Protein AF-M5CDC4-F1 (afdb_monomer_lite)

Radius of gyration: 30.05 Å; chains: 1; bounding box: 111×74×78 Å

Sequence (485 aa):
MKIFSNNPSVSSTGMALITNLAAKVREEVQTFMATPLSPVLALDRQIAMRTLDNSLEVMTLQINACSMATCIQSVEDAAPVFRRACPEPLGQPINLANILLDPSVNLRHFVSLDIMGSVASGRLTHFRYEVTYSAELCDRMFQLQENYGLQWLHGLPDQFIMIFAWINSLYETQGAGVNIELINRIETEVDRVKIVTSSSGDPSLKIARTAVHECWRMAVLIYLYMVLCGADASDCRVVSTMKRFMRLVKGTKPGRIPDTYMANPMIVAGVAACKDRDRDIIRQRILSVPECATPGTAGHDAVLQLQDVWARANGEGRAAVAMPSLTNASPTVGIESPDSMPPTPMPLPANAPPLHQVQPASATPELPAGLVGARVKASDQLVEHLGELERLSSKLDMNVPLDVFRDIDQNKNPNNITKNLIDDTAAENQWINGRLHAIETYRDMLGEALREHFPALQPHLPPPPGANGKLDAVVEEEEGMIVDS

InterPro domains:
  IPR019145 Mediator complex, subunit Med10 [PF09748] (380-459)
  IPR021858 Fungal transcription factor [PF11951] (105-314)

Foldseek 3Di:
DPPCPPDVAQDPVSLVVLVVLLVVLLVVLVVLVVDDQDPPLVVQLVSLLVSLVSLLVSLLVQQLHFFLVVSVVSLVSSVVSLVSNAPDDPPDAGALLCQLLDQRQRNPSSLLSQLLNCLLQVAAGPGQHDQPDDPVSLVSQVVCCVPRNCCVSQVERVLLSSLSSVLRNLCVVPNLNDDPVVLVVSLVSLVVRDQDQDPDDDPLLSLLSVLLHLLSSLLSQLCSCQGNNVDFLPPPSLVVSLVVNLVSLVVRDQDLGPLVNCLSSLLSNLLSDQDPVSLVSSLVSLCRNVSCVDPRRHSVVSNVVSVVQNVVCVVVVHTRGRDCNSVPPDDDDDDDDDDDDDDDDDDDDDDDDDPDDDDDDDDDDDDDPVVVVVVVVVVVVVVVVVVVVVVVVVVDPDDDDPVLVVCVVVVHDSCVVVVVVVVVVVVVVVVVVVVVVVVVVVLLVVLVVCCVPPVVCVVVGDDHPPPDPDPPPPPPDPPDDDDDD

Structure (mmCIF, N/CA/C/O backbone):
data_AF-M5CDC4-F1
#
_entry.id   AF-M5CDC4-F1
#
loop_
_atom_site.group_PDB
_atom_site.id
_atom_site.type_symbol
_atom_site.label_atom_id
_atom_site.label_alt_id
_atom_site.label_comp_id
_atom_site.label_asym_id
_atom_site.label_entity_id
_atom_site.label_seq_id
_atom_site.pdbx_PDB_ins_code
_atom_site.Cartn_x
_atom_site.Cartn_y
_atom_site.Cartn_z
_atom_site.occupancy
_atom_site.B_iso_or_equiv
_atom_site.auth_seq_id
_atom_site.auth_comp_id
_atom_site.auth_asym_id
_atom_site.auth_atom_id
_atom_site.pdbx_PDB_model_num
ATOM 1 N N . MET A 1 1 ? -15.248 -19.935 -16.896 1.00 31.05 1 MET A N 1
ATOM 2 C CA . MET A 1 1 ? -14.590 -19.020 -15.929 1.00 31.05 1 MET A CA 1
ATOM 3 C C . MET A 1 1 ? -14.911 -19.339 -14.448 1.00 31.05 1 MET A C 1
ATOM 5 O O . MET A 1 1 ? -14.830 -18.449 -13.617 1.00 31.05 1 MET A O 1
ATOM 9 N N . LYS A 1 2 ? -15.232 -20.597 -14.080 1.00 24.52 2 LYS A N 1
ATOM 10 C CA . LYS A 1 2 ? -15.557 -21.027 -12.694 1.00 24.52 2 LYS A CA 1
ATOM 11 C C . LYS A 1 2 ? -14.406 -21.748 -11.957 1.00 24.52 2 LYS A C 1
ATOM 13 O O . LYS A 1 2 ? -14.584 -22.192 -10.833 1.00 24.52 2 LYS A O 1
ATOM 18 N N . ILE A 1 3 ? -13.236 -21.900 -12.584 1.00 25.59 3 ILE A N 1
ATOM 19 C CA . ILE A 1 3 ? -12.181 -22.807 -12.088 1.00 25.59 3 ILE A CA 1
ATOM 20 C C . ILE A 1 3 ? -11.218 -22.112 -11.104 1.00 25.59 3 ILE A C 1
ATOM 22 O O . ILE A 1 3 ? -10.727 -22.754 -10.184 1.00 25.59 3 ILE A O 1
ATOM 26 N N . PHE A 1 4 ? -11.021 -20.792 -11.201 1.00 31.16 4 PHE A N 1
ATOM 27 C CA . PHE A 1 4 ? -10.114 -20.053 -10.303 1.00 31.16 4 PHE A CA 1
ATOM 28 C C . PHE A 1 4 ? -10.779 -19.485 -9.036 1.00 31.16 4 PHE A C 1
ATOM 30 O O . PHE A 1 4 ? -10.096 -18.926 -8.183 1.00 31.16 4 PHE A O 1
ATOM 37 N N . SER A 1 5 ? -12.101 -19.621 -8.877 1.00 34.78 5 SER A N 1
ATOM 38 C CA . SER A 1 5 ? -12.822 -19.080 -7.715 1.00 34.78 5 SER A CA 1
ATOM 39 C C . SER A 1 5 ? -12.860 -20.018 -6.506 1.00 34.78 5 SER A C 1
ATOM 41 O O . SER A 1 5 ? -13.137 -19.551 -5.405 1.00 34.78 5 SER A O 1
ATOM 43 N N . ASN A 1 6 ? -12.590 -21.317 -6.688 1.00 32.81 6 ASN A N 1
ATOM 44 C CA . ASN A 1 6 ? -12.981 -22.327 -5.696 1.00 32.81 6 ASN A CA 1
ATOM 45 C C . ASN A 1 6 ? -11.825 -22.924 -4.876 1.00 32.81 6 ASN A C 1
ATOM 47 O O . ASN A 1 6 ? -12.099 -23.605 -3.896 1.00 32.81 6 ASN A O 1
ATOM 51 N N . ASN A 1 7 ? -10.556 -22.655 -5.212 1.00 41.53 7 ASN A N 1
ATOM 52 C CA . ASN A 1 7 ? -9.414 -23.034 -4.368 1.00 41.53 7 ASN A CA 1
ATOM 53 C C . ASN A 1 7 ? -8.266 -22.012 -4.489 1.00 41.53 7 ASN A C 1
ATOM 55 O O . ASN A 1 7 ? -7.445 -22.111 -5.398 1.00 41.53 7 ASN A O 1
ATOM 59 N N . PRO A 1 8 ? -8.218 -21.000 -3.607 1.00 51.12 8 PRO A N 1
ATOM 60 C CA . PRO A 1 8 ? -7.229 -19.920 -3.656 1.00 51.12 8 PRO A CA 1
ATOM 61 C C . PRO A 1 8 ? -5.864 -20.284 -3.044 1.00 51.12 8 PRO A C 1
ATOM 63 O O . PRO A 1 8 ? -4.942 -19.478 -3.112 1.00 51.12 8 PRO A O 1
ATOM 66 N N . SER A 1 9 ? -5.710 -21.468 -2.438 1.00 55.44 9 SER A N 1
ATOM 67 C CA . SER A 1 9 ? -4.412 -21.920 -1.933 1.00 55.44 9 SER A CA 1
ATOM 68 C C . SER A 1 9 ? -3.510 -22.317 -3.099 1.00 55.44 9 SER A C 1
ATOM 70 O O . SER A 1 9 ? -3.847 -23.227 -3.863 1.00 55.44 9 SER A O 1
ATOM 72 N N . VAL A 1 10 ? -2.354 -21.667 -3.223 1.00 64.12 10 VAL A N 1
ATOM 73 C CA . VAL A 1 10 ? -1.347 -22.040 -4.219 1.00 64.12 10 VAL A CA 1
ATOM 74 C C . VAL A 1 10 ? -0.913 -23.485 -3.954 1.00 64.12 10 VAL A C 1
ATOM 76 O O . VAL A 1 10 ? -0.466 -23.818 -2.857 1.00 64.12 10 VAL A O 1
ATOM 79 N N . SER A 1 11 ? -1.078 -24.366 -4.944 1.00 73.88 11 SER A N 1
ATOM 80 C CA . SER A 1 11 ? -0.662 -25.767 -4.824 1.00 73.88 11 SER A CA 1
ATOM 81 C C . SER A 1 11 ? 0.854 -25.871 -4.630 1.00 73.88 11 SER A C 1
ATOM 83 O O . SER A 1 11 ? 1.598 -24.952 -4.975 1.00 73.88 11 SER A O 1
ATOM 85 N N . SER A 1 12 ? 1.349 -27.009 -4.139 1.00 76.56 12 SER A N 1
ATOM 86 C CA . SER A 1 12 ? 2.798 -27.260 -4.045 1.00 76.56 12 SER A CA 1
ATOM 87 C C . SER A 1 12 ? 3.509 -27.064 -5.392 1.00 76.56 12 SER A C 1
ATOM 89 O O . SER A 1 12 ? 4.594 -26.488 -5.447 1.00 76.56 12 SER A O 1
ATOM 91 N N . THR A 1 13 ? 2.862 -27.461 -6.491 1.00 73.50 13 THR A N 1
ATOM 92 C CA . THR A 1 13 ? 3.326 -27.202 -7.860 1.00 73.50 13 THR A CA 1
ATOM 93 C C . THR A 1 13 ? 3.347 -25.709 -8.187 1.00 73.50 13 THR A C 1
ATOM 95 O O . THR A 1 13 ? 4.339 -25.221 -8.721 1.00 73.50 13 THR A O 1
ATOM 98 N N . GLY A 1 14 ? 2.293 -24.964 -7.838 1.00 75.88 14 GLY A N 1
ATOM 99 C CA . GLY A 1 14 ? 2.246 -23.512 -8.024 1.00 75.88 14 GLY A CA 1
ATOM 100 C C . GLY A 1 14 ? 3.351 -22.788 -7.248 1.00 75.88 14 GLY A C 1
ATOM 101 O O . GLY A 1 14 ? 4.025 -21.923 -7.799 1.00 75.88 14 GLY A O 1
ATOM 102 N N . MET A 1 15 ? 3.614 -23.204 -6.008 1.00 79.81 15 MET A N 1
ATOM 103 C CA . MET A 1 15 ? 4.692 -22.650 -5.181 1.00 79.81 15 MET A CA 1
ATOM 104 C C . MET A 1 15 ? 6.079 -22.931 -5.766 1.00 79.81 15 MET A C 1
ATOM 106 O O . MET A 1 15 ? 6.944 -22.051 -5.763 1.00 79.81 15 MET A O 1
ATOM 110 N N . ALA A 1 16 ? 6.292 -24.135 -6.306 1.00 74.62 16 ALA A N 1
ATOM 111 C CA . ALA A 1 16 ? 7.529 -24.484 -6.998 1.00 74.62 16 ALA A CA 1
ATOM 112 C C . ALA A 1 16 ? 7.746 -23.618 -8.252 1.00 74.62 16 ALA A C 1
ATOM 114 O O . ALA A 1 16 ? 8.862 -23.151 -8.481 1.00 74.62 16 ALA A O 1
ATOM 115 N N . LEU A 1 17 ? 6.685 -23.341 -9.021 1.00 77.31 17 LEU A N 1
ATOM 116 C CA . LEU A 1 17 ? 6.743 -22.442 -10.179 1.00 77.31 17 LEU A CA 1
ATOM 117 C C . LEU A 1 17 ? 7.080 -21.004 -9.771 1.00 77.31 17 LEU A C 1
ATOM 119 O O . LEU A 1 17 ? 7.985 -20.417 -10.356 1.00 77.31 17 LEU A O 1
ATOM 123 N N . ILE A 1 18 ? 6.423 -20.458 -8.741 1.00 81.44 18 ILE A N 1
ATOM 124 C CA . ILE A 1 18 ? 6.716 -19.103 -8.234 1.00 81.44 18 ILE A CA 1
ATOM 125 C C . ILE A 1 18 ? 8.175 -19.004 -7.779 1.00 81.44 18 ILE A C 1
ATOM 127 O O . ILE A 1 18 ? 8.859 -18.035 -8.094 1.00 81.44 18 ILE A O 1
ATOM 131 N N . THR A 1 19 ? 8.677 -20.028 -7.086 1.00 83.88 19 THR A N 1
ATOM 132 C CA . THR A 1 19 ? 10.067 -20.060 -6.613 1.00 83.88 19 THR A CA 1
ATOM 133 C C . THR A 1 19 ? 11.056 -20.123 -7.778 1.00 83.88 19 THR A C 1
ATOM 135 O O . THR A 1 19 ? 12.073 -19.434 -7.755 1.00 83.88 19 THR A O 1
ATOM 138 N N . ASN A 1 20 ? 10.757 -20.908 -8.817 1.00 83.00 20 ASN A N 1
ATOM 139 C CA . ASN A 1 20 ? 11.591 -20.984 -10.016 1.00 83.00 20 ASN A CA 1
ATOM 140 C C . ASN A 1 20 ? 11.613 -19.652 -10.785 1.00 83.00 20 ASN A C 1
ATOM 142 O O . ASN A 1 20 ? 12.689 -19.173 -11.139 1.00 83.00 20 ASN A O 1
ATOM 146 N N . LEU A 1 21 ? 10.447 -19.024 -10.973 1.00 83.44 21 LEU A N 1
ATOM 147 C CA . LEU A 1 21 ? 10.333 -17.708 -11.604 1.00 83.44 21 LEU A CA 1
ATOM 148 C C . LEU A 1 21 ? 11.116 -16.648 -10.821 1.00 83.44 21 LEU A C 1
ATOM 150 O O . LEU A 1 21 ? 11.904 -15.916 -11.411 1.00 83.44 21 LEU A O 1
ATOM 154 N N . ALA A 1 22 ? 10.973 -16.616 -9.495 1.00 85.94 22 ALA A N 1
ATOM 155 C CA . ALA A 1 22 ? 11.708 -15.689 -8.639 1.00 85.94 22 ALA A CA 1
ATOM 156 C C . ALA A 1 22 ? 13.229 -15.891 -8.723 1.00 85.94 22 ALA A C 1
ATOM 158 O O . ALA A 1 22 ? 13.976 -14.916 -8.780 1.00 85.94 22 ALA A O 1
ATOM 159 N N . ALA A 1 23 ? 13.698 -17.142 -8.774 1.00 88.31 23 ALA A N 1
ATOM 160 C CA . ALA A 1 23 ? 15.118 -17.441 -8.947 1.00 88.31 23 ALA A CA 1
ATOM 161 C C . ALA A 1 23 ? 15.644 -16.954 -10.306 1.00 88.31 23 ALA A C 1
ATOM 163 O O . ALA A 1 23 ? 16.696 -16.320 -10.358 1.00 88.31 23 ALA A O 1
ATOM 164 N N . LYS A 1 24 ? 14.888 -17.191 -11.386 1.00 86.94 24 LYS A N 1
ATOM 165 C CA . LYS A 1 24 ? 15.251 -16.746 -12.736 1.00 86.94 24 LYS A CA 1
ATOM 166 C C . LYS A 1 24 ? 15.305 -15.224 -12.844 1.00 86.94 24 LYS A C 1
ATOM 168 O O . LYS A 1 24 ? 16.238 -14.685 -13.431 1.00 86.94 24 LYS A O 1
ATOM 173 N N . VAL A 1 25 ? 14.340 -14.524 -12.250 1.00 88.06 25 VAL A N 1
ATOM 174 C CA . VAL A 1 25 ? 14.360 -13.059 -12.242 1.00 88.06 25 VAL A CA 1
ATOM 175 C C . VAL A 1 25 ? 15.522 -12.526 -11.405 1.00 88.06 25 VAL A C 1
ATOM 177 O O . VAL A 1 25 ? 16.197 -11.593 -11.828 1.00 88.06 25 VAL A O 1
ATOM 180 N N . ARG A 1 26 ? 15.840 -13.149 -10.264 1.00 90.06 26 ARG A N 1
ATOM 181 C CA . ARG A 1 26 ? 17.023 -12.765 -9.481 1.00 90.06 26 ARG A CA 1
ATOM 182 C C . ARG A 1 26 ? 18.318 -12.922 -10.285 1.00 90.06 26 ARG A C 1
ATOM 184 O O . ARG A 1 26 ? 19.178 -12.049 -10.216 1.00 90.06 26 ARG A O 1
ATOM 191 N N . GLU A 1 27 ? 18.457 -13.997 -11.057 1.00 91.12 27 GLU A N 1
ATOM 192 C CA . GLU A 1 27 ? 19.602 -14.203 -11.955 1.00 91.12 27 GLU A CA 1
ATOM 193 C C . GLU A 1 27 ? 19.672 -13.124 -13.050 1.00 91.12 27 GLU A C 1
ATOM 195 O O . GLU A 1 27 ? 20.746 -12.579 -13.320 1.00 91.12 27 GLU A O 1
ATOM 200 N N . GLU A 1 28 ? 18.530 -12.759 -13.640 1.00 90.31 28 GLU A N 1
ATOM 201 C CA . GLU A 1 28 ? 18.441 -11.680 -14.631 1.00 90.31 28 GLU A CA 1
ATOM 202 C C . GLU A 1 28 ? 18.866 -10.331 -14.031 1.00 90.31 28 GLU A C 1
ATOM 204 O O . GLU A 1 28 ? 19.702 -9.631 -14.605 1.00 90.31 28 GLU A O 1
ATOM 209 N N . VAL A 1 29 ? 18.351 -9.998 -12.844 1.00 91.19 29 VAL A N 1
ATOM 210 C CA . VAL A 1 29 ? 18.712 -8.793 -12.088 1.00 91.19 29 VAL A CA 1
ATOM 211 C C . VAL A 1 29 ? 20.212 -8.759 -11.801 1.00 91.19 29 VAL A C 1
ATOM 213 O O . VAL A 1 29 ? 20.864 -7.748 -12.063 1.00 91.19 29 VAL A O 1
ATOM 216 N N . GLN A 1 30 ? 20.790 -9.859 -11.312 1.00 92.19 30 GLN A N 1
ATOM 217 C CA . GLN A 1 30 ? 22.227 -9.949 -11.033 1.00 92.19 30 GLN A CA 1
ATOM 218 C C . GLN A 1 30 ? 23.066 -9.758 -12.300 1.00 92.19 30 GLN A C 1
ATOM 220 O O . GLN A 1 30 ? 24.030 -8.991 -12.293 1.00 92.19 30 GLN A O 1
ATOM 225 N N . THR A 1 31 ? 22.671 -10.401 -13.398 1.00 92.00 31 THR A N 1
ATOM 226 C CA . THR A 1 31 ? 23.340 -10.289 -14.701 1.00 92.00 31 THR A CA 1
ATOM 227 C C . THR A 1 31 ? 23.297 -8.854 -15.228 1.00 92.00 31 THR A C 1
ATOM 229 O O . THR A 1 31 ? 24.317 -8.298 -15.648 1.00 92.00 31 THR A O 1
ATOM 232 N N . PHE A 1 32 ? 22.130 -8.214 -15.156 1.00 91.00 32 PHE A N 1
ATOM 233 C CA . PHE A 1 32 ? 21.960 -6.821 -15.552 1.00 91.00 32 PHE A CA 1
ATOM 234 C C . PHE A 1 32 ? 22.804 -5.874 -14.688 1.00 91.00 32 PHE A C 1
ATOM 236 O O . PHE A 1 32 ? 23.486 -4.991 -15.213 1.00 91.00 32 PHE A O 1
ATOM 243 N N . MET A 1 33 ? 22.812 -6.073 -13.368 1.00 91.06 33 MET A N 1
ATOM 244 C CA . MET A 1 33 ? 23.580 -5.243 -12.438 1.00 91.06 33 MET A CA 1
ATOM 245 C C . MET A 1 33 ? 25.095 -5.447 -12.544 1.00 91.06 33 MET A C 1
ATOM 247 O O . MET A 1 33 ? 25.843 -4.509 -12.277 1.00 91.06 33 MET A O 1
ATOM 251 N N . ALA A 1 34 ? 25.556 -6.620 -12.986 1.00 91.31 34 ALA A N 1
ATOM 252 C CA . ALA A 1 34 ? 26.962 -6.863 -13.312 1.00 91.31 34 ALA A CA 1
ATOM 253 C C . ALA A 1 34 ? 27.405 -6.169 -14.616 1.00 91.31 34 ALA A C 1
ATOM 255 O O . ALA A 1 34 ? 28.602 -5.981 -14.842 1.00 91.31 34 ALA A O 1
ATOM 256 N N . THR A 1 35 ? 26.458 -5.774 -15.473 1.00 88.19 35 THR A N 1
ATOM 257 C CA . THR A 1 35 ? 26.751 -5.076 -16.727 1.00 88.19 35 THR A CA 1
ATOM 258 C C . THR A 1 35 ? 27.009 -3.587 -16.455 1.00 88.19 35 THR A C 1
ATOM 260 O O . THR A 1 35 ? 26.145 -2.927 -15.867 1.00 88.19 35 THR A O 1
ATOM 263 N N . PRO A 1 36 ? 28.153 -3.021 -16.895 1.00 83.88 36 PRO A N 1
ATOM 264 C CA . PRO A 1 36 ? 28.439 -1.596 -16.742 1.00 83.88 36 PRO A CA 1
ATOM 265 C C . PRO A 1 36 ? 27.350 -0.709 -17.355 1.00 83.88 36 PRO A C 1
ATOM 267 O O . PRO A 1 36 ? 26.705 -1.092 -18.331 1.00 83.88 36 PRO A O 1
ATOM 270 N N . LEU A 1 37 ? 27.189 0.499 -16.808 1.00 81.50 37 LEU A N 1
ATOM 271 C CA . LEU A 1 37 ? 26.280 1.511 -17.352 1.00 81.50 37 LEU A CA 1
ATOM 272 C C . LEU A 1 37 ? 26.564 1.741 -18.839 1.00 81.50 37 LEU A C 1
ATOM 274 O O . LEU A 1 37 ? 27.697 2.044 -19.226 1.00 81.50 37 LEU A O 1
ATOM 278 N N . SER A 1 38 ? 25.525 1.630 -19.664 1.00 78.44 38 SER A N 1
ATOM 279 C CA . SER A 1 38 ? 25.636 1.967 -21.078 1.00 78.44 38 SER A CA 1
ATOM 280 C C . SER A 1 38 ? 26.001 3.449 -21.234 1.00 78.44 38 SER A C 1
ATOM 282 O O . SER A 1 38 ? 25.409 4.302 -20.565 1.00 78.44 38 SER A O 1
ATOM 284 N N . PRO A 1 39 ? 26.915 3.804 -22.159 1.00 75.56 39 PRO A N 1
ATOM 285 C CA . PRO A 1 39 ? 27.195 5.204 -22.478 1.00 75.56 39 PRO A CA 1
ATOM 286 C C . PRO A 1 39 ? 25.960 5.924 -23.051 1.00 75.56 39 PRO A C 1
ATOM 288 O O . PRO A 1 39 ? 25.888 7.151 -23.024 1.00 75.56 39 PRO A O 1
ATOM 291 N N . VAL A 1 40 ? 24.966 5.170 -23.539 1.00 84.50 40 VAL A N 1
ATOM 292 C CA . VAL A 1 40 ? 23.658 5.685 -23.949 1.00 84.50 40 VAL A CA 1
ATOM 293 C C . VAL A 1 40 ? 22.667 5.482 -22.802 1.00 84.50 40 VAL A C 1
ATOM 295 O O . VAL A 1 40 ? 22.001 4.452 -22.714 1.00 84.50 40 VAL A O 1
ATOM 298 N N . LEU A 1 41 ? 22.542 6.491 -21.937 1.00 79.69 41 LEU A N 1
ATOM 299 C CA . LEU A 1 41 ? 21.693 6.446 -20.736 1.00 79.69 41 LEU A CA 1
ATOM 300 C C . LEU A 1 41 ? 20.229 6.075 -21.026 1.00 79.69 41 LEU A C 1
ATOM 302 O O . LEU A 1 41 ? 19.598 5.389 -20.230 1.00 79.69 41 LEU A O 1
ATOM 306 N N . ALA A 1 42 ? 19.683 6.499 -22.170 1.00 83.12 42 ALA A N 1
ATOM 307 C CA . ALA A 1 42 ? 18.315 6.156 -22.563 1.00 83.12 42 ALA A CA 1
ATOM 308 C C . ALA A 1 42 ? 18.135 4.648 -22.814 1.00 83.12 42 ALA A C 1
ATOM 310 O O . ALA A 1 42 ? 17.116 4.078 -22.434 1.00 83.12 42 ALA A O 1
ATOM 311 N N . LEU A 1 43 ? 19.142 4.000 -23.409 1.00 85.19 43 LEU A N 1
ATOM 312 C CA . LEU A 1 43 ? 19.130 2.558 -23.636 1.00 85.19 43 LEU A CA 1
ATOM 313 C C . LEU A 1 43 ? 19.281 1.800 -22.314 1.00 85.19 43 LEU A C 1
ATOM 315 O O . LEU A 1 43 ? 18.578 0.819 -22.096 1.00 85.19 43 LEU A O 1
ATOM 319 N N . ASP A 1 44 ? 20.149 2.284 -21.419 1.00 85.50 44 ASP A N 1
ATOM 320 C CA . ASP A 1 44 ? 20.315 1.709 -20.079 1.00 85.50 44 ASP A CA 1
ATOM 321 C C . ASP A 1 44 ? 18.994 1.697 -19.304 1.00 85.50 44 ASP A C 1
ATOM 323 O O . ASP A 1 44 ? 18.578 0.660 -18.792 1.00 85.50 44 ASP A O 1
ATOM 327 N N . ARG A 1 45 ? 18.291 2.838 -19.312 1.00 87.38 45 ARG A N 1
ATOM 328 C CA . ARG A 1 45 ? 16.971 2.994 -18.691 1.00 87.38 45 ARG A CA 1
ATOM 329 C C . ARG A 1 45 ? 15.950 2.035 -19.277 1.00 87.38 45 ARG A C 1
ATOM 331 O O . ARG A 1 45 ? 15.223 1.400 -18.526 1.00 87.38 45 ARG A O 1
ATOM 338 N N . GLN A 1 46 ? 15.905 1.896 -20.600 1.00 87.56 46 GLN A N 1
ATOM 339 C CA . GLN A 1 46 ? 14.956 0.997 -21.253 1.00 87.56 46 GLN A CA 1
ATOM 340 C C . GLN A 1 46 ? 15.200 -0.473 -20.879 1.00 87.56 46 GLN A C 1
ATOM 342 O O . GLN A 1 46 ? 14.244 -1.217 -20.658 1.00 87.56 46 GLN A O 1
ATOM 347 N N . ILE A 1 47 ? 16.464 -0.897 -20.787 1.00 87.50 47 ILE A N 1
ATOM 348 C CA . ILE A 1 47 ? 16.811 -2.256 -20.349 1.00 87.50 47 ILE A CA 1
ATOM 349 C C . ILE A 1 47 ? 16.446 -2.433 -18.870 1.00 87.50 47 ILE A C 1
ATOM 351 O O . ILE A 1 47 ? 15.792 -3.414 -18.529 1.00 87.50 47 ILE A O 1
ATOM 355 N N . ALA A 1 48 ? 16.775 -1.454 -18.020 1.00 90.88 48 ALA A N 1
ATOM 356 C CA . ALA A 1 48 ? 16.409 -1.463 -16.606 1.00 90.88 48 ALA A CA 1
ATOM 357 C C . ALA A 1 48 ? 14.889 -1.583 -16.404 1.00 90.88 48 ALA A C 1
ATOM 359 O O . ALA A 1 48 ? 14.440 -2.383 -15.591 1.00 90.88 48 ALA A O 1
ATOM 360 N N . MET A 1 49 ? 14.092 -0.837 -17.175 1.00 89.50 49 MET A N 1
ATOM 361 C CA . MET A 1 49 ? 12.628 -0.907 -17.144 1.00 89.50 49 MET A CA 1
ATOM 362 C C . MET A 1 49 ? 12.109 -2.305 -17.498 1.00 89.50 49 MET A C 1
ATOM 364 O O . MET A 1 49 ? 11.237 -2.813 -16.801 1.00 89.50 49 MET A O 1
ATOM 368 N N . ARG A 1 50 ? 12.676 -2.958 -18.521 1.00 87.31 50 ARG A N 1
ATOM 369 C CA . ARG A 1 50 ? 12.282 -4.324 -18.905 1.00 87.31 50 ARG A CA 1
ATOM 370 C C . ARG A 1 50 ? 12.639 -5.353 -17.830 1.00 87.31 50 ARG A C 1
ATOM 372 O O . ARG A 1 50 ? 11.818 -6.200 -17.499 1.00 87.31 50 ARG A O 1
ATOM 379 N N . THR A 1 51 ? 13.843 -5.279 -17.265 1.00 89.38 51 THR A N 1
ATOM 380 C CA . THR A 1 51 ? 14.246 -6.170 -16.163 1.00 89.38 51 THR A CA 1
ATOM 381 C C . THR A 1 51 ? 13.382 -5.931 -14.917 1.00 89.38 51 THR A C 1
ATOM 383 O O . THR A 1 51 ? 13.047 -6.867 -14.185 1.00 89.38 51 THR A O 1
ATOM 386 N N . LEU A 1 52 ? 12.961 -4.684 -14.691 1.00 91.50 52 LEU A N 1
ATOM 387 C CA . LEU A 1 52 ? 12.036 -4.332 -13.622 1.00 91.50 52 LEU A CA 1
ATOM 388 C C . LEU A 1 52 ? 10.618 -4.880 -13.867 1.00 91.50 52 LEU A C 1
ATOM 390 O O . LEU A 1 52 ? 10.014 -5.361 -12.913 1.00 91.50 52 LEU A O 1
ATOM 394 N N . ASP A 1 53 ? 10.106 -4.870 -15.105 1.00 87.12 53 ASP A N 1
ATOM 395 C CA . ASP A 1 53 ? 8.798 -5.460 -15.453 1.00 87.12 53 ASP A CA 1
ATOM 396 C C . ASP A 1 53 ? 8.726 -6.932 -15.018 1.00 87.12 53 ASP A C 1
ATOM 398 O O . ASP A 1 53 ? 7.854 -7.300 -14.229 1.00 87.12 53 ASP A O 1
ATOM 402 N N . ASN A 1 54 ? 9.708 -7.744 -15.430 1.00 84.00 54 ASN A N 1
ATOM 403 C CA . ASN A 1 54 ? 9.785 -9.166 -15.069 1.00 84.00 54 ASN A CA 1
ATOM 404 C C . ASN A 1 54 ? 9.804 -9.371 -13.543 1.00 84.00 54 ASN A C 1
ATOM 406 O O . ASN A 1 54 ? 9.169 -10.283 -13.011 1.00 84.00 54 ASN A O 1
ATOM 410 N N . SER A 1 55 ? 10.523 -8.501 -12.829 1.00 89.25 55 SER A N 1
ATOM 411 C CA . SER A 1 55 ? 10.614 -8.528 -11.364 1.00 89.25 55 SER A CA 1
ATOM 412 C C . SER A 1 55 ? 9.270 -8.245 -10.712 1.00 89.25 55 SER A C 1
ATOM 414 O O . SER A 1 55 ? 8.843 -8.978 -9.821 1.00 89.25 55 SER A O 1
ATOM 416 N N . LEU A 1 56 ? 8.574 -7.214 -11.178 1.00 86.94 56 LEU A N 1
ATOM 417 C CA . LEU A 1 56 ? 7.317 -6.777 -10.589 1.00 86.94 56 LEU A CA 1
ATOM 418 C C . LEU A 1 56 ? 6.162 -7.745 -10.866 1.00 86.94 56 LEU A C 1
ATOM 420 O O . LEU A 1 56 ? 5.323 -7.933 -9.985 1.00 86.94 56 LEU A O 1
ATOM 424 N N . GLU A 1 57 ? 6.135 -8.398 -12.031 1.00 84.00 57 GLU A N 1
ATOM 425 C CA . GLU A 1 57 ? 5.147 -9.442 -12.335 1.00 84.00 57 GLU A CA 1
ATOM 426 C C . GLU A 1 57 ? 5.251 -10.623 -11.362 1.00 84.00 57 GLU A C 1
ATOM 428 O O . GLU A 1 57 ? 4.245 -11.080 -10.809 1.00 84.00 57 GLU A O 1
ATOM 433 N N . VAL A 1 58 ? 6.474 -11.088 -11.088 1.00 84.00 58 VAL A N 1
ATOM 434 C CA . VAL A 1 58 ? 6.703 -12.170 -10.121 1.00 84.00 58 VAL A CA 1
ATOM 435 C C . VAL A 1 58 ? 6.383 -11.712 -8.697 1.00 84.00 58 VAL A C 1
ATOM 437 O O . VAL A 1 58 ? 5.756 -12.463 -7.944 1.00 84.00 58 VAL A O 1
ATOM 440 N N . MET A 1 59 ? 6.719 -10.471 -8.331 1.00 86.69 59 MET A N 1
ATOM 441 C CA . MET A 1 59 ? 6.400 -9.927 -7.006 1.00 86.69 59 MET A CA 1
ATOM 442 C C . MET A 1 59 ? 4.896 -9.875 -6.723 1.00 86.69 59 MET A C 1
ATOM 444 O O . MET A 1 59 ? 4.484 -10.169 -5.599 1.00 86.69 59 MET A O 1
ATOM 448 N N . THR A 1 60 ? 4.051 -9.574 -7.718 1.00 82.56 60 THR A N 1
ATOM 449 C CA . THR A 1 60 ? 2.585 -9.618 -7.549 1.00 82.56 60 THR A CA 1
ATOM 450 C C . THR A 1 60 ? 2.083 -11.014 -7.168 1.00 82.56 60 THR A C 1
ATOM 452 O O . THR A 1 60 ? 1.109 -11.142 -6.423 1.00 82.56 60 THR A O 1
ATOM 455 N N . LEU A 1 61 ? 2.746 -12.074 -7.633 1.00 82.56 61 LEU A N 1
ATOM 456 C CA . LEU A 1 61 ? 2.432 -13.443 -7.218 1.00 82.56 61 LEU A CA 1
ATOM 457 C C . LEU A 1 61 ? 2.974 -13.729 -5.814 1.00 82.56 61 LEU A C 1
ATOM 459 O O . LEU A 1 61 ? 2.258 -14.273 -4.973 1.00 82.56 61 LEU A O 1
ATOM 463 N N . GLN A 1 62 ? 4.216 -13.324 -5.541 1.00 85.19 62 GLN A N 1
ATOM 464 C CA . GLN A 1 62 ? 4.872 -13.557 -4.254 1.00 85.19 62 GLN A CA 1
ATOM 465 C C . GLN A 1 62 ? 4.141 -12.882 -3.089 1.00 85.19 62 GLN A C 1
ATOM 467 O O . GLN A 1 62 ? 4.022 -13.501 -2.037 1.00 85.19 62 GLN A O 1
ATOM 472 N N . ILE A 1 63 ? 3.580 -11.679 -3.264 1.00 82.44 63 ILE A N 1
ATOM 473 C CA . ILE A 1 63 ? 2.901 -10.954 -2.171 1.00 82.44 63 ILE A CA 1
ATOM 474 C C . ILE A 1 63 ? 1.708 -11.725 -1.581 1.00 82.44 63 ILE A C 1
ATOM 476 O O . ILE A 1 63 ? 1.370 -11.555 -0.412 1.00 82.44 63 ILE A O 1
ATOM 480 N N . ASN A 1 64 ? 1.099 -12.607 -2.378 1.00 82.31 64 ASN A N 1
ATOM 481 C CA . ASN A 1 64 ? -0.060 -13.412 -1.994 1.00 82.31 64 ASN A CA 1
ATOM 482 C C . ASN A 1 64 ? 0.299 -14.856 -1.605 1.00 82.31 64 ASN A C 1
ATOM 484 O O . ASN A 1 64 ? -0.564 -15.594 -1.133 1.00 82.31 64 ASN A O 1
ATOM 488 N N . ALA A 1 65 ? 1.546 -15.278 -1.832 1.00 83.81 65 ALA A N 1
ATOM 489 C CA . ALA A 1 65 ? 1.952 -16.683 -1.765 1.00 83.81 65 ALA A CA 1
ATOM 490 C C . ALA A 1 65 ? 3.198 -16.935 -0.902 1.00 83.81 65 ALA A C 1
ATOM 492 O O . ALA A 1 65 ? 3.424 -18.054 -0.450 1.00 83.81 65 ALA A O 1
ATOM 493 N N . CYS A 1 66 ? 4.021 -15.916 -0.678 1.00 89.44 66 CYS A N 1
ATOM 494 C CA . CYS A 1 66 ? 5.303 -16.010 0.008 1.00 89.44 66 CYS A CA 1
ATOM 495 C C . CYS A 1 66 ? 5.318 -15.157 1.275 1.00 89.44 66 CYS A C 1
ATOM 497 O O . CYS A 1 66 ? 4.484 -14.271 1.455 1.00 89.44 66 CYS A O 1
ATOM 499 N N . SER A 1 67 ? 6.299 -15.418 2.140 1.00 92.12 67 SER A N 1
ATOM 500 C CA . SER A 1 67 ? 6.464 -14.703 3.407 1.00 92.12 67 SER A CA 1
ATOM 501 C C . SER A 1 67 ? 6.732 -13.217 3.200 1.00 92.12 67 SER A C 1
ATOM 503 O O . SER A 1 67 ? 7.259 -12.802 2.160 1.00 92.12 67 SER A O 1
ATOM 505 N N . MET A 1 68 ? 6.449 -12.415 4.226 1.00 90.75 68 MET A N 1
ATOM 506 C CA . MET A 1 68 ? 6.767 -10.986 4.222 1.00 90.75 68 MET A CA 1
ATOM 507 C C . MET A 1 68 ? 8.268 -10.763 3.984 1.00 90.75 68 MET A C 1
ATOM 509 O O . MET A 1 68 ? 8.649 -9.906 3.194 1.00 90.75 68 MET A O 1
ATOM 513 N N . ALA A 1 69 ? 9.128 -11.577 4.606 1.00 91.56 69 ALA A N 1
ATOM 514 C CA . ALA A 1 69 ? 10.578 -11.482 4.443 1.00 91.56 69 ALA A CA 1
ATOM 515 C C . ALA A 1 69 ? 11.023 -11.729 2.992 1.00 91.56 69 ALA A C 1
ATOM 517 O O . ALA A 1 69 ? 11.849 -10.987 2.466 1.00 91.56 69 ALA A O 1
ATOM 518 N N . THR A 1 70 ? 10.444 -12.729 2.319 1.00 91.94 70 THR A N 1
ATOM 519 C CA . THR A 1 70 ? 10.719 -13.005 0.899 1.00 91.94 70 THR A CA 1
ATOM 520 C C . THR A 1 70 ? 10.274 -11.854 -0.000 1.00 91.94 70 THR A C 1
ATOM 522 O O . THR A 1 70 ? 10.983 -11.505 -0.945 1.00 91.94 70 THR A O 1
ATOM 525 N N . CYS A 1 71 ? 9.117 -11.256 0.289 1.00 91.62 71 CYS A N 1
ATOM 526 C CA . CYS A 1 71 ? 8.610 -10.119 -0.474 1.00 91.62 71 CYS A CA 1
ATOM 527 C C . CYS A 1 71 ? 9.527 -8.904 -0.317 1.00 91.62 71 CYS A C 1
ATOM 529 O O . CYS A 1 71 ? 9.901 -8.296 -1.315 1.00 91.62 71 CYS A O 1
ATOM 531 N N . ILE A 1 72 ? 9.959 -8.603 0.913 1.00 91.44 72 ILE A N 1
ATOM 532 C CA . ILE A 1 72 ? 10.882 -7.493 1.165 1.00 91.44 72 ILE A CA 1
ATOM 533 C C . ILE A 1 72 ? 12.225 -7.729 0.467 1.00 91.44 72 ILE A C 1
ATOM 535 O O . ILE A 1 72 ? 12.692 -6.837 -0.233 1.00 91.44 72 ILE A O 1
ATOM 539 N N . GLN A 1 73 ? 12.789 -8.938 0.556 1.00 92.69 73 GLN A N 1
ATOM 540 C CA . GLN A 1 73 ? 14.028 -9.267 -0.154 1.00 92.69 73 GLN A CA 1
ATOM 541 C C . GLN A 1 73 ? 13.890 -9.079 -1.670 1.00 92.69 73 GLN A C 1
ATOM 543 O O . GLN A 1 73 ? 14.823 -8.643 -2.330 1.00 92.69 73 GLN A O 1
ATOM 548 N N . SER A 1 74 ? 12.721 -9.387 -2.236 1.00 92.38 74 SER A N 1
ATOM 549 C CA . SER A 1 74 ? 12.493 -9.219 -3.675 1.00 92.38 74 SER A CA 1
ATOM 550 C C . SER A 1 74 ? 12.491 -7.735 -4.069 1.00 92.38 74 SER A C 1
ATOM 552 O O . SER A 1 74 ? 13.071 -7.377 -5.092 1.00 92.38 74 SER A O 1
ATOM 554 N N . VAL A 1 75 ? 11.913 -6.858 -3.237 1.00 93.94 75 VAL A N 1
ATOM 555 C CA . VAL A 1 75 ? 11.982 -5.398 -3.434 1.00 93.94 75 VAL A CA 1
ATOM 556 C C . VAL A 1 75 ? 13.423 -4.891 -3.288 1.00 93.94 75 VAL A C 1
ATOM 558 O O . VAL A 1 75 ? 13.873 -4.118 -4.133 1.00 93.94 75 VAL A O 1
ATOM 561 N N . GLU A 1 76 ? 14.160 -5.368 -2.278 1.00 93.81 76 GLU A N 1
ATOM 562 C CA . GLU A 1 76 ? 15.582 -5.052 -2.064 1.00 93.81 76 GLU A CA 1
ATOM 563 C C . GLU A 1 76 ? 16.438 -5.441 -3.283 1.00 93.81 76 GLU A C 1
ATOM 565 O O . GLU A 1 76 ? 17.232 -4.632 -3.768 1.00 93.81 76 GLU A O 1
ATOM 570 N N . ASP A 1 77 ? 16.232 -6.645 -3.828 1.00 93.56 77 ASP A N 1
ATOM 571 C CA . ASP A 1 77 ? 16.946 -7.155 -5.004 1.00 93.56 77 ASP A CA 1
ATOM 572 C C . ASP A 1 77 ? 16.672 -6.282 -6.251 1.00 93.56 77 ASP A C 1
ATOM 574 O O . ASP A 1 77 ? 17.582 -6.017 -7.041 1.00 93.56 77 ASP A O 1
ATOM 578 N N . ALA A 1 78 ? 15.437 -5.795 -6.430 1.00 95.38 78 ALA A N 1
ATOM 579 C CA . ALA A 1 78 ? 15.044 -4.983 -7.587 1.00 95.38 78 ALA A CA 1
ATOM 580 C C . ALA A 1 78 ? 15.355 -3.481 -7.447 1.00 95.38 78 ALA A C 1
ATOM 582 O O . ALA A 1 78 ? 15.417 -2.772 -8.456 1.00 95.38 78 ALA A O 1
ATOM 583 N N . ALA A 1 79 ? 15.585 -2.981 -6.229 1.00 95.12 79 ALA A N 1
ATOM 584 C CA . ALA A 1 79 ? 15.900 -1.580 -5.955 1.00 95.12 79 ALA A CA 1
ATOM 585 C C . ALA A 1 79 ? 17.017 -0.994 -6.848 1.00 95.12 79 ALA A C 1
ATOM 587 O O . ALA A 1 79 ? 16.801 0.062 -7.454 1.00 95.12 79 ALA A O 1
ATOM 588 N N . PRO A 1 80 ? 18.192 -1.632 -7.017 1.00 93.38 80 PRO A N 1
ATOM 589 C CA . PRO A 1 80 ? 19.240 -1.081 -7.875 1.00 93.38 80 PRO A CA 1
ATOM 590 C C . PRO A 1 80 ? 18.843 -1.014 -9.362 1.00 93.38 80 PRO A C 1
ATOM 592 O O . PRO A 1 80 ? 19.261 -0.089 -10.063 1.00 93.38 80 PRO A O 1
ATOM 595 N N . VAL A 1 81 ? 17.995 -1.935 -9.837 1.00 94.31 81 VAL A N 1
ATOM 596 C CA . VAL A 1 81 ? 17.455 -1.917 -11.209 1.00 94.31 81 VAL A CA 1
ATOM 597 C C . VAL A 1 81 ? 16.492 -0.750 -11.378 1.00 94.31 81 VAL A C 1
ATOM 599 O O . VAL A 1 81 ? 16.646 0.051 -12.300 1.00 94.31 81 VAL A O 1
ATOM 602 N N . PHE A 1 82 ? 15.558 -0.590 -10.437 1.00 94.69 82 PHE A N 1
ATOM 603 C CA . PHE A 1 82 ? 14.665 0.562 -10.395 1.00 94.69 82 PHE A CA 1
ATOM 604 C C . PHE A 1 82 ? 15.448 1.878 -10.397 1.00 94.69 82 PHE A C 1
ATOM 606 O O . PHE A 1 82 ? 15.116 2.801 -11.143 1.00 94.69 82 PHE A O 1
ATOM 613 N N . ARG A 1 83 ? 16.555 1.955 -9.647 1.00 92.75 83 ARG A N 1
ATOM 614 C CA . ARG A 1 83 ? 17.378 3.164 -9.622 1.00 92.75 83 ARG A CA 1
ATOM 615 C C . ARG A 1 83 ? 17.991 3.505 -10.981 1.00 92.75 83 ARG A C 1
ATOM 617 O O . ARG A 1 83 ? 18.060 4.685 -11.316 1.00 92.75 83 ARG A O 1
ATOM 624 N N . ARG A 1 84 ? 18.423 2.508 -11.760 1.00 90.94 84 ARG A N 1
ATOM 625 C CA . ARG A 1 84 ? 18.929 2.709 -13.134 1.00 90.94 84 ARG A CA 1
ATOM 626 C C . ARG A 1 84 ? 17.828 3.110 -14.115 1.00 90.94 84 ARG A C 1
ATOM 628 O O . ARG A 1 84 ? 18.111 3.818 -15.077 1.00 90.94 84 ARG A O 1
ATOM 635 N N . ALA A 1 85 ? 16.587 2.698 -13.860 1.00 91.56 85 ALA A N 1
ATOM 636 C CA . ALA A 1 85 ? 15.431 3.084 -14.662 1.00 91.56 85 ALA A CA 1
ATOM 637 C C . ALA A 1 85 ? 14.986 4.543 -14.418 1.00 91.56 85 ALA A C 1
ATOM 639 O O . ALA A 1 85 ? 14.361 5.147 -15.289 1.00 91.56 85 ALA A O 1
ATOM 640 N N . CYS A 1 86 ? 15.333 5.131 -13.268 1.00 90.94 86 CYS A N 1
ATOM 641 C CA . CYS A 1 86 ? 14.938 6.495 -12.916 1.00 90.94 86 CYS A CA 1
ATOM 642 C C . CYS A 1 86 ? 15.654 7.572 -13.764 1.00 90.94 86 CYS A C 1
ATOM 644 O O . CYS A 1 86 ? 16.832 7.430 -14.124 1.00 90.94 86 CYS A O 1
ATOM 646 N N . PRO A 1 87 ? 14.970 8.689 -14.080 1.00 86.81 87 PRO A N 1
ATOM 647 C CA . PRO A 1 87 ? 15.571 9.790 -14.819 1.00 86.81 87 PRO A CA 1
ATOM 648 C C . PRO A 1 87 ? 16.595 10.601 -14.007 1.00 86.81 87 PRO A C 1
ATOM 650 O O . PRO A 1 87 ? 17.466 11.245 -14.602 1.00 86.81 87 PRO A O 1
ATOM 653 N N . GLU A 1 88 ? 16.519 10.578 -12.679 1.00 89.19 88 GLU A N 1
ATOM 654 C CA . GLU A 1 88 ? 17.378 11.355 -11.789 1.00 89.19 88 GLU A CA 1
ATOM 655 C C . GLU A 1 88 ? 18.798 10.758 -11.647 1.00 89.19 88 GLU A C 1
ATOM 657 O O . GLU A 1 88 ? 18.961 9.537 -11.563 1.00 89.19 88 GLU A O 1
ATOM 662 N N . PRO A 1 89 ? 19.859 11.591 -11.562 1.00 83.44 89 PRO A N 1
ATOM 663 C CA . PRO A 1 89 ? 21.239 11.118 -11.389 1.00 83.44 89 PRO A CA 1
ATOM 664 C C . PRO A 1 89 ? 21.428 10.315 -10.101 1.00 83.44 89 PRO A C 1
ATOM 666 O O . PRO A 1 89 ? 20.827 10.661 -9.091 1.00 83.44 89 PRO A O 1
ATOM 669 N N . LEU A 1 90 ? 22.286 9.288 -10.088 1.00 81.88 90 LEU A N 1
ATOM 670 C CA . LEU A 1 90 ? 22.547 8.449 -8.903 1.00 81.88 90 LEU A CA 1
ATOM 671 C C . LEU A 1 90 ? 22.818 9.275 -7.628 1.00 81.88 90 LEU A C 1
ATOM 673 O O . LEU A 1 90 ? 23.562 10.251 -7.655 1.00 81.88 90 LEU A O 1
ATOM 677 N N . GLY A 1 91 ? 22.199 8.875 -6.513 1.00 80.12 91 GLY A N 1
ATOM 678 C CA . GLY A 1 91 ? 22.319 9.547 -5.211 1.00 80.12 91 GLY A CA 1
ATOM 679 C C . GLY A 1 91 ? 21.372 10.735 -4.996 1.00 80.12 91 GLY A C 1
ATOM 680 O O . GLY A 1 91 ? 21.196 11.158 -3.857 1.00 80.12 91 GLY A O 1
ATOM 681 N N . GLN A 1 92 ? 20.724 11.251 -6.045 1.00 87.75 92 GLN A N 1
ATOM 682 C CA . GLN A 1 92 ? 19.706 12.298 -5.901 1.00 87.75 92 GLN A CA 1
ATOM 683 C C . GLN A 1 92 ? 18.347 11.720 -5.472 1.00 87.75 92 GLN A C 1
ATOM 685 O O . GLN A 1 92 ? 18.028 10.584 -5.851 1.00 87.75 92 GLN A O 1
ATOM 690 N N . PRO A 1 93 ? 17.521 12.484 -4.734 1.00 88.88 93 PRO A N 1
ATOM 691 C CA . PRO A 1 93 ? 16.139 12.108 -4.464 1.00 88.88 93 PRO A CA 1
ATOM 692 C C . PRO A 1 93 ? 15.365 11.819 -5.753 1.00 88.88 93 PRO A C 1
ATOM 694 O O . PRO A 1 93 ? 15.635 12.412 -6.796 1.00 88.88 93 PRO A O 1
ATOM 697 N N . ILE A 1 94 ? 14.417 10.892 -5.675 1.00 92.94 94 ILE A N 1
ATOM 698 C CA . ILE A 1 94 ? 13.570 10.504 -6.806 1.00 92.94 94 ILE A CA 1
ATOM 699 C C . ILE A 1 94 ? 12.320 11.373 -6.795 1.00 92.94 94 ILE A C 1
ATOM 701 O O . ILE A 1 94 ? 11.651 11.453 -5.762 1.00 92.94 94 ILE A O 1
ATOM 705 N N . ASN A 1 95 ? 11.977 12.001 -7.921 1.00 91.81 95 ASN A N 1
ATOM 706 C CA . ASN A 1 95 ? 10.788 12.832 -7.986 1.00 91.81 95 ASN A CA 1
ATOM 707 C C . ASN A 1 95 ? 9.532 11.956 -8.075 1.00 91.81 95 ASN A C 1
ATOM 709 O O . ASN A 1 95 ? 9.203 11.388 -9.120 1.00 91.81 95 ASN A O 1
ATOM 713 N N . LEU A 1 96 ? 8.814 11.853 -6.957 1.00 91.56 96 LEU A N 1
ATOM 714 C CA . LEU A 1 96 ? 7.671 10.954 -6.843 1.00 91.56 96 LEU A CA 1
ATOM 715 C C . LEU A 1 96 ? 6.523 11.352 -7.778 1.00 91.56 96 LEU A C 1
ATOM 717 O O . LEU A 1 96 ? 5.882 10.492 -8.379 1.00 91.56 96 LEU A O 1
ATOM 721 N N . ALA A 1 97 ? 6.279 12.656 -7.922 1.00 88.50 97 ALA A N 1
ATOM 722 C CA . ALA A 1 97 ? 5.210 13.175 -8.767 1.00 88.50 97 ALA A CA 1
ATOM 723 C C . ALA A 1 97 ? 5.424 12.798 -10.239 1.00 88.50 97 ALA A C 1
ATOM 725 O O . ALA A 1 97 ? 4.481 12.373 -10.903 1.00 88.50 97 ALA A O 1
ATOM 726 N N . ASN A 1 98 ? 6.662 12.906 -10.730 1.00 88.50 98 ASN A N 1
ATOM 727 C CA . ASN A 1 98 ? 7.003 12.518 -12.096 1.00 88.50 98 ASN A CA 1
ATOM 728 C C . ASN A 1 98 ? 6.738 11.033 -12.334 1.00 88.50 98 ASN A C 1
ATOM 730 O O . ASN A 1 98 ? 6.127 10.695 -13.340 1.00 88.50 98 ASN A O 1
ATOM 734 N N . ILE A 1 99 ? 7.129 10.166 -11.394 1.00 89.38 99 ILE A N 1
ATOM 735 C CA . ILE A 1 99 ? 6.875 8.727 -11.516 1.00 89.38 99 ILE A CA 1
ATOM 736 C C . ILE A 1 99 ? 5.376 8.434 -11.517 1.00 89.38 99 ILE A C 1
ATOM 738 O O . ILE A 1 99 ? 4.909 7.728 -12.399 1.00 89.38 99 ILE A O 1
ATOM 742 N N . LEU A 1 100 ? 4.603 8.975 -10.570 1.00 84.88 100 LEU A N 1
ATOM 743 C CA . LEU A 1 100 ? 3.169 8.669 -10.459 1.00 84.88 100 LEU A CA 1
ATOM 744 C C . LEU A 1 100 ? 2.338 9.184 -11.645 1.00 84.88 100 LEU A C 1
ATOM 746 O O . LEU A 1 100 ? 1.291 8.609 -11.945 1.00 84.88 100 LEU A O 1
ATOM 750 N N . LEU A 1 101 ? 2.807 10.232 -12.328 1.00 83.19 101 LEU A N 1
ATOM 751 C CA . LEU A 1 101 ? 2.203 10.754 -13.558 1.00 83.19 101 LEU A CA 1
ATOM 752 C C . LEU A 1 101 ? 2.692 10.048 -14.833 1.00 83.19 101 LEU A C 1
ATOM 754 O O . LEU A 1 101 ? 2.087 10.236 -15.889 1.00 83.19 101 LEU A O 1
ATOM 758 N N . ASP A 1 102 ? 3.776 9.276 -14.758 1.00 81.50 102 ASP A N 1
ATOM 759 C CA . ASP A 1 102 ? 4.342 8.576 -15.906 1.00 81.50 102 ASP A CA 1
ATOM 760 C C . ASP A 1 102 ? 3.429 7.410 -16.339 1.00 81.50 102 ASP A C 1
ATOM 762 O O . ASP A 1 102 ? 2.867 6.712 -15.490 1.00 81.50 102 ASP A O 1
ATOM 766 N N . PRO A 1 103 ? 3.244 7.156 -17.648 1.00 74.50 103 PRO A N 1
ATOM 767 C CA . PRO A 1 103 ? 2.422 6.038 -18.108 1.00 74.50 103 PRO A CA 1
ATOM 768 C C . PRO A 1 103 ? 3.017 4.666 -17.751 1.00 74.50 103 PRO A C 1
ATOM 770 O O . PRO A 1 103 ? 2.275 3.680 -17.687 1.00 74.50 103 PRO A O 1
ATOM 773 N N . SER A 1 104 ? 4.326 4.574 -17.499 1.00 75.81 104 SER A N 1
ATOM 774 C CA . SER A 1 104 ? 5.001 3.318 -17.178 1.00 75.81 104 SER A CA 1
ATOM 775 C C . SER A 1 104 ? 4.487 2.726 -15.864 1.00 75.81 104 SER A C 1
ATOM 777 O O . SER A 1 104 ? 4.459 3.352 -14.802 1.00 75.81 104 SER A O 1
ATOM 779 N N . VAL A 1 105 ? 3.986 1.494 -15.941 1.00 81.00 105 VAL A N 1
ATOM 780 C CA . VAL A 1 105 ? 3.381 0.808 -14.791 1.00 81.00 105 VAL A CA 1
ATOM 781 C C . VAL A 1 105 ? 4.457 0.331 -13.816 1.00 81.00 105 VAL A C 1
ATOM 783 O O . VAL A 1 105 ? 4.248 0.381 -12.607 1.00 81.00 105 VAL A O 1
ATOM 786 N N . ASN A 1 106 ? 5.625 -0.072 -14.316 1.00 84.56 106 ASN A N 1
ATOM 787 C CA . ASN A 1 106 ? 6.722 -0.595 -13.505 1.00 84.56 106 ASN A CA 1
ATOM 788 C C . ASN A 1 106 ? 7.283 0.388 -12.487 1.00 84.56 106 ASN A C 1
ATOM 790 O O . ASN A 1 106 ? 7.368 0.050 -11.308 1.00 84.56 106 ASN A O 1
ATOM 794 N N . LEU A 1 107 ? 7.638 1.607 -12.899 1.00 89.44 107 LEU A N 1
ATOM 795 C CA . LEU A 1 107 ? 8.201 2.589 -11.971 1.00 89.44 107 LEU A CA 1
ATOM 796 C C . LEU A 1 107 ? 7.212 2.900 -10.844 1.00 89.44 107 LEU A C 1
ATOM 798 O O . LEU A 1 107 ? 7.578 2.931 -9.670 1.00 89.44 107 LEU A O 1
ATOM 802 N N . ARG A 1 108 ? 5.934 3.053 -11.194 1.00 87.62 108 ARG A N 1
ATOM 803 C CA . ARG A 1 108 ? 4.860 3.331 -10.235 1.00 87.62 108 ARG A CA 1
ATOM 804 C C . ARG A 1 108 ? 4.600 2.166 -9.300 1.00 87.62 108 ARG A C 1
ATOM 806 O O . ARG A 1 108 ? 4.378 2.379 -8.109 1.00 87.62 108 ARG A O 1
ATOM 813 N N . HIS A 1 109 ? 4.645 0.946 -9.820 1.00 87.38 109 HIS A N 1
ATOM 814 C CA . HIS A 1 109 ? 4.410 -0.249 -9.027 1.00 87.38 109 HIS A CA 1
ATOM 815 C C . HIS A 1 109 ? 5.566 -0.501 -8.058 1.00 87.38 109 HIS A C 1
ATOM 817 O O . HIS A 1 109 ? 5.299 -0.725 -6.881 1.00 87.38 109 HIS A O 1
ATOM 823 N N . PHE A 1 110 ? 6.823 -0.323 -8.479 1.00 93.38 110 PHE A N 1
ATOM 824 C CA . PHE A 1 110 ? 7.965 -0.389 -7.563 1.00 93.38 110 PHE A CA 1
ATOM 825 C C . PHE A 1 110 ? 7.839 0.634 -6.427 1.00 93.38 110 PHE A C 1
ATOM 827 O O . PHE A 1 110 ? 7.927 0.277 -5.257 1.00 93.38 110 PHE A O 1
ATOM 834 N N . VAL A 1 111 ? 7.571 1.899 -6.760 1.00 93.19 111 VAL A N 1
ATOM 835 C CA . VAL A 1 111 ? 7.389 2.971 -5.769 1.00 93.19 111 VAL A CA 1
ATOM 836 C C . VAL A 1 111 ? 6.244 2.665 -4.802 1.00 93.19 111 VAL A C 1
ATOM 838 O O . VAL A 1 111 ? 6.366 2.893 -3.600 1.00 93.19 111 VAL A O 1
ATOM 841 N N . SER A 1 112 ? 5.142 2.114 -5.313 1.00 90.44 112 SER A N 1
ATOM 842 C CA . SER A 1 112 ? 4.007 1.704 -4.484 1.00 90.44 112 SER A CA 1
ATOM 843 C C . SER A 1 112 ? 4.401 0.593 -3.514 1.00 90.44 112 SER A C 1
ATOM 845 O O . SER A 1 112 ? 4.048 0.676 -2.342 1.00 90.44 112 SER A O 1
ATOM 847 N N . LEU A 1 113 ? 5.158 -0.412 -3.970 1.00 91.38 113 LEU A N 1
ATOM 848 C CA . LEU A 1 113 ? 5.657 -1.499 -3.125 1.00 91.38 113 LEU A CA 1
ATOM 849 C C . LEU A 1 113 ? 6.659 -1.008 -2.075 1.00 91.38 113 LEU A C 1
ATOM 851 O O . LEU A 1 113 ? 6.565 -1.436 -0.929 1.00 91.38 113 LEU A O 1
ATOM 855 N N . ASP A 1 114 ? 7.571 -0.100 -2.428 1.00 94.31 114 ASP A N 1
ATOM 856 C CA . ASP A 1 114 ? 8.559 0.454 -1.493 1.00 94.31 114 ASP A CA 1
ATOM 857 C C . ASP A 1 114 ? 7.876 1.256 -0.371 1.00 94.31 114 ASP A C 1
ATOM 859 O O . ASP A 1 114 ? 8.041 0.968 0.817 1.00 94.31 114 ASP A O 1
ATOM 863 N N . ILE A 1 115 ? 7.010 2.207 -0.741 1.00 94.00 115 ILE A N 1
ATOM 864 C CA . ILE A 1 115 ? 6.276 3.043 0.220 1.00 94.00 115 ILE A CA 1
ATOM 865 C C . ILE A 1 115 ? 5.320 2.192 1.060 1.00 94.00 115 ILE A C 1
ATOM 867 O O . ILE A 1 115 ? 5.278 2.338 2.282 1.00 94.00 115 ILE A O 1
ATOM 871 N N . MET A 1 116 ? 4.562 1.282 0.444 1.00 90.12 116 MET A N 1
ATOM 872 C CA . MET A 1 116 ? 3.626 0.444 1.194 1.00 90.12 116 MET A CA 1
ATOM 873 C C . MET A 1 116 ? 4.326 -0.583 2.072 1.00 90.12 116 MET A C 1
ATOM 875 O O . MET A 1 116 ? 3.869 -0.829 3.187 1.00 90.12 116 MET A O 1
ATOM 879 N N . GLY A 1 117 ? 5.438 -1.149 1.605 1.00 90.25 117 GLY A N 1
ATOM 880 C CA . GLY A 1 117 ? 6.295 -2.019 2.398 1.00 90.25 117 GLY A CA 1
ATOM 881 C C . GLY A 1 117 ? 6.818 -1.289 3.631 1.00 90.25 117 GLY A C 1
ATOM 882 O O . GLY A 1 117 ? 6.706 -1.814 4.740 1.00 90.25 117 GLY A O 1
ATOM 883 N N . SER A 1 118 ? 7.292 -0.051 3.465 1.00 91.94 118 SER A N 1
ATOM 884 C CA . SER A 1 118 ? 7.691 0.833 4.565 1.00 91.94 118 SER A CA 1
ATOM 885 C C . SER A 1 118 ? 6.551 1.052 5.567 1.00 91.94 118 SER A C 1
ATOM 887 O O . SER A 1 118 ? 6.702 0.739 6.748 1.00 91.94 118 SER A O 1
ATOM 889 N N . VAL A 1 119 ? 5.380 1.489 5.096 1.00 91.75 119 VAL A N 1
ATOM 890 C CA . VAL A 1 119 ? 4.212 1.800 5.938 1.00 91.75 119 VAL A CA 1
ATOM 891 C C . VAL A 1 119 ? 3.682 0.569 6.685 1.00 91.75 119 VAL A C 1
ATOM 893 O O . VAL A 1 119 ? 3.320 0.670 7.857 1.00 91.75 119 VAL A O 1
ATOM 896 N N . ALA A 1 120 ? 3.630 -0.594 6.031 1.00 87.00 120 ALA A N 1
ATOM 897 C CA . ALA A 1 120 ? 3.068 -1.814 6.611 1.00 87.00 120 ALA A CA 1
ATOM 898 C C . ALA A 1 120 ? 4.033 -2.536 7.563 1.00 87.00 120 ALA A C 1
ATOM 900 O O . ALA A 1 120 ? 3.582 -3.154 8.524 1.00 87.00 120 ALA A O 1
ATOM 901 N N . SER A 1 121 ? 5.345 -2.471 7.310 1.00 84.94 121 SER A N 1
ATOM 902 C CA . SER A 1 121 ? 6.362 -3.150 8.131 1.00 84.94 121 SER A CA 1
ATOM 903 C C . SER A 1 121 ? 7.051 -2.238 9.149 1.00 84.94 121 SER A C 1
ATOM 905 O O . SER A 1 121 ? 7.755 -2.722 10.035 1.00 84.94 121 SER A O 1
ATOM 907 N N . GLY A 1 122 ? 6.875 -0.919 9.029 1.00 83.94 122 GLY A N 1
ATOM 908 C CA . GLY A 1 122 ? 7.613 0.068 9.811 1.00 83.94 122 GLY A CA 1
ATOM 909 C C . GLY A 1 122 ? 9.092 0.166 9.433 1.00 83.94 122 GLY A C 1
ATOM 910 O O . GLY A 1 122 ? 9.899 0.529 10.281 1.00 83.94 122 GLY A O 1
ATOM 911 N N . ARG A 1 123 ? 9.479 -0.206 8.208 1.00 85.75 123 ARG A N 1
ATOM 912 C CA . ARG A 1 123 ? 10.840 -0.008 7.675 1.00 85.75 123 ARG A CA 1
ATOM 913 C C . ARG A 1 123 ? 10.945 1.342 6.965 1.00 85.75 123 ARG A C 1
ATOM 915 O O . ARG A 1 123 ? 9.930 1.916 6.584 1.00 85.75 123 ARG A O 1
ATOM 922 N N . LEU A 1 124 ? 12.161 1.842 6.767 1.00 88.00 124 LEU A N 1
ATOM 923 C CA . LEU A 1 124 ? 12.400 2.979 5.870 1.00 88.00 124 LEU A CA 1
ATOM 924 C C . LEU A 1 124 ? 12.213 2.551 4.408 1.00 88.00 124 LEU A C 1
ATOM 926 O O . LEU A 1 124 ? 12.349 1.368 4.089 1.00 88.00 124 LEU A O 1
ATOM 930 N N . THR A 1 125 ? 11.903 3.506 3.534 1.00 91.88 125 THR A N 1
ATOM 931 C CA . THR A 1 125 ? 11.904 3.271 2.085 1.00 91.88 125 THR A CA 1
ATOM 932 C C . THR A 1 125 ? 13.331 3.065 1.578 1.00 91.88 125 THR A C 1
ATOM 934 O O . THR A 1 125 ? 14.294 3.571 2.159 1.00 91.88 125 THR A O 1
ATOM 937 N N . HIS A 1 126 ? 13.490 2.343 0.471 1.00 91.56 126 HIS A N 1
ATOM 938 C CA . HIS A 1 126 ? 14.800 2.109 -0.147 1.00 91.56 126 HIS A CA 1
ATOM 939 C C . HIS A 1 126 ? 15.396 3.391 -0.724 1.00 91.56 126 HIS A C 1
ATOM 941 O O . HIS A 1 126 ? 16.618 3.547 -0.794 1.00 91.56 126 HIS A O 1
ATOM 9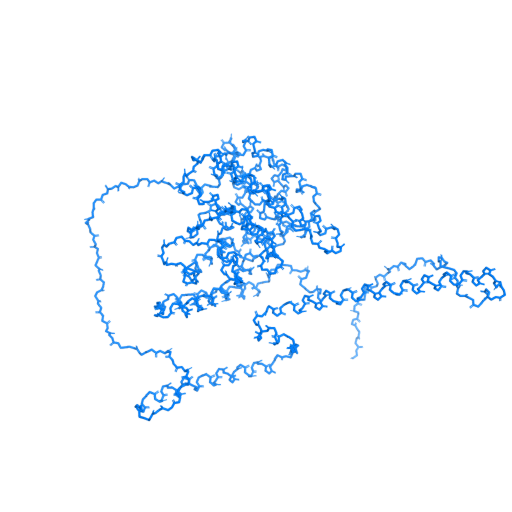47 N N . PHE A 1 127 ? 14.532 4.312 -1.153 1.00 92.12 127 PHE A N 1
ATOM 948 C CA . PHE A 1 127 ? 14.938 5.581 -1.733 1.00 92.12 127 PHE A CA 1
ATOM 949 C C . PHE A 1 127 ? 14.337 6.765 -0.995 1.00 92.12 127 PHE A C 1
ATOM 951 O O . PHE A 1 127 ? 13.226 6.716 -0.467 1.00 92.12 127 PHE A O 1
ATOM 958 N N . ARG A 1 128 ? 15.072 7.877 -1.039 1.00 90.25 128 ARG A N 1
ATOM 959 C CA . ARG A 1 128 ? 14.547 9.179 -0.653 1.00 90.25 128 ARG A CA 1
ATOM 960 C C . ARG A 1 128 ? 13.697 9.733 -1.789 1.00 90.25 128 ARG A C 1
ATOM 962 O O . ARG A 1 128 ? 14.209 10.000 -2.880 1.00 90.25 128 ARG A O 1
ATOM 969 N N . TYR A 1 129 ? 12.422 9.950 -1.507 1.00 91.88 129 TYR A N 1
ATOM 970 C CA . TYR A 1 129 ? 11.485 10.559 -2.441 1.00 91.88 129 TYR A CA 1
ATOM 971 C C . TYR A 1 129 ? 11.403 12.069 -2.221 1.00 91.88 129 TYR A C 1
ATOM 973 O O . TYR A 1 129 ? 11.218 12.542 -1.100 1.00 91.88 129 TYR A O 1
ATOM 981 N N . GLU A 1 130 ? 11.531 12.837 -3.299 1.00 90.06 130 GLU A N 1
ATOM 982 C CA . GLU A 1 130 ? 11.142 14.242 -3.312 1.00 90.06 130 GLU A CA 1
ATOM 983 C C . GLU A 1 130 ? 9.635 14.328 -3.565 1.00 90.06 130 GLU A C 1
ATOM 985 O O . GLU A 1 130 ? 9.135 13.866 -4.596 1.00 90.06 130 GLU A O 1
ATOM 990 N N . VAL A 1 131 ? 8.911 14.926 -2.616 1.00 86.12 131 VAL A N 1
ATOM 991 C CA . VAL A 1 131 ? 7.453 15.047 -2.677 1.00 86.12 131 VAL A CA 1
ATOM 992 C C . VAL A 1 131 ? 7.049 16.516 -2.776 1.00 86.12 131 VAL A C 1
ATOM 994 O O . VAL A 1 131 ? 7.008 17.244 -1.785 1.00 86.12 131 VAL A O 1
ATOM 997 N N . THR A 1 132 ? 6.715 16.957 -3.987 1.00 79.00 132 THR A N 1
ATOM 998 C CA . THR A 1 132 ? 6.178 18.296 -4.268 1.00 79.00 132 THR A CA 1
ATOM 999 C C . THR A 1 132 ? 4.650 18.275 -4.236 1.00 79.00 132 THR A C 1
ATOM 1001 O O . THR A 1 132 ? 3.971 18.362 -5.256 1.00 79.00 132 THR A O 1
ATOM 1004 N N . TYR A 1 133 ? 4.081 18.127 -3.039 1.00 76.44 133 TYR A N 1
ATOM 1005 C CA . TYR A 1 133 ? 2.632 18.001 -2.889 1.00 76.44 133 TYR A CA 1
ATOM 1006 C C . TYR A 1 133 ? 1.895 19.318 -3.217 1.00 76.44 133 TYR A C 1
ATOM 1008 O O . TYR A 1 133 ? 2.108 20.338 -2.548 1.00 76.44 133 TYR A O 1
ATOM 1016 N N . SER A 1 134 ? 0.983 19.288 -4.198 1.00 79.81 134 SER A N 1
ATOM 1017 C CA . SER A 1 134 ? 0.088 20.403 -4.549 1.00 79.81 134 SER A CA 1
ATOM 1018 C C . SER A 1 134 ? -1.331 19.925 -4.880 1.00 79.81 134 SER A C 1
ATOM 1020 O O . SER A 1 134 ? -1.541 18.775 -5.279 1.00 79.81 134 SER A O 1
ATOM 1022 N N . ALA A 1 135 ? -2.312 20.820 -4.734 1.00 76.19 135 ALA A N 1
ATOM 1023 C CA . ALA A 1 135 ? -3.701 20.528 -5.080 1.00 76.19 135 ALA A CA 1
ATOM 1024 C C . ALA A 1 135 ? -3.867 20.269 -6.590 1.00 76.19 135 ALA A C 1
ATOM 1026 O O . ALA A 1 135 ? -4.570 19.334 -6.974 1.00 76.19 135 ALA A O 1
ATOM 1027 N N . GLU A 1 136 ? -3.164 21.021 -7.451 1.00 81.88 136 GLU A N 1
ATOM 1028 C CA . GLU A 1 136 ? -3.217 20.799 -8.903 1.00 81.88 136 GLU A CA 1
ATOM 1029 C C . GLU A 1 136 ? -2.649 19.429 -9.291 1.00 81.88 136 GLU A C 1
ATOM 1031 O O . GLU A 1 136 ? -3.172 18.762 -10.185 1.00 81.88 136 GLU A O 1
ATOM 1036 N N . LEU A 1 137 ? -1.583 18.984 -8.619 1.00 82.12 137 LEU A N 1
ATOM 1037 C CA . LEU A 1 137 ? -1.021 17.653 -8.830 1.00 82.12 137 LEU A CA 1
ATOM 1038 C C . LEU A 1 137 ? -2.037 16.561 -8.473 1.00 82.12 137 LEU A C 1
ATOM 1040 O O . LEU A 1 137 ? -2.223 15.629 -9.255 1.00 82.12 137 LEU A O 1
ATOM 1044 N N . CYS A 1 138 ? -2.737 16.707 -7.348 1.00 79.81 138 CYS A N 1
ATOM 1045 C CA . CYS A 1 138 ? -3.763 15.758 -6.916 1.00 79.81 138 CYS A CA 1
ATOM 1046 C C . CYS A 1 138 ? -4.933 15.667 -7.899 1.00 79.81 138 CYS A C 1
ATOM 1048 O O . CYS A 1 138 ? -5.406 14.564 -8.179 1.00 79.81 138 CYS A O 1
ATOM 1050 N N . ASP A 1 139 ? -5.371 16.804 -8.447 1.00 80.81 139 ASP A N 1
ATOM 1051 C CA . ASP A 1 139 ? -6.423 16.849 -9.464 1.00 80.81 139 ASP A CA 1
ATOM 1052 C C . ASP A 1 139 ? -5.983 16.183 -10.773 1.00 80.81 139 ASP A C 1
ATOM 1054 O O . ASP A 1 139 ? -6.750 15.412 -11.352 1.00 80.81 139 ASP A O 1
ATOM 1058 N N . ARG A 1 140 ? -4.737 16.404 -11.217 1.00 81.62 140 ARG A N 1
ATOM 1059 C CA . ARG A 1 140 ? -4.185 15.708 -12.393 1.00 81.62 140 ARG A CA 1
ATOM 1060 C C . ARG A 1 140 ? -4.109 14.200 -12.177 1.00 81.62 140 ARG A C 1
ATOM 1062 O O . ARG A 1 140 ? -4.528 13.441 -13.045 1.00 81.62 140 ARG A O 1
ATOM 1069 N N . MET A 1 141 ? -3.623 13.760 -11.019 1.00 77.94 141 MET A N 1
ATOM 1070 C CA . MET A 1 141 ? -3.570 12.335 -10.684 1.00 77.94 141 MET A CA 1
ATOM 1071 C C . MET A 1 141 ? -4.965 11.718 -10.630 1.00 77.94 141 MET A C 1
ATOM 1073 O O . MET A 1 141 ? -5.174 10.639 -11.172 1.00 77.94 141 MET A O 1
ATOM 1077 N N . PHE A 1 142 ? -5.940 12.424 -10.052 1.00 76.12 142 PHE A N 1
ATOM 1078 C CA . PHE A 1 142 ? -7.331 11.975 -10.027 1.00 76.12 142 PHE A CA 1
ATOM 1079 C C . PHE A 1 142 ? -7.910 11.785 -11.437 1.00 76.12 142 PHE A C 1
ATOM 1081 O O . PHE A 1 142 ? -8.596 10.802 -11.690 1.00 76.12 142 PHE A O 1
ATOM 1088 N N . GLN A 1 143 ? -7.599 12.682 -12.377 1.00 76.19 143 GLN A N 1
ATOM 1089 C CA . GLN A 1 143 ? -8.030 12.549 -13.775 1.00 76.19 143 GLN A CA 1
ATOM 1090 C C . GLN A 1 143 ? -7.354 11.375 -14.500 1.00 76.19 143 GLN A C 1
ATOM 1092 O O . GLN A 1 143 ? -7.962 10.746 -15.362 1.00 76.19 143 GLN A O 1
ATOM 1097 N N . LEU A 1 144 ? -6.100 11.066 -14.161 1.00 69.94 144 LEU A N 1
ATOM 1098 C CA . LEU A 1 144 ? -5.340 9.975 -14.779 1.00 69.94 144 LEU A CA 1
ATOM 1099 C C . LEU A 1 144 ? -5.636 8.600 -14.161 1.00 69.94 144 LEU A C 1
ATOM 1101 O O . LEU A 1 144 ? -5.349 7.581 -14.793 1.00 69.94 144 LEU A O 1
ATOM 1105 N N . GLN A 1 145 ? -6.228 8.550 -12.964 1.00 63.81 145 GLN A N 1
ATOM 1106 C CA . GLN A 1 145 ? -6.481 7.314 -12.219 1.00 63.81 145 GLN A CA 1
ATOM 1107 C C . GLN A 1 145 ? -7.329 6.288 -12.978 1.00 63.81 145 GLN A C 1
ATOM 1109 O O . GLN A 1 145 ? -7.063 5.096 -12.842 1.00 63.81 145 GLN A O 1
ATOM 1114 N N . GLU A 1 146 ? -8.288 6.714 -13.806 1.00 59.31 146 GLU A N 1
ATOM 1115 C CA . GLU A 1 146 ? -9.115 5.786 -14.596 1.00 59.31 146 GLU A CA 1
ATOM 1116 C C . GLU A 1 146 ? -8.321 5.027 -15.670 1.00 59.31 146 GLU A C 1
ATOM 1118 O O . GLU A 1 146 ? -8.690 3.910 -16.024 1.00 59.31 146 GLU A O 1
ATOM 1123 N N . ASN A 1 147 ? -7.213 5.601 -16.149 1.00 54.81 147 ASN A N 1
ATOM 1124 C CA . ASN A 1 147 ? -6.428 5.047 -17.254 1.00 54.81 147 ASN A CA 1
ATOM 1125 C C . ASN A 1 147 ? -5.088 4.456 -16.803 1.00 54.81 147 ASN A C 1
ATOM 1127 O O . ASN A 1 147 ? -4.564 3.562 -17.463 1.00 54.81 147 ASN A O 1
ATOM 1131 N N . TYR A 1 148 ? -4.529 4.953 -15.696 1.00 56.59 148 TYR A N 1
ATOM 1132 C CA . TYR A 1 148 ? -3.150 4.657 -15.330 1.00 56.59 148 TYR A CA 1
ATOM 1133 C C . TYR A 1 148 ? -2.954 4.264 -13.856 1.00 56.59 148 TYR A C 1
ATOM 1135 O O . TYR A 1 148 ? -1.911 3.697 -13.562 1.00 56.59 148 TYR A O 1
ATOM 1143 N N . GLY A 1 149 ? -3.876 4.521 -12.922 1.00 63.03 149 GLY A N 1
ATOM 1144 C CA . GLY A 1 149 ? -3.616 4.321 -11.480 1.00 63.03 149 GLY A CA 1
ATOM 1145 C C . GLY A 1 149 ? -3.432 2.855 -11.047 1.00 63.03 149 GLY A C 1
ATOM 1146 O O . GLY A 1 149 ? -3.926 1.941 -11.705 1.00 63.03 149 GLY A O 1
ATOM 1147 N N . LEU A 1 150 ? -2.780 2.615 -9.899 1.00 67.25 150 LEU A N 1
ATOM 1148 C CA . LEU A 1 150 ? -2.606 1.268 -9.304 1.00 67.25 150 LEU A CA 1
ATOM 1149 C C . LEU A 1 150 ? -3.682 0.908 -8.267 1.00 67.25 150 LEU A C 1
ATOM 1151 O O . LEU A 1 150 ? -3.618 -0.125 -7.594 1.00 67.25 150 LEU A O 1
ATOM 1155 N N . GLN A 1 151 ? -4.725 1.730 -8.175 1.00 71.88 151 GLN A N 1
ATOM 1156 C CA . GLN A 1 151 ? -5.866 1.508 -7.292 1.00 71.88 151 GLN A CA 1
ATOM 1157 C C . GLN A 1 151 ? -6.558 0.158 -7.550 1.00 71.88 151 GLN A C 1
ATOM 1159 O O . GLN A 1 151 ? -7.059 -0.458 -6.613 1.00 71.88 151 GLN A O 1
ATOM 1164 N N . TRP A 1 152 ? -6.586 -0.333 -8.793 1.00 69.06 152 TRP A N 1
ATOM 1165 C CA . TRP A 1 152 ? -7.168 -1.644 -9.111 1.00 69.06 152 TRP A CA 1
ATOM 1166 C C . TRP A 1 152 ? -6.397 -2.804 -8.461 1.00 69.06 152 TRP A C 1
ATOM 1168 O O . TRP A 1 152 ? -7.004 -3.826 -8.135 1.00 69.06 152 TRP A O 1
ATOM 1178 N N . LEU A 1 153 ? -5.089 -2.627 -8.250 1.00 69.19 153 LEU A N 1
ATOM 1179 C CA . LEU A 1 153 ? -4.201 -3.634 -7.680 1.00 69.19 153 LEU A CA 1
ATOM 1180 C C . LEU A 1 153 ? -4.225 -3.593 -6.150 1.00 69.19 153 LEU A C 1
ATOM 1182 O O . LEU A 1 153 ? -4.435 -4.618 -5.508 1.00 69.19 153 LEU A O 1
ATOM 1186 N N . HIS A 1 154 ? -4.057 -2.408 -5.557 1.00 70.69 154 HIS A N 1
ATOM 1187 C CA . HIS A 1 154 ? -3.883 -2.269 -4.103 1.00 70.69 154 HIS A CA 1
ATOM 1188 C C . HIS A 1 154 ? -5.113 -1.719 -3.363 1.00 70.69 154 HIS A C 1
ATOM 1190 O O . HIS A 1 154 ? -5.130 -1.677 -2.134 1.00 70.69 154 HIS A O 1
ATOM 1196 N N . GLY A 1 155 ? -6.139 -1.246 -4.077 1.00 74.75 155 GLY A N 1
ATOM 1197 C CA . GLY A 1 155 ? -7.281 -0.531 -3.488 1.00 74.75 155 GLY A CA 1
ATOM 1198 C C . GLY A 1 155 ? -6.932 0.853 -2.926 1.00 74.75 155 GLY A C 1
ATOM 1199 O O . GLY A 1 155 ? -7.783 1.488 -2.304 1.00 74.75 155 GLY A O 1
ATOM 1200 N N . LEU A 1 156 ? -5.691 1.307 -3.124 1.00 83.12 156 LEU A N 1
ATOM 1201 C CA . LEU A 1 156 ? -5.121 2.543 -2.599 1.00 83.12 156 LEU A CA 1
ATOM 1202 C C . LEU A 1 156 ? -5.044 3.604 -3.708 1.00 83.12 156 LEU A C 1
ATOM 1204 O O . LEU A 1 156 ? -4.360 3.380 -4.705 1.00 83.12 156 LEU A O 1
ATOM 1208 N N . PRO A 1 157 ? -5.718 4.753 -3.553 1.00 83.44 157 PRO A N 1
ATOM 1209 C CA . PRO A 1 157 ? -5.500 5.912 -4.411 1.00 83.44 157 PRO A CA 1
ATOM 1210 C C . PRO A 1 157 ? -4.057 6.439 -4.355 1.00 83.44 157 PRO A C 1
ATOM 1212 O O . PRO A 1 157 ? -3.521 6.676 -3.272 1.00 83.44 157 PRO A O 1
ATOM 1215 N N . ASP A 1 158 ? -3.464 6.712 -5.518 1.00 84.06 158 ASP A N 1
ATOM 1216 C CA . ASP A 1 158 ? -2.103 7.252 -5.662 1.00 84.06 158 ASP A CA 1
ATOM 1217 C C . ASP A 1 158 ? -1.849 8.542 -4.846 1.00 84.06 158 ASP A C 1
ATOM 1219 O O . ASP A 1 158 ? -0.726 8.794 -4.410 1.00 84.06 158 ASP A O 1
ATOM 1223 N N . GLN A 1 159 ? -2.878 9.357 -4.570 1.00 87.94 159 GLN A N 1
ATOM 1224 C CA . GLN A 1 159 ? -2.738 10.544 -3.713 1.00 87.94 159 GLN A CA 1
ATOM 1225 C C . GLN A 1 159 ? -2.339 10.168 -2.280 1.00 87.94 159 GLN A C 1
ATOM 1227 O O . GLN A 1 159 ? -1.524 10.854 -1.666 1.00 87.94 159 GLN A O 1
ATOM 1232 N N . PHE A 1 160 ? -2.864 9.062 -1.746 1.00 90.44 160 PHE A N 1
ATOM 1233 C CA . PHE A 1 160 ? -2.463 8.581 -0.425 1.00 90.44 160 PHE A CA 1
ATOM 1234 C C . PHE A 1 160 ? -1.040 8.011 -0.433 1.00 90.44 160 PHE A C 1
ATOM 1236 O O . PHE A 1 160 ? -0.340 8.183 0.559 1.00 90.44 160 PHE A O 1
ATOM 1243 N N . ILE A 1 161 ? -0.572 7.427 -1.545 1.00 90.56 161 ILE A N 1
ATOM 1244 C CA . ILE A 1 161 ? 0.839 7.021 -1.705 1.00 90.56 161 ILE A CA 1
ATOM 1245 C C . ILE A 1 161 ? 1.756 8.243 -1.575 1.00 90.56 161 ILE A C 1
ATOM 1247 O O . ILE A 1 161 ? 2.730 8.204 -0.824 1.00 90.56 161 ILE A O 1
ATOM 1251 N N . MET A 1 162 ? 1.411 9.359 -2.231 1.00 91.00 162 MET A N 1
ATOM 1252 C CA . MET A 1 162 ? 2.158 10.611 -2.065 1.00 91.00 162 MET A CA 1
ATOM 1253 C C . MET A 1 162 ? 2.131 11.128 -0.632 1.00 91.00 162 MET A C 1
ATOM 1255 O O . MET A 1 162 ? 3.159 11.582 -0.140 1.00 91.00 162 MET A O 1
ATOM 1259 N N . ILE A 1 163 ? 0.979 11.074 0.042 1.00 93.38 163 ILE A N 1
ATOM 1260 C CA . ILE A 1 163 ? 0.873 11.537 1.430 1.00 93.38 163 ILE A CA 1
ATOM 1261 C C . ILE A 1 163 ? 1.724 10.661 2.358 1.00 93.38 163 ILE A C 1
ATOM 1263 O O . ILE A 1 163 ? 2.434 11.203 3.201 1.00 93.38 163 ILE A O 1
ATOM 1267 N N . PHE A 1 164 ? 1.730 9.335 2.183 1.00 94.38 164 PHE A N 1
ATOM 1268 C CA . PHE A 1 164 ? 2.610 8.443 2.945 1.00 94.38 164 PHE A CA 1
ATOM 1269 C C . PHE A 1 164 ? 4.089 8.758 2.712 1.00 94.38 164 PHE A C 1
ATOM 1271 O O . PHE A 1 164 ? 4.836 8.918 3.675 1.00 94.38 164 PHE A O 1
ATOM 1278 N N . ALA A 1 165 ? 4.505 8.924 1.455 1.00 93.06 165 ALA A N 1
ATOM 1279 C CA . ALA A 1 165 ? 5.874 9.322 1.139 1.00 93.06 165 ALA A CA 1
ATOM 1280 C C . ALA A 1 165 ? 6.233 10.691 1.730 1.00 93.06 165 ALA A C 1
ATOM 1282 O O . ALA A 1 165 ? 7.350 10.889 2.202 1.00 93.06 165 ALA A O 1
ATOM 1283 N N . TRP A 1 166 ? 5.286 11.634 1.737 1.00 92.25 166 TRP A N 1
ATOM 1284 C CA . TRP A 1 166 ? 5.486 12.948 2.334 1.00 92.25 166 TRP A CA 1
ATOM 1285 C C . TRP A 1 166 ? 5.694 12.845 3.844 1.00 92.25 166 TRP A C 1
ATOM 1287 O O . TRP A 1 166 ? 6.642 13.425 4.368 1.00 92.25 166 TRP A O 1
ATOM 1297 N N . ILE A 1 167 ? 4.859 12.060 4.530 1.00 92.50 167 ILE A N 1
ATOM 1298 C CA . ILE A 1 167 ? 4.995 11.780 5.962 1.00 92.50 167 ILE A CA 1
ATOM 1299 C C . ILE A 1 167 ? 6.362 11.150 6.257 1.00 92.50 167 ILE A C 1
ATOM 1301 O O . ILE A 1 167 ? 7.074 11.646 7.128 1.00 92.50 167 ILE A O 1
ATOM 1305 N N . ASN A 1 168 ? 6.762 10.119 5.505 1.00 91.12 168 ASN A N 1
ATOM 1306 C CA . ASN A 1 168 ? 8.057 9.455 5.678 1.00 91.12 168 ASN A CA 1
ATOM 1307 C C . ASN A 1 168 ? 9.227 10.425 5.460 1.00 91.12 168 ASN A C 1
ATOM 1309 O O . ASN A 1 168 ? 10.119 10.515 6.299 1.00 91.12 168 ASN A O 1
ATOM 1313 N N . SER A 1 169 ? 9.191 11.226 4.391 1.00 88.81 169 SER A N 1
ATOM 1314 C CA . SER A 1 169 ? 10.239 12.211 4.105 1.00 88.81 169 SER A CA 1
ATOM 1315 C C . SER A 1 169 ? 10.361 13.278 5.201 1.00 88.81 169 SER A C 1
ATOM 1317 O O . SER A 1 169 ? 11.471 13.697 5.545 1.00 88.81 169 SER A O 1
ATOM 1319 N N . LEU A 1 170 ? 9.242 13.726 5.773 1.00 88.38 170 LEU A N 1
ATOM 1320 C CA . LEU A 1 170 ? 9.255 14.672 6.888 1.00 88.38 170 LEU A CA 1
ATOM 1321 C C . LEU A 1 170 ? 9.807 14.032 8.161 1.00 88.38 170 LEU A C 1
ATOM 1323 O O . LEU A 1 170 ? 10.617 14.656 8.843 1.00 88.38 170 LEU A O 1
ATOM 1327 N N . TYR A 1 171 ? 9.432 12.784 8.439 1.00 86.88 171 TYR A N 1
ATOM 1328 C CA . TYR A 1 171 ? 9.960 12.037 9.574 1.00 86.88 171 TYR A CA 1
ATOM 1329 C C . TYR A 1 171 ? 11.479 11.847 9.471 1.00 86.88 171 TYR A C 1
ATOM 1331 O O . TYR A 1 171 ? 12.201 12.122 10.423 1.00 86.88 171 TYR A O 1
ATOM 1339 N N . GLU A 1 172 ? 11.993 11.474 8.299 1.00 83.75 172 GLU A N 1
ATOM 1340 C CA . GLU A 1 172 ? 13.436 11.313 8.071 1.00 83.75 172 GLU A CA 1
ATOM 1341 C C . GLU A 1 172 ? 14.222 12.625 8.204 1.00 83.75 172 GLU A C 1
ATOM 1343 O O . GLU A 1 172 ? 15.372 12.624 8.639 1.00 83.75 172 GLU A O 1
ATOM 1348 N N . THR A 1 173 ? 13.627 13.755 7.812 1.00 82.31 173 THR A N 1
ATOM 1349 C CA . THR A 1 173 ? 14.324 15.052 7.804 1.00 82.31 173 THR A CA 1
ATOM 1350 C C . THR A 1 173 ? 14.213 15.825 9.115 1.00 82.31 173 THR A C 1
ATOM 1352 O O . THR A 1 173 ? 15.123 16.589 9.434 1.00 82.31 173 THR A O 1
ATOM 1355 N N . GLN A 1 174 ? 13.116 15.666 9.859 1.00 80.56 174 GLN A N 1
ATOM 1356 C CA . GLN A 1 174 ? 12.791 16.481 11.040 1.00 80.56 174 GLN A CA 1
ATOM 1357 C C . GLN A 1 174 ? 12.480 15.649 12.296 1.00 80.56 174 GLN A C 1
ATOM 1359 O O . GLN A 1 174 ? 12.327 16.213 13.382 1.00 80.56 174 GLN A O 1
ATOM 1364 N N . GLY A 1 175 ? 12.378 14.322 12.183 1.00 75.25 175 GLY A N 1
ATOM 1365 C CA . GLY A 1 175 ? 11.917 13.453 13.265 1.00 75.25 175 GLY A CA 1
ATOM 1366 C C . GLY A 1 175 ? 10.490 13.790 13.709 1.00 75.25 175 GLY A C 1
ATOM 1367 O O . GLY A 1 175 ? 9.659 14.228 12.916 1.00 75.25 175 GLY A O 1
ATOM 1368 N N . ALA A 1 176 ? 10.217 13.636 15.008 1.00 67.69 176 ALA A N 1
ATOM 1369 C CA . ALA A 1 176 ? 8.921 13.960 15.616 1.00 67.69 176 ALA A CA 1
ATOM 1370 C C . ALA A 1 176 ? 8.702 15.473 15.883 1.00 67.69 176 ALA A C 1
ATOM 1372 O O . ALA A 1 176 ? 7.734 15.858 16.536 1.00 67.69 176 ALA A O 1
ATOM 1373 N N . GLY A 1 177 ? 9.608 16.344 15.417 1.00 64.56 177 GLY A N 1
ATOM 1374 C CA . GLY A 1 177 ? 9.624 17.788 15.698 1.00 64.56 177 GLY A CA 1
ATOM 1375 C C . GLY A 1 177 ? 8.927 18.668 14.655 1.00 64.56 177 GLY A C 1
ATOM 1376 O O . GLY A 1 177 ? 9.288 19.834 14.505 1.00 64.56 177 GLY A O 1
ATOM 1377 N N . VAL A 1 178 ? 7.976 18.121 13.894 1.00 77.06 178 VAL A N 1
ATOM 1378 C CA . VAL A 1 178 ? 7.341 18.816 12.763 1.00 77.06 178 VAL A CA 1
ATOM 1379 C C . VAL A 1 178 ? 6.357 19.900 13.227 1.00 77.06 178 VAL A C 1
ATOM 1381 O O . VAL A 1 178 ? 5.562 19.695 14.142 1.00 77.06 178 VAL A O 1
ATOM 1384 N N . ASN A 1 179 ? 6.379 21.060 12.558 1.00 84.06 179 ASN A N 1
ATOM 1385 C CA . ASN A 1 179 ? 5.485 22.190 12.838 1.00 84.06 179 ASN A CA 1
ATOM 1386 C C . ASN A 1 179 ? 3.996 21.806 12.669 1.00 84.06 179 ASN A C 1
ATOM 1388 O O . ASN A 1 179 ? 3.604 21.198 11.670 1.00 84.06 179 ASN A O 1
ATOM 1392 N N . ILE A 1 180 ? 3.156 22.240 13.616 1.00 87.38 180 ILE A N 1
ATOM 1393 C CA . ILE A 1 180 ? 1.698 22.061 13.611 1.00 87.38 180 ILE A CA 1
ATOM 1394 C C . ILE A 1 180 ? 1.021 22.557 12.326 1.00 87.38 180 ILE A C 1
ATOM 1396 O O . ILE A 1 180 ? 0.065 21.942 11.865 1.00 87.38 180 ILE A O 1
ATOM 1400 N N . GLU A 1 181 ? 1.531 23.617 11.697 1.00 89.44 181 GLU A N 1
ATOM 1401 C CA . GLU A 1 181 ? 1.001 24.121 10.423 1.00 89.44 181 GLU A CA 1
ATOM 1402 C C . GLU A 1 181 ? 1.133 23.087 9.299 1.00 89.44 181 GLU A C 1
ATOM 1404 O O . GLU A 1 181 ? 0.235 22.946 8.467 1.00 89.44 181 GLU A O 1
ATOM 1409 N N . LEU A 1 182 ? 2.233 22.330 9.293 1.00 89.00 182 LEU A N 1
ATOM 1410 C CA . LEU A 1 182 ? 2.465 21.281 8.310 1.00 89.00 182 LEU A CA 1
ATOM 1411 C C . LEU A 1 182 ? 1.578 20.064 8.581 1.00 89.00 182 LEU A C 1
ATOM 1413 O O . LEU A 1 182 ? 1.036 19.493 7.639 1.00 89.00 182 LEU A O 1
ATOM 1417 N N . ILE A 1 183 ? 1.369 19.720 9.855 1.00 91.75 183 ILE A N 1
ATOM 1418 C CA . ILE A 1 183 ? 0.431 18.665 10.264 1.00 91.75 183 ILE A CA 1
ATOM 1419 C C . ILE A 1 183 ? -0.988 19.019 9.799 1.00 91.75 183 ILE A C 1
ATOM 1421 O O . ILE A 1 183 ? -1.600 18.234 9.077 1.00 91.75 183 ILE A O 1
ATOM 1425 N N . ASN A 1 184 ? -1.467 20.230 10.103 1.00 93.00 184 ASN A N 1
ATOM 1426 C CA . ASN A 1 184 ? -2.786 20.715 9.677 1.00 93.00 184 ASN A CA 1
ATOM 1427 C C . ASN A 1 184 ? -2.926 20.736 8.146 1.00 93.00 184 ASN A C 1
ATOM 1429 O O . ASN A 1 184 ? -4.001 20.469 7.599 1.00 93.00 184 ASN A O 1
ATOM 1433 N N . ARG A 1 185 ? -1.836 21.051 7.431 1.00 92.00 185 ARG A N 1
ATOM 1434 C CA . ARG A 1 185 ? -1.803 20.987 5.967 1.00 92.00 185 ARG A CA 1
ATOM 1435 C C . ARG A 1 185 ? -1.983 19.551 5.480 1.00 92.00 185 ARG A C 1
ATOM 1437 O O . ARG A 1 185 ? -2.805 19.338 4.598 1.00 92.00 185 ARG A O 1
ATOM 1444 N N . ILE A 1 186 ? -1.269 18.578 6.048 1.00 92.75 186 ILE A N 1
ATOM 1445 C CA . ILE A 1 186 ? -1.425 17.167 5.667 1.00 92.75 186 ILE A CA 1
ATOM 1446 C C . ILE A 1 186 ? -2.854 16.691 5.955 1.00 92.75 186 ILE A C 1
ATOM 1448 O O . ILE A 1 186 ? -3.470 16.100 5.076 1.00 92.75 186 ILE A O 1
ATOM 1452 N N . GLU A 1 187 ? -3.417 17.000 7.127 1.00 95.31 187 GLU A N 1
ATOM 1453 C CA . GLU A 1 187 ? -4.810 16.660 7.467 1.00 95.31 187 GLU A CA 1
ATOM 1454 C C . GLU A 1 187 ? -5.805 17.218 6.440 1.00 95.31 187 GLU A C 1
ATOM 1456 O O . GLU A 1 187 ? -6.662 16.494 5.933 1.00 95.31 187 GLU A O 1
ATOM 1461 N N . THR A 1 188 ? -5.643 18.493 6.073 1.00 92.94 188 THR A N 1
ATOM 1462 C CA . THR A 1 188 ? -6.484 19.155 5.067 1.00 92.94 188 THR A CA 1
ATOM 1463 C C . THR A 1 188 ? -6.396 18.453 3.714 1.00 92.94 188 THR A C 1
ATOM 1465 O O . THR A 1 188 ? -7.408 18.258 3.041 1.00 92.94 188 THR A O 1
ATOM 1468 N N . GLU A 1 189 ? -5.193 18.066 3.299 1.00 90.94 189 GLU A N 1
ATOM 1469 C CA . GLU A 1 189 ? -4.986 17.394 2.020 1.00 90.94 189 GLU A CA 1
ATOM 1470 C C . GLU A 1 189 ? -5.528 15.958 2.019 1.00 90.94 189 GLU A C 1
ATOM 1472 O O . GLU A 1 189 ? -6.134 15.538 1.035 1.00 90.94 189 GLU A O 1
ATOM 1477 N N . VAL A 1 190 ? -5.426 15.241 3.141 1.00 92.88 190 VAL A N 1
ATOM 1478 C CA . VAL A 1 190 ? -6.047 13.922 3.344 1.00 92.88 190 VAL A CA 1
ATOM 1479 C C . VAL A 1 190 ? -7.575 13.992 3.209 1.00 92.88 190 VAL A C 1
ATOM 1481 O O . VAL A 1 190 ? -8.188 13.137 2.557 1.00 92.88 190 VAL A O 1
ATOM 1484 N N . ASP A 1 191 ? -8.205 15.022 3.772 1.00 90.38 191 ASP A N 1
ATOM 1485 C CA . ASP A 1 191 ? -9.651 15.237 3.654 1.00 90.38 191 ASP A CA 1
ATOM 1486 C C . ASP A 1 191 ? -10.074 15.596 2.219 1.00 90.38 191 ASP A C 1
ATOM 1488 O O . ASP A 1 191 ? -11.138 15.173 1.763 1.00 90.38 191 ASP A O 1
ATOM 1492 N N . ARG A 1 192 ? -9.225 16.309 1.469 1.00 87.94 192 ARG A N 1
ATOM 1493 C CA . ARG A 1 192 ? -9.492 16.730 0.081 1.00 87.94 192 ARG A CA 1
ATOM 1494 C C . ARG A 1 192 ? -9.377 15.622 -0.962 1.00 87.94 192 ARG A C 1
ATOM 1496 O O . ARG A 1 192 ? -9.883 15.809 -2.070 1.00 87.94 192 ARG A O 1
ATOM 1503 N N . VAL A 1 193 ? -8.737 14.491 -0.650 1.00 85.81 193 VAL A N 1
ATOM 1504 C CA . VAL A 1 193 ? -8.582 13.385 -1.612 1.00 85.81 193 VAL A CA 1
ATOM 1505 C C . VAL A 1 193 ? -9.951 12.937 -2.136 1.00 85.81 193 VAL A C 1
ATOM 1507 O O . VAL A 1 193 ? -10.823 12.498 -1.387 1.00 85.81 193 VAL A O 1
ATOM 1510 N N . LYS A 1 194 ? -10.154 13.032 -3.450 1.00 80.50 194 LYS A N 1
ATOM 1511 C CA . LYS A 1 194 ? -11.415 12.645 -4.092 1.00 80.50 194 LYS A CA 1
ATOM 1512 C C . LYS A 1 194 ? -11.511 11.122 -4.193 1.00 80.50 194 LYS A C 1
ATOM 1514 O O . LYS A 1 194 ? -10.565 10.451 -4.592 1.00 80.50 194 LYS A O 1
ATOM 1519 N N . ILE A 1 195 ? -12.674 10.571 -3.853 1.00 71.62 195 ILE A N 1
ATOM 1520 C CA . ILE A 1 195 ? -12.966 9.138 -3.973 1.00 71.62 195 ILE A CA 1
ATOM 1521 C C . ILE A 1 195 ? -13.791 8.917 -5.239 1.00 71.62 195 ILE A C 1
ATOM 1523 O O . ILE A 1 195 ? -14.904 9.428 -5.345 1.00 71.62 195 ILE A O 1
ATOM 1527 N N . VAL A 1 196 ? -13.255 8.142 -6.186 1.00 66.06 196 VAL A N 1
ATOM 1528 C CA . VAL A 1 196 ? -13.976 7.765 -7.410 1.00 66.06 196 VAL A CA 1
ATOM 1529 C C . VAL A 1 196 ? -15.158 6.859 -7.056 1.00 66.06 196 VAL A C 1
ATOM 1531 O O . VAL A 1 196 ? -14.984 5.716 -6.621 1.00 66.06 196 VAL A O 1
ATOM 1534 N N . THR A 1 197 ? -16.375 7.341 -7.293 1.00 59.06 197 THR A N 1
ATOM 1535 C CA . THR A 1 197 ? -17.577 6.510 -7.361 1.00 59.06 197 THR A CA 1
ATOM 1536 C C . THR A 1 197 ? -17.750 6.069 -8.813 1.00 59.06 197 THR A C 1
ATOM 1538 O O . THR A 1 197 ? -18.108 6.865 -9.673 1.00 59.06 197 THR A O 1
ATOM 1541 N N . SER A 1 198 ? -17.453 4.804 -9.131 1.00 55.25 198 SER A N 1
ATOM 1542 C CA . SER A 1 198 ? -17.626 4.324 -10.510 1.00 55.25 198 SER A CA 1
ATOM 1543 C C . SER A 1 198 ? -19.073 4.474 -10.973 1.00 55.25 198 SER A C 1
ATOM 1545 O O . SER A 1 198 ? -20.022 4.310 -10.198 1.00 55.25 198 SER A O 1
ATOM 1547 N N . SER A 1 199 ? -19.247 4.681 -12.276 1.00 55.06 199 SER A N 1
ATOM 1548 C CA . SER A 1 199 ? -20.541 4.588 -12.957 1.00 55.06 199 SER A CA 1
ATOM 1549 C C . SER A 1 199 ? -21.133 3.167 -12.945 1.00 55.06 199 SER A C 1
ATOM 1551 O O . SER A 1 199 ? -22.307 3.015 -13.263 1.00 55.06 199 SER A O 1
ATOM 1553 N N . SER A 1 200 ? -20.370 2.145 -12.514 1.00 51.91 200 SER A N 1
ATOM 1554 C CA . SER A 1 200 ? -20.774 0.725 -12.472 1.00 51.91 200 SER A CA 1
ATOM 1555 C C . SER A 1 200 ? -22.157 0.501 -11.847 1.00 51.91 200 SER A C 1
ATOM 1557 O O . SER A 1 200 ? -22.502 1.141 -10.862 1.00 51.91 200 SER A O 1
ATOM 1559 N N . GLY A 1 201 ? -22.944 -0.436 -12.370 1.00 54.59 201 GLY A N 1
ATOM 1560 C CA . GLY A 1 201 ? -24.340 -0.632 -11.956 1.00 54.59 201 GLY A CA 1
ATOM 1561 C C . GLY A 1 201 ? -24.564 -1.184 -10.541 1.00 54.59 201 GLY A C 1
ATOM 1562 O O . GLY A 1 201 ? -25.637 -0.956 -9.998 1.00 54.59 201 GLY A O 1
ATOM 1563 N N . ASP A 1 202 ? -23.590 -1.869 -9.922 1.00 70.56 202 ASP A N 1
ATOM 1564 C CA . ASP A 1 202 ? -23.790 -2.536 -8.621 1.00 70.56 202 ASP A CA 1
ATOM 1565 C C . ASP A 1 202 ? -23.600 -1.575 -7.423 1.00 70.56 202 ASP A C 1
ATOM 1567 O O . ASP A 1 202 ? -22.470 -1.146 -7.146 1.00 70.56 202 ASP A O 1
ATOM 1571 N N . PRO A 1 203 ? -24.668 -1.247 -6.667 1.00 75.62 203 PRO A N 1
ATOM 1572 C CA . PRO A 1 203 ? -24.578 -0.380 -5.494 1.00 75.62 203 PRO A CA 1
ATOM 1573 C C . PRO A 1 203 ? -23.703 -0.966 -4.378 1.00 75.62 203 PRO A C 1
ATOM 1575 O O . PRO A 1 203 ? -23.068 -0.213 -3.638 1.00 75.62 203 PRO A O 1
ATOM 1578 N N . SER A 1 204 ? -23.636 -2.294 -4.256 1.00 75.44 204 SER A N 1
ATOM 1579 C CA . SER A 1 204 ? -22.878 -2.967 -3.200 1.00 75.44 204 SER A CA 1
ATOM 1580 C C . SER A 1 204 ? -21.368 -2.808 -3.392 1.00 75.44 204 SER A C 1
ATOM 1582 O O . SER A 1 204 ? -20.662 -2.470 -2.440 1.00 75.44 204 SER A O 1
ATOM 1584 N N . LEU A 1 205 ? -20.878 -2.925 -4.632 1.00 74.44 205 LEU A N 1
ATOM 1585 C CA . LEU A 1 205 ? -19.473 -2.687 -4.970 1.00 74.44 205 LEU A CA 1
ATOM 1586 C C . LEU A 1 205 ? -19.083 -1.212 -4.821 1.00 74.44 205 LEU A C 1
ATOM 1588 O O . LEU A 1 205 ? -17.959 -0.923 -4.407 1.00 74.44 205 LEU A O 1
ATOM 1592 N N . LYS A 1 206 ? -20.002 -0.271 -5.088 1.00 78.88 206 LYS A N 1
ATOM 1593 C CA . LYS A 1 206 ? -19.759 1.156 -4.807 1.00 78.88 206 LYS A CA 1
ATOM 1594 C C . LYS A 1 206 ? -19.549 1.397 -3.320 1.00 78.88 206 LYS A C 1
ATOM 1596 O O . LYS A 1 206 ? -18.550 2.000 -2.945 1.00 78.88 206 LYS A O 1
ATOM 1601 N N . ILE A 1 207 ? -20.453 0.886 -2.483 1.00 81.69 207 ILE A N 1
ATOM 1602 C CA . ILE A 1 207 ? -20.354 1.013 -1.024 1.00 81.69 207 ILE A CA 1
ATOM 1603 C C . ILE A 1 207 ? -19.058 0.367 -0.519 1.00 81.69 207 ILE A C 1
ATOM 1605 O O . ILE A 1 207 ? -18.342 0.973 0.276 1.00 81.69 207 ILE A O 1
ATOM 1609 N N . ALA A 1 208 ? -18.725 -0.828 -1.017 1.00 81.81 208 ALA A N 1
ATOM 1610 C CA . ALA A 1 208 ? -17.491 -1.531 -0.684 1.00 81.81 208 ALA A CA 1
ATOM 1611 C C . ALA A 1 208 ? -16.245 -0.699 -1.030 1.00 81.81 208 ALA A C 1
ATOM 1613 O O . ALA A 1 208 ? -15.382 -0.508 -0.174 1.00 81.81 208 ALA A O 1
ATOM 1614 N N . ARG A 1 209 ? -16.168 -0.140 -2.246 1.00 81.12 209 ARG A N 1
ATOM 1615 C CA . ARG A 1 209 ? -15.039 0.701 -2.670 1.00 81.12 209 ARG A CA 1
ATOM 1616 C C . ARG A 1 209 ? -14.934 1.984 -1.851 1.00 81.12 209 ARG A C 1
ATOM 1618 O O . ARG A 1 209 ? -13.843 2.329 -1.405 1.00 81.12 209 ARG A O 1
ATOM 1625 N N . THR A 1 210 ? -16.050 2.672 -1.614 1.00 85.44 210 THR A N 1
ATOM 1626 C CA . THR A 1 210 ? -16.061 3.868 -0.763 1.00 85.44 210 THR A CA 1
ATOM 1627 C C . THR A 1 210 ? -15.561 3.536 0.641 1.00 85.44 210 THR A C 1
ATOM 1629 O O . THR A 1 210 ? -14.729 4.264 1.175 1.00 85.44 210 THR A O 1
ATOM 1632 N N . ALA A 1 211 ? -15.986 2.410 1.218 1.00 89.38 211 ALA A N 1
ATOM 1633 C CA . ALA A 1 211 ? -15.513 1.984 2.528 1.00 89.38 211 ALA A CA 1
ATOM 1634 C C . ALA A 1 211 ? -14.005 1.681 2.550 1.00 89.38 211 ALA A C 1
ATOM 1636 O O . ALA A 1 211 ? -13.330 2.106 3.483 1.00 89.38 211 ALA A O 1
ATOM 1637 N N . VAL A 1 212 ? -13.465 1.012 1.522 1.00 89.31 212 VAL A N 1
ATOM 1638 C CA . VAL A 1 212 ? -12.014 0.773 1.374 1.00 89.31 212 VAL A CA 1
ATOM 1639 C C . VAL A 1 212 ? -11.245 2.094 1.381 1.00 89.31 212 VAL A C 1
ATOM 1641 O O . VAL A 1 212 ? -10.285 2.248 2.132 1.00 89.31 212 VAL A O 1
ATOM 1644 N N . HIS A 1 213 ? -11.684 3.069 0.586 1.00 88.31 213 HIS A N 1
ATOM 1645 C CA . HIS A 1 213 ? -10.997 4.354 0.468 1.00 88.31 213 HIS A CA 1
ATOM 1646 C C . HIS A 1 213 ? -11.068 5.178 1.756 1.00 88.31 213 HIS A C 1
ATOM 1648 O O . HIS A 1 213 ? -10.080 5.787 2.159 1.00 88.31 213 HIS A O 1
ATOM 1654 N N . GLU A 1 214 ? -12.217 5.188 2.429 1.00 92.38 214 GLU A N 1
ATOM 1655 C CA . GLU A 1 214 ? -12.350 5.856 3.724 1.00 92.38 214 GLU A CA 1
ATOM 1656 C C . GLU A 1 214 ? -11.518 5.161 4.814 1.00 92.38 214 GLU A C 1
ATOM 1658 O O . GLU A 1 214 ? -10.949 5.822 5.684 1.00 92.38 214 GLU A O 1
ATOM 1663 N N . CYS A 1 215 ? -11.384 3.833 4.760 1.00 94.62 215 CYS A N 1
ATOM 1664 C CA . CYS A 1 215 ? -10.454 3.101 5.616 1.00 94.62 215 CYS A CA 1
ATOM 1665 C C . CYS A 1 215 ? -8.999 3.503 5.349 1.00 94.62 215 CYS A C 1
ATOM 1667 O O . CYS A 1 215 ? -8.266 3.716 6.313 1.00 94.62 215 CYS A O 1
ATOM 1669 N N . TRP A 1 216 ? -8.599 3.692 4.088 1.00 94.31 216 TRP A N 1
ATOM 1670 C CA . TRP A 1 216 ? -7.287 4.254 3.753 1.00 94.31 216 TRP A CA 1
ATOM 1671 C C . TRP A 1 216 ? -7.096 5.666 4.297 1.00 94.31 216 TRP A C 1
ATOM 1673 O O . TRP A 1 216 ? -6.077 5.924 4.931 1.00 94.31 216 TRP A O 1
ATOM 1683 N N . ARG A 1 217 ? -8.088 6.554 4.146 1.00 95.12 217 ARG A N 1
ATOM 1684 C CA . ARG A 1 217 ? -8.036 7.910 4.716 1.00 95.12 217 ARG A CA 1
ATOM 1685 C C . ARG A 1 217 ? -7.731 7.874 6.214 1.00 95.12 217 ARG A C 1
ATOM 1687 O O . ARG A 1 217 ? -6.863 8.590 6.704 1.00 95.12 217 ARG A O 1
ATOM 1694 N N . MET A 1 218 ? -8.433 7.016 6.946 1.00 97.00 218 MET A N 1
ATOM 1695 C CA . MET A 1 218 ? -8.240 6.873 8.387 1.00 97.00 218 MET A CA 1
ATOM 1696 C C . MET A 1 218 ? -6.913 6.202 8.749 1.00 97.00 218 MET A C 1
ATOM 1698 O O . MET A 1 218 ? -6.300 6.598 9.737 1.00 97.00 218 MET A O 1
ATOM 1702 N N . ALA A 1 219 ? -6.439 5.244 7.950 1.00 96.94 219 ALA A N 1
ATOM 1703 C CA . ALA A 1 219 ? -5.115 4.652 8.121 1.00 96.94 219 ALA A CA 1
ATOM 1704 C C . ALA A 1 219 ? -3.999 5.694 7.930 1.00 96.94 219 ALA A C 1
ATOM 1706 O O . ALA A 1 219 ? -3.076 5.735 8.738 1.00 96.94 219 ALA A O 1
ATOM 1707 N N . VAL A 1 220 ? -4.119 6.584 6.938 1.00 97.06 220 VAL A N 1
ATOM 1708 C CA . VAL A 1 220 ? -3.177 7.696 6.715 1.00 97.06 220 VAL A CA 1
ATOM 1709 C C . VAL A 1 220 ? -3.147 8.647 7.912 1.00 97.06 220 VAL A C 1
ATOM 1711 O O . VAL A 1 220 ? -2.068 9.005 8.367 1.00 97.06 220 VAL A O 1
ATOM 1714 N N . LEU A 1 221 ? -4.306 9.026 8.462 1.00 97.50 221 LEU A N 1
ATOM 1715 C CA . LEU A 1 221 ? -4.369 9.890 9.650 1.00 97.50 221 LEU A CA 1
ATOM 1716 C C . LEU A 1 221 ? -3.752 9.222 10.887 1.00 97.50 221 LEU A C 1
ATOM 1718 O O . LEU A 1 221 ? -2.984 9.852 11.608 1.00 97.50 221 LEU A O 1
ATOM 1722 N N . ILE A 1 222 ? -4.044 7.939 11.128 1.00 97.06 222 ILE A N 1
ATOM 1723 C CA . ILE A 1 222 ? -3.422 7.186 12.230 1.00 97.06 222 ILE A CA 1
ATOM 1724 C C . ILE A 1 222 ? -1.901 7.138 12.049 1.00 97.06 222 ILE A C 1
ATOM 1726 O O . ILE A 1 222 ? -1.169 7.410 12.999 1.00 97.06 222 ILE A O 1
ATOM 1730 N N . TYR A 1 223 ? -1.432 6.855 10.832 1.00 95.88 223 TYR A N 1
ATOM 1731 C CA . TYR A 1 223 ? -0.010 6.826 10.505 1.00 95.88 223 TYR A CA 1
ATOM 1732 C C . TYR A 1 223 ? 0.652 8.196 10.709 1.00 95.88 223 TYR A C 1
ATOM 1734 O O . TYR A 1 223 ? 1.682 8.279 11.371 1.00 95.88 223 TYR A O 1
ATOM 1742 N N . LEU A 1 224 ? 0.026 9.282 10.238 1.00 95.50 224 LEU A N 1
ATOM 1743 C CA . LEU A 1 224 ? 0.468 10.660 10.467 1.00 95.50 224 LEU A CA 1
ATOM 1744 C C . LEU A 1 224 ? 0.680 10.935 11.961 1.00 95.50 224 LEU A C 1
ATOM 1746 O O . LEU A 1 224 ? 1.746 11.400 12.356 1.00 95.50 224 LEU A O 1
ATOM 1750 N N . TYR A 1 225 ? -0.312 10.635 12.799 1.00 95.00 225 TYR A N 1
ATOM 1751 C CA . TYR A 1 225 ? -0.217 10.929 14.227 1.00 95.00 225 TYR A CA 1
ATOM 1752 C C . TYR A 1 225 ? 0.818 10.058 14.933 1.00 95.00 225 TYR A C 1
ATOM 1754 O O . TYR A 1 225 ? 1.626 10.573 15.704 1.00 95.00 225 TYR A O 1
ATOM 1762 N N . MET A 1 226 ? 0.817 8.751 14.678 1.00 93.12 226 MET A N 1
ATOM 1763 C CA . MET A 1 226 ? 1.689 7.838 15.414 1.00 93.12 226 MET A CA 1
ATOM 1764 C C . MET A 1 226 ? 3.147 7.910 14.956 1.00 93.12 226 MET A C 1
ATOM 1766 O O . MET A 1 226 ? 4.046 7.786 15.783 1.00 93.12 226 MET A O 1
ATOM 1770 N N . VAL A 1 227 ? 3.394 8.126 13.662 1.00 91.06 227 VAL A N 1
ATOM 1771 C CA . VAL A 1 227 ? 4.751 8.185 13.100 1.00 91.06 227 VAL A CA 1
ATOM 1772 C C . VAL A 1 227 ? 5.290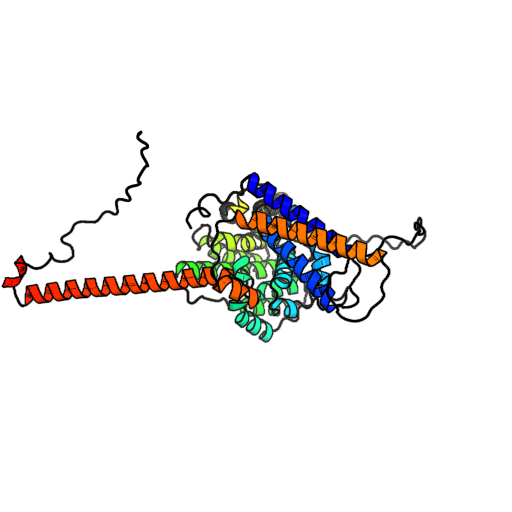 9.608 13.132 1.00 91.06 227 VAL A C 1
ATOM 1774 O O . VAL A 1 227 ? 6.308 9.859 13.771 1.00 91.06 227 VAL A O 1
ATOM 1777 N N . LEU A 1 228 ? 4.602 10.562 12.497 1.00 90.50 228 LEU A N 1
ATOM 1778 C CA . LEU A 1 228 ? 5.133 11.920 12.357 1.00 90.50 228 LEU A CA 1
ATOM 1779 C C . LEU A 1 228 ? 5.017 12.735 13.641 1.00 90.50 228 LEU A C 1
ATOM 1781 O O . LEU A 1 228 ? 5.946 13.454 13.992 1.00 90.50 228 LEU A O 1
ATOM 1785 N N . CYS A 1 229 ? 3.882 12.647 14.340 1.00 91.50 229 CYS A N 1
ATOM 1786 C CA . CYS A 1 229 ? 3.699 13.376 15.597 1.00 91.50 229 CYS A CA 1
ATOM 1787 C C . CYS A 1 229 ? 4.262 12.628 16.815 1.00 91.50 229 CYS A C 1
ATOM 1789 O O . CYS A 1 229 ? 4.216 13.172 17.916 1.00 91.50 229 CYS A O 1
ATOM 1791 N N . GLY A 1 230 ? 4.735 11.387 16.647 1.00 89.19 230 GLY A N 1
ATOM 1792 C CA . GLY A 1 230 ? 5.215 10.545 17.746 1.00 89.19 230 GLY A CA 1
ATOM 1793 C C . GLY A 1 230 ? 4.143 10.200 18.787 1.00 89.19 230 GLY A C 1
ATOM 1794 O O . GLY A 1 230 ? 4.478 9.927 19.939 1.00 89.19 230 GLY A O 1
ATOM 1795 N N . ALA A 1 231 ? 2.860 10.256 18.417 1.00 92.38 231 ALA A N 1
ATOM 1796 C CA . ALA A 1 231 ? 1.758 9.937 19.314 1.00 92.38 231 ALA A CA 1
ATOM 1797 C C . ALA A 1 231 ? 1.649 8.423 19.568 1.00 92.38 231 ALA A C 1
ATOM 1799 O O . ALA A 1 231 ? 2.018 7.597 18.732 1.00 92.38 231 ALA A O 1
ATOM 1800 N N . ASP A 1 232 ? 1.075 8.047 20.707 1.00 93.31 232 ASP A N 1
ATOM 1801 C CA . ASP A 1 232 ? 0.709 6.660 20.988 1.00 93.31 232 ASP A CA 1
ATOM 1802 C C . ASP A 1 232 ? -0.779 6.394 20.691 1.00 93.31 232 ASP A C 1
ATOM 1804 O O . ASP A 1 232 ? -1.559 7.292 20.358 1.00 93.31 232 ASP A O 1
ATOM 1808 N N . ALA A 1 233 ? -1.194 5.135 20.822 1.00 94.75 233 ALA A N 1
ATOM 1809 C CA . ALA A 1 233 ? -2.569 4.706 20.574 1.00 94.75 233 ALA A CA 1
ATOM 1810 C C . ALA A 1 233 ? -3.616 5.289 21.554 1.00 94.75 233 ALA A C 1
ATOM 1812 O O . ALA A 1 233 ? -4.816 5.064 21.370 1.00 94.75 233 ALA A O 1
ATOM 1813 N N . SER A 1 234 ? -3.194 6.012 22.598 1.00 94.94 234 SER A N 1
ATOM 1814 C CA . SER A 1 234 ? -4.069 6.700 23.555 1.00 94.94 234 SER A CA 1
ATOM 1815 C C . SER A 1 234 ? -4.301 8.181 23.231 1.00 94.94 234 SER A C 1
ATOM 1817 O O . SER A 1 234 ? -5.231 8.771 23.789 1.00 94.94 234 SER A O 1
ATOM 1819 N N . ASP A 1 235 ? -3.537 8.768 22.299 1.00 96.06 235 ASP A N 1
ATOM 1820 C CA . ASP A 1 235 ? -3.757 10.136 21.813 1.00 96.06 235 ASP A CA 1
ATOM 1821 C C . ASP A 1 235 ? -5.203 10.304 21.317 1.00 96.06 235 ASP A C 1
ATOM 1823 O O . ASP A 1 235 ? -5.761 9.456 20.610 1.00 96.06 235 ASP A O 1
ATOM 1827 N N . CYS A 1 236 ? -5.842 11.414 21.694 1.00 96.69 236 CYS A N 1
ATOM 1828 C CA . CYS A 1 236 ? -7.258 11.644 21.423 1.00 96.69 236 CYS A CA 1
ATOM 1829 C C . CYS A 1 236 ? -7.592 11.644 19.920 1.00 96.69 236 CYS A C 1
ATOM 1831 O O . CYS A 1 236 ? -8.677 11.190 19.536 1.00 96.69 236 CYS A O 1
ATOM 1833 N N . ARG A 1 237 ? -6.663 12.088 19.064 1.00 96.38 237 ARG A N 1
ATOM 1834 C CA . ARG A 1 237 ? -6.799 12.082 17.602 1.00 96.38 237 ARG A CA 1
ATOM 1835 C C . ARG A 1 237 ? -6.730 10.661 17.060 1.00 96.38 237 ARG A C 1
ATOM 1837 O O . ARG A 1 237 ? -7.569 10.283 16.237 1.00 96.38 237 ARG A O 1
ATOM 1844 N N . VAL A 1 238 ? -5.809 9.848 17.581 1.00 97.25 238 VAL A N 1
ATOM 1845 C CA . VAL A 1 238 ? -5.670 8.428 17.222 1.00 97.25 238 VAL A CA 1
ATOM 1846 C C . VAL A 1 238 ? -6.910 7.648 17.657 1.00 97.25 238 VAL A C 1
ATOM 1848 O O . VAL A 1 238 ? -7.535 6.981 16.834 1.00 97.25 238 VAL A O 1
ATOM 1851 N N . VAL A 1 239 ? -7.357 7.810 18.905 1.00 97.44 239 VAL A N 1
ATOM 1852 C CA . VAL A 1 239 ? -8.559 7.146 19.440 1.00 97.44 239 VAL A CA 1
ATOM 1853 C C . VAL A 1 239 ? -9.815 7.529 18.651 1.00 97.44 239 VAL A C 1
ATOM 1855 O O . VAL A 1 239 ? -10.632 6.664 18.314 1.00 97.44 239 VAL A O 1
ATOM 1858 N N . SER A 1 240 ? -9.987 8.817 18.339 1.00 97.56 240 SER A N 1
ATOM 1859 C CA . SER A 1 240 ? -11.123 9.307 17.550 1.00 97.56 240 SER A CA 1
ATOM 1860 C C . SER A 1 240 ? -11.127 8.711 16.139 1.00 97.56 240 SER A C 1
ATOM 1862 O O . SER A 1 240 ? -12.149 8.183 15.682 1.00 97.56 240 SER A O 1
ATOM 1864 N N . THR A 1 241 ? -9.969 8.720 15.477 1.00 97.94 241 THR A N 1
ATOM 1865 C CA . THR A 1 241 ? -9.801 8.181 14.123 1.00 97.94 241 THR A CA 1
ATOM 1866 C C . THR A 1 241 ? -10.009 6.669 14.100 1.00 97.94 241 THR A C 1
ATOM 1868 O O . THR A 1 241 ? -10.788 6.170 13.289 1.00 97.94 241 THR A O 1
ATOM 1871 N N . MET A 1 242 ? -9.443 5.938 15.061 1.00 97.75 242 MET A N 1
ATOM 1872 C CA . MET A 1 242 ? -9.612 4.490 15.180 1.00 97.75 242 MET A CA 1
ATOM 1873 C C . MET A 1 242 ? -11.071 4.094 15.446 1.00 97.75 242 MET A C 1
ATOM 1875 O O . MET A 1 242 ? -11.584 3.122 14.889 1.00 97.75 242 MET A O 1
ATOM 1879 N N . LYS A 1 243 ? -11.812 4.889 16.231 1.00 97.38 243 LYS A N 1
ATOM 1880 C CA . LYS A 1 243 ? -13.254 4.679 16.439 1.00 97.38 243 LYS A CA 1
ATOM 1881 C C . LYS A 1 243 ? -14.052 4.835 15.142 1.00 97.38 243 LYS A C 1
ATOM 1883 O O . LYS A 1 243 ? -14.997 4.072 14.922 1.00 97.38 243 LYS A O 1
ATOM 1888 N N . ARG A 1 244 ? -13.705 5.811 14.294 1.00 97.62 244 ARG A N 1
ATOM 1889 C CA . ARG A 1 244 ? -14.312 5.979 12.962 1.00 97.62 244 ARG A CA 1
ATOM 1890 C C . ARG A 1 244 ? -13.938 4.809 12.046 1.00 97.62 244 ARG A C 1
ATOM 1892 O O . ARG A 1 244 ? -14.833 4.253 11.412 1.00 97.62 244 ARG A O 1
ATOM 1899 N N . PHE A 1 245 ? -12.675 4.380 12.065 1.00 97.88 245 PHE A N 1
ATOM 1900 C CA . PHE A 1 245 ? -12.172 3.264 11.260 1.00 97.88 245 PHE A CA 1
ATOM 1901 C C . PHE A 1 245 ? -12.936 1.981 11.581 1.00 97.88 245 PHE A C 1
ATOM 1903 O O . PHE A 1 245 ? -13.558 1.378 10.707 1.00 97.88 245 PHE A O 1
ATOM 1910 N N . MET A 1 246 ? -13.022 1.632 12.866 1.00 98.00 246 MET A N 1
ATOM 1911 C CA . MET A 1 246 ? -13.749 0.444 13.306 1.00 98.00 246 MET A CA 1
ATOM 1912 C C . MET A 1 246 ? -15.254 0.526 13.049 1.00 98.00 246 MET A C 1
ATOM 1914 O O . MET A 1 246 ? -15.892 -0.515 12.905 1.00 98.00 246 MET A O 1
ATOM 1918 N N . ARG A 1 247 ? -15.849 1.724 12.968 1.00 96.44 247 ARG A N 1
ATOM 1919 C CA . ARG A 1 247 ? -17.256 1.869 12.565 1.00 96.44 247 ARG A CA 1
ATOM 1920 C C . ARG A 1 247 ? -17.459 1.436 11.112 1.00 96.44 247 ARG A C 1
ATOM 1922 O O . ARG A 1 247 ? -18.436 0.744 10.848 1.00 96.44 247 ARG A O 1
ATOM 1929 N N . LEU A 1 248 ? -16.548 1.791 10.203 1.00 94.69 248 LEU A N 1
ATOM 1930 C CA . LEU A 1 248 ? -16.616 1.331 8.812 1.00 94.69 248 LEU A CA 1
ATOM 1931 C C . LEU A 1 248 ? -16.335 -0.162 8.694 1.00 94.69 248 LEU A C 1
ATOM 1933 O O . LEU A 1 248 ? -17.122 -0.871 8.076 1.00 94.69 248 LEU A O 1
ATOM 1937 N N . VAL A 1 249 ? -15.287 -0.659 9.355 1.00 94.81 249 VAL A N 1
ATOM 1938 C CA . VAL A 1 249 ? -14.962 -2.094 9.359 1.00 94.81 249 VAL A CA 1
ATOM 1939 C C . VAL A 1 249 ? -16.119 -2.931 9.913 1.00 94.81 249 VAL A C 1
ATOM 1941 O O . VAL A 1 249 ? -16.390 -4.010 9.407 1.00 94.81 249 VAL A O 1
ATOM 1944 N N . LYS A 1 250 ? -16.837 -2.463 10.937 1.00 94.31 250 LYS A N 1
ATOM 1945 C CA . LYS A 1 250 ? -18.013 -3.179 11.470 1.00 94.31 250 LYS A CA 1
ATOM 1946 C C . LYS A 1 250 ? -19.272 -2.983 10.624 1.00 94.31 250 LYS A C 1
ATOM 1948 O O . LYS A 1 250 ? -20.181 -3.800 10.705 1.00 94.31 250 LYS A O 1
ATOM 1953 N N . GLY A 1 251 ? -19.347 -1.883 9.876 1.00 89.31 251 GLY A N 1
ATOM 1954 C CA . GLY A 1 251 ? -20.488 -1.534 9.033 1.00 89.31 251 GLY A CA 1
ATOM 1955 C C . GLY A 1 251 ? -20.472 -2.204 7.659 1.00 89.31 251 GLY A C 1
ATOM 1956 O O . GLY A 1 251 ? -21.512 -2.253 7.008 1.00 89.31 251 GLY A O 1
ATOM 1957 N N . THR A 1 252 ? -19.328 -2.728 7.212 1.00 90.31 252 THR A N 1
ATOM 1958 C CA . THR A 1 252 ? -19.225 -3.474 5.953 1.00 90.31 252 THR A CA 1
ATOM 1959 C C . THR A 1 252 ? -19.378 -4.974 6.171 1.00 90.31 252 THR A C 1
ATOM 1961 O O . THR A 1 252 ? -18.868 -5.537 7.139 1.00 90.31 252 THR A O 1
ATOM 1964 N N . LYS A 1 253 ? -20.079 -5.636 5.242 1.00 87.44 253 LYS A N 1
ATOM 1965 C CA . LYS A 1 253 ? -20.255 -7.091 5.258 1.00 87.44 253 LYS A CA 1
ATOM 1966 C C . LYS A 1 253 ? -18.888 -7.781 5.075 1.00 87.44 253 LYS A C 1
ATOM 1968 O O . LYS A 1 253 ? -18.211 -7.460 4.098 1.00 87.44 253 LYS A O 1
ATOM 1973 N N . PRO A 1 254 ? -18.494 -8.714 5.963 1.00 89.50 254 PRO A N 1
ATOM 1974 C CA . PRO A 1 254 ? -17.304 -9.541 5.775 1.00 89.50 254 PRO A CA 1
ATOM 1975 C C . PRO A 1 254 ? -17.376 -10.387 4.505 1.00 89.50 254 PRO A C 1
ATOM 1977 O O . PRO A 1 254 ? -18.446 -10.883 4.144 1.00 89.50 254 PRO A O 1
ATOM 1980 N N . GLY A 1 255 ? -16.234 -10.569 3.849 1.00 82.88 255 GLY A N 1
ATOM 1981 C CA . GLY A 1 255 ? -16.119 -11.361 2.628 1.00 82.88 255 GLY A CA 1
ATOM 1982 C C . GLY A 1 255 ? -14.959 -10.897 1.757 1.00 82.88 255 GLY A C 1
ATOM 1983 O O . GLY A 1 255 ? -14.413 -9.817 1.971 1.00 82.88 255 GLY A O 1
ATOM 1984 N N . ARG A 1 256 ? -14.607 -11.698 0.741 1.00 81.94 256 ARG A N 1
ATOM 1985 C CA . ARG A 1 256 ? -13.436 -11.444 -0.120 1.00 81.94 256 ARG A CA 1
ATOM 1986 C C . ARG A 1 256 ? -13.388 -10.008 -0.646 1.00 81.94 256 ARG A C 1
ATOM 1988 O O . ARG A 1 256 ? -12.361 -9.352 -0.552 1.00 81.94 256 ARG A O 1
ATOM 1995 N N . ILE A 1 257 ? -14.522 -9.485 -1.107 1.00 82.81 257 ILE A N 1
ATOM 1996 C CA . ILE A 1 257 ? -14.706 -8.048 -1.325 1.00 82.81 257 ILE A CA 1
ATOM 1997 C C . ILE A 1 257 ? -15.634 -7.543 -0.209 1.00 82.81 257 ILE A C 1
ATOM 1999 O O . ILE A 1 257 ? -16.737 -8.077 -0.080 1.00 82.81 257 ILE A O 1
ATOM 2003 N N . PRO A 1 258 ? -15.234 -6.538 0.593 1.00 86.12 258 PRO A N 1
ATOM 2004 C CA . PRO A 1 258 ? -14.075 -5.656 0.411 1.00 86.12 258 PRO A CA 1
ATOM 2005 C C . PRO A 1 258 ? -12.761 -6.115 1.070 1.00 86.12 258 PRO A C 1
ATOM 2007 O O . PRO A 1 258 ? -11.768 -5.401 0.932 1.00 86.12 258 PRO A O 1
ATOM 2010 N N . ASP A 1 259 ? -12.723 -7.239 1.797 1.00 90.62 259 ASP A N 1
ATOM 2011 C CA . ASP A 1 259 ? -11.616 -7.523 2.727 1.00 90.62 259 ASP A CA 1
ATOM 2012 C C . ASP A 1 259 ? -10.240 -7.653 2.079 1.00 90.62 259 ASP A C 1
ATOM 2014 O O . ASP A 1 259 ? -9.273 -7.161 2.658 1.00 90.62 259 ASP A O 1
ATOM 2018 N N . THR A 1 260 ? -10.142 -8.182 0.856 1.00 86.38 260 THR A N 1
ATOM 2019 C CA . THR A 1 260 ? -8.880 -8.213 0.098 1.00 86.38 260 THR A CA 1
ATOM 2020 C C . THR A 1 260 ? -8.251 -6.819 -0.025 1.00 86.38 260 THR A C 1
ATOM 2022 O O . THR A 1 260 ? -7.036 -6.684 0.070 1.00 86.38 260 THR A O 1
ATOM 2025 N N . TYR A 1 261 ? -9.061 -5.764 -0.158 1.00 87.50 261 TYR A N 1
ATOM 2026 C CA . TYR A 1 261 ? -8.583 -4.380 -0.264 1.00 87.50 261 TYR A CA 1
ATOM 2027 C C . TYR A 1 261 ? -8.550 -3.636 1.079 1.00 87.50 261 TYR A C 1
ATOM 2029 O O . TYR A 1 261 ? -7.901 -2.597 1.195 1.00 87.50 261 TYR A O 1
ATOM 2037 N N . MET A 1 262 ? -9.245 -4.141 2.104 1.00 92.00 262 MET A N 1
ATOM 2038 C CA . MET A 1 262 ? -9.227 -3.568 3.455 1.00 92.00 262 MET A CA 1
ATOM 2039 C C . MET A 1 262 ? -8.123 -4.152 4.345 1.00 92.00 262 MET A C 1
ATOM 2041 O O . MET A 1 262 ? -7.816 -3.543 5.369 1.00 92.00 262 MET A O 1
ATOM 2045 N N . ALA A 1 263 ? -7.503 -5.274 3.963 1.00 92.06 263 ALA A N 1
ATOM 2046 C CA . ALA A 1 263 ? -6.456 -5.928 4.745 1.00 92.06 263 ALA A CA 1
ATOM 2047 C C . ALA A 1 263 ? -5.284 -4.984 5.067 1.00 92.06 263 ALA A C 1
ATOM 2049 O O . ALA A 1 263 ? -4.949 -4.814 6.236 1.00 92.06 263 ALA A O 1
ATOM 2050 N N . ASN A 1 264 ? -4.727 -4.285 4.074 1.00 91.31 264 ASN A N 1
ATOM 2051 C CA . ASN A 1 264 ? -3.624 -3.341 4.296 1.00 91.31 264 ASN A CA 1
ATOM 2052 C C . ASN A 1 264 ? -4.008 -2.145 5.196 1.00 91.31 264 ASN A C 1
ATOM 2054 O O . ASN A 1 264 ? -3.291 -1.893 6.165 1.00 91.31 264 ASN A O 1
ATOM 2058 N N . PRO A 1 265 ? -5.146 -1.446 4.991 1.00 95.00 265 PRO A N 1
ATOM 2059 C CA . PRO A 1 265 ? -5.629 -0.456 5.954 1.00 95.00 265 PRO A CA 1
ATOM 2060 C C . PRO A 1 265 ? -5.793 -1.013 7.370 1.00 95.00 265 PRO A C 1
ATOM 2062 O O . PRO A 1 265 ? -5.488 -0.319 8.336 1.00 95.00 265 PRO A O 1
ATOM 2065 N N . MET A 1 266 ? -6.283 -2.252 7.509 1.00 96.62 266 MET A N 1
ATOM 2066 C CA . MET A 1 266 ? -6.429 -2.911 8.809 1.00 96.62 266 MET A CA 1
ATOM 2067 C C . MET A 1 266 ? -5.078 -3.240 9.450 1.00 96.62 266 MET A C 1
ATOM 2069 O O . MET A 1 266 ? -4.969 -3.129 10.667 1.00 96.62 266 MET A O 1
ATOM 2073 N N . ILE A 1 267 ? -4.060 -3.595 8.661 1.00 94.31 267 ILE A N 1
ATOM 2074 C CA . ILE A 1 267 ? -2.684 -3.790 9.136 1.00 94.31 267 ILE A CA 1
ATOM 2075 C C . ILE A 1 267 ? -2.132 -2.471 9.690 1.00 94.31 267 ILE A C 1
ATOM 2077 O O . ILE A 1 267 ? -1.691 -2.421 10.833 1.00 94.31 267 ILE A O 1
ATOM 2081 N N . VAL A 1 268 ? -2.245 -1.378 8.932 1.00 94.62 268 VAL A N 1
ATOM 2082 C CA . VAL A 1 268 ? -1.715 -0.064 9.335 1.00 94.62 268 VAL A CA 1
ATOM 2083 C C . VAL A 1 268 ? -2.465 0.504 10.544 1.00 94.62 268 VAL A C 1
ATOM 2085 O O . VAL A 1 268 ? -1.862 0.838 11.562 1.00 94.62 268 VAL A O 1
ATOM 2088 N N . ALA A 1 269 ? -3.797 0.585 10.475 1.00 96.88 269 ALA A N 1
ATOM 2089 C CA . ALA A 1 269 ? -4.616 1.125 11.561 1.00 96.88 269 ALA A CA 1
ATOM 2090 C C . ALA A 1 269 ? -4.664 0.197 12.788 1.00 96.88 269 ALA A C 1
ATOM 2092 O O . ALA A 1 269 ? -4.875 0.657 13.911 1.00 96.88 269 ALA A O 1
ATOM 2093 N N . GLY A 1 270 ? -4.467 -1.111 12.593 1.00 96.31 270 GLY A N 1
ATOM 2094 C CA . GLY A 1 270 ? -4.539 -2.124 13.645 1.00 96.31 270 GLY A CA 1
ATOM 2095 C C . GLY A 1 270 ? -3.480 -1.967 14.730 1.00 96.31 270 GLY A C 1
ATOM 2096 O O . GLY A 1 270 ? -3.724 -2.373 15.867 1.00 96.31 270 GLY A O 1
ATOM 2097 N N . VAL A 1 271 ? -2.363 -1.300 14.433 1.00 94.38 271 VAL A N 1
ATOM 2098 C CA . VAL A 1 271 ? -1.351 -0.915 15.432 1.00 94.38 271 VAL A CA 1
ATOM 2099 C C . VAL A 1 271 ? -1.984 -0.085 16.559 1.00 94.38 271 VAL A C 1
ATOM 2101 O O . VAL A 1 271 ? -1.676 -0.295 17.729 1.00 94.38 271 VAL A O 1
ATOM 2104 N N . ALA A 1 272 ? -2.946 0.784 16.230 1.00 96.19 272 ALA A N 1
ATOM 2105 C CA . ALA A 1 272 ? -3.662 1.633 17.184 1.00 96.19 272 ALA A CA 1
ATOM 2106 C C . ALA A 1 272 ? -4.822 0.926 17.920 1.00 96.19 272 ALA A C 1
ATOM 2108 O O . ALA A 1 272 ? -5.549 1.553 18.697 1.00 96.19 272 ALA A O 1
ATOM 2109 N N . ALA A 1 273 ? -5.064 -0.367 17.676 1.00 95.88 273 ALA A N 1
ATOM 2110 C CA . ALA A 1 273 ? -6.166 -1.090 18.304 1.00 95.88 273 ALA A CA 1
ATOM 2111 C C . ALA A 1 273 ? -5.869 -1.390 19.785 1.00 95.88 273 ALA A C 1
ATOM 2113 O O . ALA A 1 273 ? -5.054 -2.252 20.114 1.00 95.88 273 ALA A O 1
ATOM 2114 N N . CYS A 1 274 ? -6.591 -0.725 20.693 1.00 91.56 274 CYS A N 1
ATOM 2115 C CA . CYS A 1 274 ? -6.445 -0.928 22.143 1.00 91.56 274 CYS A CA 1
ATOM 2116 C C . CYS A 1 274 ? -7.455 -1.918 22.744 1.00 91.56 274 CYS A C 1
ATOM 2118 O O . CYS A 1 274 ? -7.226 -2.446 23.826 1.00 91.56 274 CYS A O 1
ATOM 2120 N N . LYS A 1 275 ? -8.597 -2.150 22.085 1.00 93.62 275 LYS A N 1
ATOM 2121 C CA . LYS A 1 275 ? -9.666 -3.019 22.605 1.00 93.62 275 LYS A CA 1
ATOM 2122 C C . LYS A 1 275 ? -9.535 -4.416 22.026 1.00 93.62 275 LYS A C 1
ATOM 2124 O O . LYS A 1 275 ? -9.548 -4.549 20.806 1.00 93.62 275 LYS A O 1
ATOM 2129 N N . ASP A 1 276 ? -9.554 -5.442 22.871 1.00 95.31 276 ASP A N 1
ATOM 2130 C CA . ASP A 1 276 ? -9.430 -6.838 22.423 1.00 95.31 276 ASP A CA 1
ATOM 2131 C C . ASP A 1 276 ? -10.497 -7.221 21.394 1.00 95.31 276 ASP A C 1
ATOM 2133 O O . ASP A 1 276 ? -10.189 -7.811 20.367 1.00 95.31 276 ASP A O 1
ATOM 2137 N N . ARG A 1 277 ? -11.733 -6.737 21.566 1.00 96.94 277 ARG A N 1
ATOM 2138 C CA . ARG A 1 277 ? -12.795 -6.932 20.568 1.00 96.94 277 ARG A CA 1
ATOM 2139 C C . ARG A 1 277 ? -12.463 -6.330 19.197 1.00 96.94 277 ARG A C 1
ATOM 2141 O O . ARG A 1 277 ? -12.858 -6.890 18.181 1.00 96.94 277 ARG A O 1
ATOM 2148 N N . ASP A 1 278 ? -11.808 -5.170 19.155 1.00 97.06 278 ASP A N 1
ATOM 2149 C CA . ASP A 1 278 ? -11.433 -4.532 17.888 1.00 97.06 278 ASP A CA 1
ATOM 2150 C C . ASP A 1 278 ? -10.244 -5.264 17.247 1.00 97.06 278 ASP A C 1
ATOM 2152 O O . ASP A 1 278 ? -10.269 -5.513 16.042 1.00 97.06 278 ASP A O 1
ATOM 2156 N N . ARG A 1 279 ? -9.268 -5.688 18.065 1.00 97.31 279 ARG A N 1
ATOM 2157 C CA . ARG A 1 279 ? -8.135 -6.538 17.664 1.00 97.31 279 ARG A CA 1
ATOM 2158 C C . ARG A 1 279 ? -8.606 -7.855 17.046 1.00 97.31 279 ARG A C 1
ATOM 2160 O O . ARG A 1 279 ? -8.156 -8.223 15.963 1.00 97.31 279 ARG A O 1
ATOM 2167 N N . ASP A 1 280 ? -9.566 -8.523 17.684 1.00 97.94 280 ASP A N 1
ATOM 2168 C CA . ASP A 1 280 ? -10.141 -9.777 17.196 1.00 97.94 280 ASP A CA 1
ATOM 2169 C C . ASP A 1 280 ? -10.861 -9.612 15.861 1.00 97.94 280 ASP A C 1
ATOM 2171 O O . ASP A 1 280 ? -10.678 -10.436 14.968 1.00 97.94 280 ASP A O 1
ATOM 2175 N N . ILE A 1 281 ? -11.639 -8.538 15.695 1.00 98.06 281 ILE A N 1
ATOM 2176 C CA . ILE A 1 281 ? -12.324 -8.254 14.428 1.00 98.06 281 ILE A CA 1
ATOM 2177 C C . ILE A 1 281 ? -11.306 -8.033 13.310 1.00 98.06 281 ILE A C 1
ATOM 2179 O O . ILE A 1 281 ? -11.447 -8.624 12.243 1.00 98.06 281 ILE A O 1
ATOM 2183 N N . ILE A 1 282 ? -10.277 -7.216 13.549 1.00 98.06 282 ILE A N 1
ATOM 2184 C CA . ILE A 1 282 ? -9.213 -6.957 12.570 1.00 98.06 282 ILE A CA 1
ATOM 2185 C C . ILE A 1 282 ? -8.525 -8.264 12.174 1.00 98.06 282 ILE A C 1
ATOM 2187 O O . ILE A 1 282 ? -8.464 -8.601 10.993 1.00 98.06 282 ILE A O 1
ATOM 2191 N N . ARG A 1 283 ? -8.084 -9.042 13.169 1.00 97.88 283 ARG A N 1
ATOM 2192 C CA . ARG A 1 283 ? -7.425 -10.333 12.963 1.00 97.88 283 ARG A CA 1
ATOM 2193 C C . ARG A 1 283 ? -8.299 -11.287 12.151 1.00 97.88 283 ARG A C 1
ATOM 2195 O O . ARG A 1 283 ? -7.831 -11.869 11.179 1.00 97.88 283 ARG A O 1
ATOM 2202 N N . GLN A 1 284 ? -9.563 -11.455 12.539 1.00 97.06 284 GLN A N 1
ATOM 2203 C CA . GLN A 1 284 ? -10.485 -12.363 11.859 1.00 97.06 284 GLN A CA 1
ATOM 2204 C C . GL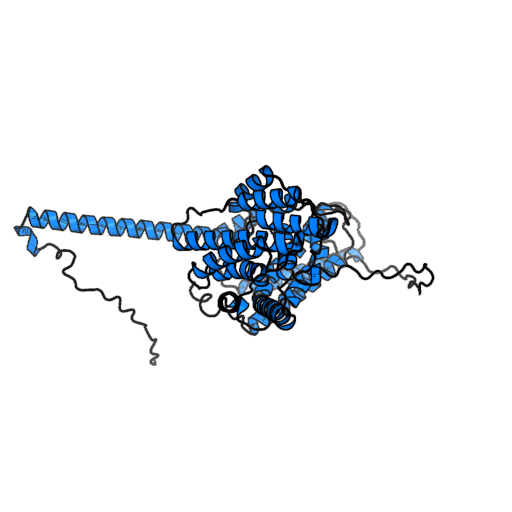N A 1 284 ? -10.767 -11.926 10.425 1.00 97.06 284 GLN A C 1
ATOM 2206 O O . GLN A 1 284 ? -10.789 -12.778 9.540 1.00 97.06 284 GLN A O 1
ATOM 2211 N N . ARG A 1 285 ? -10.964 -10.626 10.171 1.00 96.38 285 ARG A N 1
ATOM 2212 C CA . ARG A 1 285 ? -11.243 -10.139 8.816 1.00 96.38 285 ARG A CA 1
ATOM 2213 C C . ARG A 1 285 ? -10.047 -10.307 7.887 1.00 96.38 285 ARG A C 1
ATOM 2215 O O . ARG A 1 285 ? -10.245 -10.803 6.784 1.00 96.38 285 ARG A O 1
ATOM 2222 N N . ILE A 1 286 ? -8.829 -9.999 8.343 1.00 94.94 286 ILE A N 1
ATOM 2223 C CA . ILE A 1 286 ? -7.617 -10.232 7.542 1.00 94.94 286 ILE A CA 1
ATOM 2224 C C . ILE A 1 286 ? -7.451 -11.731 7.261 1.00 94.94 286 ILE A C 1
ATOM 2226 O O . ILE A 1 286 ? -7.341 -12.121 6.108 1.00 94.94 286 ILE A O 1
ATOM 2230 N N . LEU A 1 287 ? -7.517 -12.595 8.280 1.00 94.94 287 LEU A N 1
ATOM 2231 C CA . LEU A 1 287 ? -7.337 -14.045 8.100 1.00 94.94 287 LEU A CA 1
ATOM 2232 C C . LEU A 1 287 ? -8.484 -14.733 7.338 1.00 94.94 287 LEU A C 1
ATOM 2234 O O . LEU A 1 287 ? -8.344 -15.886 6.946 1.00 94.94 287 LEU A O 1
ATOM 2238 N N . SER A 1 288 ? -9.617 -14.056 7.131 1.00 91.62 288 SER A N 1
ATOM 2239 C CA . SER A 1 288 ? -10.697 -14.550 6.264 1.00 91.62 288 SER A CA 1
ATOM 2240 C C . SER A 1 288 ? -10.401 -14.323 4.778 1.00 91.62 288 SER A C 1
ATOM 2242 O O . SER A 1 288 ? -11.078 -14.897 3.924 1.00 91.62 288 SER A O 1
ATOM 2244 N N . VAL A 1 289 ? -9.403 -13.491 4.458 1.00 89.12 289 VAL A N 1
ATOM 2245 C CA . VAL A 1 289 ? -8.864 -13.344 3.106 1.00 89.12 289 VAL A CA 1
ATOM 2246 C C . VAL A 1 289 ? -7.952 -14.544 2.835 1.00 89.12 289 VAL A C 1
ATOM 2248 O O . VAL A 1 289 ? -6.989 -14.744 3.579 1.00 89.12 289 VAL A O 1
ATOM 2251 N N . PRO A 1 290 ? -8.225 -15.363 1.804 1.00 84.44 290 PRO A N 1
ATOM 2252 C CA . PRO A 1 290 ? -7.491 -16.609 1.600 1.00 84.44 290 PRO A CA 1
ATOM 2253 C C . PRO A 1 290 ? -5.970 -16.454 1.478 1.00 84.44 290 PRO A C 1
ATOM 2255 O O . PRO A 1 290 ? -5.218 -17.266 2.014 1.00 84.44 290 PRO A O 1
ATOM 2258 N N . GLU A 1 291 ? -5.523 -15.382 0.828 1.00 81.94 291 GLU A N 1
ATOM 2259 C CA . GLU A 1 291 ? -4.116 -15.024 0.638 1.00 81.94 291 GLU A CA 1
ATOM 2260 C C . GLU A 1 291 ? -3.409 -14.713 1.975 1.00 81.94 291 GLU A C 1
ATOM 2262 O O . GLU A 1 291 ? -2.199 -14.885 2.109 1.00 81.94 291 GLU A O 1
ATOM 2267 N N . CYS A 1 292 ? -4.160 -14.303 3.003 1.00 89.31 292 CYS A N 1
ATOM 2268 C CA . CYS A 1 292 ? -3.652 -14.000 4.345 1.00 89.31 292 CYS A CA 1
ATOM 2269 C C . CYS A 1 292 ? -3.899 -15.131 5.360 1.00 89.31 292 CYS A C 1
ATOM 2271 O O . CYS A 1 292 ? -3.351 -15.104 6.461 1.00 89.31 292 CYS A O 1
ATOM 2273 N N . ALA A 1 293 ? -4.740 -16.113 5.028 1.00 89.06 293 ALA A N 1
ATOM 2274 C CA . ALA A 1 293 ? -5.115 -17.195 5.937 1.00 89.06 293 ALA A CA 1
ATOM 2275 C C . ALA A 1 293 ? -3.977 -18.205 6.157 1.00 89.06 293 ALA A C 1
ATOM 2277 O O . ALA A 1 293 ? -3.871 -18.806 7.228 1.00 89.06 293 ALA A O 1
ATOM 2278 N N . THR A 1 294 ? -3.136 -18.396 5.140 1.00 87.75 294 THR A N 1
ATOM 2279 C CA . THR A 1 294 ? -2.114 -19.449 5.107 1.00 87.75 294 THR A CA 1
ATOM 2280 C C . THR A 1 294 ? -0.849 -19.016 5.857 1.00 87.75 294 THR A C 1
ATOM 2282 O O . THR A 1 294 ? -0.283 -17.978 5.520 1.00 87.75 294 THR A O 1
ATOM 2285 N N . PRO A 1 295 ? -0.357 -19.790 6.845 1.00 91.06 295 PRO A N 1
ATOM 2286 C CA . PRO A 1 295 ? 0.903 -19.487 7.518 1.00 91.06 295 PRO A CA 1
ATOM 2287 C C . PRO A 1 295 ? 2.079 -19.360 6.545 1.00 91.06 295 PRO A C 1
ATOM 2289 O O . PRO A 1 295 ? 2.217 -20.162 5.622 1.00 91.06 295 PRO A O 1
ATOM 2292 N N . GLY A 1 296 ? 2.944 -18.373 6.782 1.00 86.56 296 GLY A N 1
ATOM 2293 C CA . GLY A 1 296 ? 4.104 -18.100 5.935 1.00 86.56 296 GLY A CA 1
ATOM 2294 C C . GLY A 1 296 ? 3.800 -17.278 4.681 1.00 86.56 296 GLY A C 1
ATOM 2295 O O . GLY A 1 296 ? 4.688 -17.150 3.841 1.00 86.56 296 GLY A O 1
ATOM 2296 N N . THR A 1 297 ? 2.593 -16.717 4.538 1.00 90.50 297 THR A N 1
ATOM 2297 C CA . THR A 1 297 ? 2.317 -15.652 3.562 1.00 90.50 297 THR A CA 1
ATOM 2298 C C . THR A 1 297 ? 2.477 -14.269 4.193 1.00 90.50 297 THR A C 1
ATOM 2300 O O . THR A 1 297 ? 2.288 -14.096 5.398 1.00 90.50 297 THR A O 1
ATOM 2303 N N . ALA A 1 298 ? 2.780 -13.252 3.384 1.00 89.75 298 ALA A N 1
ATOM 2304 C CA . ALA A 1 298 ? 3.005 -11.888 3.855 1.00 89.75 298 ALA A CA 1
ATOM 2305 C C . ALA A 1 298 ? 1.811 -11.327 4.643 1.00 89.75 298 ALA A C 1
ATOM 2307 O O . ALA A 1 298 ? 1.994 -10.698 5.685 1.00 89.75 298 ALA A O 1
ATOM 2308 N N . GLY A 1 299 ? 0.583 -11.606 4.197 1.00 89.88 299 GLY A N 1
ATOM 2309 C CA . GLY A 1 299 ? -0.625 -11.207 4.918 1.00 89.88 299 GLY A CA 1
ATOM 2310 C C . GLY A 1 299 ? -0.760 -11.876 6.290 1.00 89.88 299 GLY A C 1
ATOM 2311 O O . GLY A 1 299 ? -1.144 -11.216 7.255 1.00 89.88 299 GLY A O 1
ATOM 2312 N N . HIS A 1 300 ? -0.404 -13.160 6.402 1.00 93.06 300 HIS A N 1
ATOM 2313 C CA . HIS A 1 300 ? -0.399 -13.868 7.683 1.00 93.06 300 HIS A CA 1
ATOM 2314 C C . HIS A 1 300 ? 0.680 -13.316 8.623 1.00 93.06 300 HIS A C 1
ATOM 2316 O O . HIS A 1 300 ? 0.406 -13.022 9.786 1.00 93.06 300 HIS A O 1
ATOM 2322 N N . ASP A 1 301 ? 1.891 -13.111 8.104 1.00 94.31 301 ASP A N 1
ATOM 2323 C CA . ASP A 1 301 ? 3.014 -12.551 8.857 1.00 94.31 301 ASP A CA 1
ATOM 2324 C C . ASP A 1 301 ? 2.688 -11.149 9.397 1.00 94.31 301 ASP A C 1
ATOM 2326 O O . ASP A 1 301 ? 3.034 -10.825 10.533 1.00 94.31 301 ASP A O 1
ATOM 2330 N N . ALA A 1 302 ? 1.968 -10.324 8.628 1.00 92.44 302 ALA A N 1
ATOM 2331 C CA . ALA A 1 302 ? 1.511 -9.009 9.078 1.00 92.44 302 ALA A CA 1
ATOM 2332 C C . ALA A 1 302 ? 0.531 -9.096 10.265 1.00 92.44 302 ALA A C 1
ATOM 2334 O O . ALA A 1 302 ? 0.585 -8.279 11.186 1.00 92.44 302 ALA A O 1
ATOM 2335 N N . VAL A 1 303 ? -0.339 -10.112 10.294 1.00 95.06 303 VAL A N 1
ATOM 2336 C CA . VAL A 1 303 ? -1.219 -10.369 11.447 1.00 95.06 303 VAL A CA 1
ATOM 2337 C C . VAL A 1 303 ? -0.408 -10.784 12.674 1.00 95.06 303 VAL A C 1
ATOM 2339 O O . VAL A 1 303 ? -0.692 -10.303 13.772 1.00 95.06 303 VAL A O 1
ATOM 2342 N N . LEU A 1 304 ? 0.618 -11.624 12.505 1.00 94.56 304 LEU A N 1
ATOM 2343 C CA . LEU A 1 304 ? 1.513 -12.003 13.604 1.00 94.56 304 LEU A CA 1
ATOM 2344 C C . LEU A 1 304 ? 2.252 -10.783 14.172 1.00 94.56 304 LEU A C 1
ATOM 2346 O O . LEU A 1 304 ? 2.345 -10.641 15.390 1.00 94.56 304 LEU A O 1
ATOM 2350 N N . GLN A 1 305 ? 2.707 -9.866 13.311 1.00 91.94 305 GLN A N 1
ATOM 2351 C CA . GLN A 1 305 ? 3.323 -8.605 13.742 1.00 91.94 305 GLN A CA 1
ATOM 2352 C C . GLN A 1 305 ? 2.355 -7.744 14.563 1.00 91.94 305 GLN A C 1
ATOM 2354 O O . GLN A 1 305 ? 2.733 -7.225 15.613 1.00 91.94 305 GLN A O 1
ATOM 2359 N N . LEU A 1 306 ? 1.089 -7.631 14.145 1.00 94.19 306 LEU A N 1
ATOM 2360 C CA . LEU A 1 306 ? 0.069 -6.932 14.932 1.00 94.19 306 LEU A CA 1
ATOM 2361 C C . LEU A 1 306 ? -0.151 -7.573 16.305 1.00 94.19 306 LEU A C 1
ATOM 2363 O O . LEU A 1 306 ? -0.224 -6.869 17.312 1.00 94.19 306 LEU A O 1
ATOM 2367 N N . GLN A 1 307 ? -0.243 -8.901 16.362 1.00 94.75 307 GLN A N 1
ATOM 2368 C CA . GLN A 1 307 ? -0.428 -9.621 17.622 1.00 94.75 307 GLN A CA 1
ATOM 2369 C C . GLN A 1 307 ? 0.748 -9.416 18.576 1.00 94.75 307 GLN A C 1
ATOM 2371 O O . GLN A 1 307 ? 0.535 -9.220 19.770 1.00 94.75 307 GLN A O 1
ATOM 2376 N N . ASP A 1 308 ? 1.967 -9.411 18.050 1.00 92.88 308 ASP A N 1
ATOM 2377 C CA . ASP A 1 308 ? 3.185 -9.113 18.797 1.00 92.88 308 ASP A CA 1
ATOM 2378 C C . ASP A 1 308 ? 3.192 -7.666 19.335 1.00 92.88 308 ASP A C 1
ATOM 2380 O O . ASP A 1 308 ? 3.455 -7.444 20.520 1.00 92.88 308 ASP A O 1
ATOM 2384 N N . VAL A 1 309 ? 2.783 -6.676 18.529 1.00 91.56 309 VAL A N 1
ATOM 2385 C CA . VAL A 1 309 ? 2.579 -5.288 18.995 1.00 91.56 309 VAL A CA 1
ATOM 2386 C C . VAL A 1 309 ? 1.567 -5.224 20.141 1.00 91.56 309 VAL A C 1
ATOM 2388 O O . VAL A 1 309 ? 1.829 -4.579 21.160 1.00 91.56 309 VAL A O 1
ATOM 2391 N N . TRP A 1 310 ? 0.420 -5.894 20.007 1.00 94.44 310 TRP A N 1
ATOM 2392 C CA . TRP A 1 310 ? -0.615 -5.913 21.042 1.00 94.44 310 TRP A CA 1
ATOM 2393 C C . TRP A 1 310 ? -0.150 -6.620 22.318 1.00 94.44 310 TRP A C 1
ATOM 2395 O O . TRP A 1 310 ? -0.435 -6.141 23.417 1.00 94.44 310 TRP A O 1
ATOM 2405 N N . ALA A 1 311 ? 0.584 -7.726 22.182 1.00 93.12 311 ALA A N 1
ATOM 2406 C CA . ALA A 1 311 ? 1.141 -8.475 23.300 1.00 93.12 311 ALA A CA 1
ATOM 2407 C C . ALA A 1 311 ? 2.163 -7.639 24.081 1.00 93.12 311 ALA A C 1
ATOM 2409 O O . ALA A 1 311 ? 2.069 -7.571 25.306 1.00 93.12 311 ALA A O 1
ATOM 2410 N N . ARG A 1 312 ? 3.073 -6.938 23.388 1.00 90.19 312 ARG A N 1
ATOM 2411 C CA . ARG A 1 312 ? 4.013 -5.997 24.019 1.00 90.19 312 ARG A CA 1
ATOM 2412 C C . ARG A 1 312 ? 3.298 -4.867 24.745 1.00 90.19 312 ARG A C 1
ATOM 2414 O O . ARG A 1 312 ? 3.572 -4.633 25.915 1.00 90.19 312 ARG A O 1
ATOM 2421 N N . ALA A 1 313 ? 2.347 -4.205 24.084 1.00 90.44 313 ALA A N 1
ATOM 2422 C CA . ALA A 1 313 ? 1.577 -3.116 24.687 1.00 90.44 313 ALA A CA 1
ATOM 2423 C C . ALA A 1 313 ? 0.879 -3.565 25.986 1.00 90.44 313 ALA A C 1
ATOM 2425 O O . ALA A 1 313 ? 0.964 -2.890 27.012 1.00 90.44 313 ALA A O 1
ATOM 2426 N N . ASN A 1 314 ? 0.256 -4.749 25.968 1.00 90.69 314 ASN A N 1
ATOM 2427 C CA . ASN A 1 314 ? -0.386 -5.328 27.146 1.00 90.69 314 ASN A CA 1
ATOM 2428 C C . ASN A 1 314 ? 0.628 -5.700 28.243 1.00 90.69 314 ASN A C 1
ATOM 2430 O O . ASN A 1 314 ? 0.397 -5.389 29.409 1.00 90.69 314 ASN A O 1
ATOM 2434 N N . GLY A 1 315 ? 1.733 -6.362 27.885 1.00 89.31 315 GLY A N 1
ATOM 2435 C CA . GLY A 1 315 ? 2.755 -6.811 28.836 1.00 89.31 315 GLY A CA 1
ATOM 2436 C C . GLY A 1 315 ? 3.503 -5.661 29.513 1.00 89.31 315 GLY A C 1
ATOM 2437 O O . GLY A 1 315 ? 3.847 -5.754 30.686 1.00 89.31 315 GLY A O 1
ATOM 2438 N N . GLU A 1 316 ? 3.703 -4.560 28.792 1.00 89.19 316 GLU A N 1
ATOM 2439 C CA . GLU A 1 316 ? 4.355 -3.345 29.290 1.00 89.19 316 GLU A CA 1
ATOM 2440 C C . GLU A 1 316 ? 3.367 -2.372 29.963 1.00 89.19 316 GLU A C 1
ATOM 2442 O O . GLU A 1 316 ? 3.784 -1.364 30.530 1.00 89.19 316 GLU A O 1
ATOM 2447 N N . GLY A 1 317 ? 2.059 -2.650 29.907 1.00 83.94 317 GLY A N 1
ATOM 2448 C CA . GLY A 1 317 ? 1.023 -1.801 30.500 1.00 83.94 317 GLY A CA 1
ATOM 2449 C C . GLY A 1 317 ? 0.920 -0.408 29.868 1.00 83.94 317 GLY A C 1
ATOM 2450 O O . GLY A 1 317 ? 0.495 0.532 30.539 1.00 83.94 317 GLY A O 1
ATOM 2451 N N . ARG A 1 318 ? 1.308 -0.257 28.595 1.00 86.94 318 ARG A N 1
ATOM 2452 C CA . ARG A 1 318 ? 1.304 1.026 27.874 1.00 86.94 318 ARG A CA 1
ATOM 2453 C C . ARG A 1 318 ? 0.568 0.945 26.543 1.00 86.94 318 ARG A C 1
ATOM 2455 O O . ARG A 1 318 ? 0.381 -0.128 25.975 1.00 86.94 318 ARG A O 1
ATOM 2462 N N . ALA A 1 319 ? 0.180 2.103 26.016 1.00 85.38 319 ALA A N 1
ATOM 2463 C CA . ALA A 1 319 ? -0.356 2.193 24.667 1.00 85.38 319 ALA A CA 1
ATOM 2464 C C . ALA A 1 319 ? 0.702 1.783 23.625 1.00 85.38 319 ALA A C 1
ATOM 2466 O O . ALA A 1 319 ? 1.908 1.987 23.808 1.00 85.38 319 ALA A O 1
ATOM 2467 N N . ALA A 1 320 ? 0.238 1.196 22.520 1.00 82.62 320 ALA A N 1
ATOM 2468 C CA . ALA A 1 320 ? 1.103 0.904 21.388 1.00 82.62 320 ALA A CA 1
ATOM 2469 C C . ALA A 1 320 ? 1.646 2.215 20.800 1.00 82.62 320 ALA A C 1
ATOM 2471 O O . ALA A 1 320 ? 0.917 3.198 20.667 1.00 82.62 320 ALA A O 1
ATOM 2472 N N . VAL A 1 321 ? 2.924 2.204 20.444 1.00 81.06 321 VAL A N 1
ATOM 2473 C CA . VAL A 1 321 ? 3.597 3.270 19.688 1.00 81.06 321 VAL A CA 1
ATOM 2474 C C . VAL A 1 321 ? 3.800 2.788 18.255 1.00 81.06 321 VAL A C 1
ATOM 2476 O O . VAL A 1 321 ? 3.637 1.593 17.988 1.00 81.06 321 VAL A O 1
ATOM 2479 N N . ALA A 1 322 ? 4.134 3.694 17.334 1.00 72.00 322 ALA A N 1
ATOM 2480 C CA . ALA A 1 322 ? 4.493 3.308 15.971 1.00 72.00 322 ALA A CA 1
ATOM 2481 C C . ALA A 1 322 ? 5.582 2.215 15.956 1.00 72.00 322 ALA A C 1
ATOM 2483 O O . ALA A 1 322 ? 6.382 2.105 16.887 1.00 72.00 322 ALA A O 1
ATOM 2484 N N . MET A 1 323 ? 5.578 1.385 14.908 1.00 58.72 323 MET A N 1
ATOM 2485 C CA . MET A 1 323 ? 6.454 0.214 14.784 1.00 58.72 323 MET A CA 1
ATOM 2486 C C . MET A 1 323 ? 7.936 0.570 15.074 1.00 58.72 323 MET A C 1
ATOM 2488 O O . MET A 1 323 ? 8.442 1.532 14.491 1.00 58.72 323 MET A O 1
ATOM 2492 N N . PRO A 1 324 ? 8.657 -0.197 15.928 1.00 45.00 324 PRO A N 1
ATOM 2493 C CA . PRO A 1 324 ? 9.972 0.187 16.471 1.00 45.00 324 PRO A CA 1
ATOM 2494 C C . PRO A 1 324 ? 11.092 0.430 15.445 1.00 45.00 324 PRO A C 1
ATOM 2496 O O . PRO A 1 324 ? 12.113 1.041 15.761 1.00 45.00 324 PRO A O 1
ATOM 2499 N N . SER A 1 325 ? 10.937 -0.082 14.223 1.00 47.69 325 SER A N 1
ATOM 2500 C CA . SER A 1 325 ? 11.968 -0.044 13.182 1.00 47.69 325 SER A CA 1
ATOM 2501 C C . SER A 1 325 ? 12.152 1.338 12.541 1.00 47.69 325 SER A C 1
ATOM 2503 O O . SER A 1 325 ? 13.239 1.613 12.043 1.00 47.69 325 SER A O 1
ATOM 2505 N N . LEU A 1 326 ? 11.165 2.238 12.645 1.00 41.31 326 LEU A N 1
ATOM 2506 C CA . LEU A 1 326 ? 11.329 3.661 12.308 1.00 41.31 326 LEU A CA 1
ATOM 2507 C C . LEU A 1 326 ? 11.909 4.469 13.481 1.00 41.31 326 LEU A C 1
ATOM 2509 O O . LEU A 1 326 ? 12.545 5.493 13.261 1.00 41.31 326 LEU A O 1
ATOM 2513 N N . THR A 1 327 ? 11.744 4.003 14.725 1.00 37.69 327 THR A N 1
ATOM 2514 C CA . THR A 1 327 ? 12.103 4.770 15.931 1.00 37.69 327 THR A CA 1
ATOM 2515 C C . THR A 1 327 ? 13.528 4.526 16.439 1.00 37.69 327 THR A C 1
ATOM 2517 O O . THR A 1 327 ? 14.011 5.294 17.265 1.00 37.69 327 THR A O 1
ATOM 2520 N N . ASN A 1 328 ? 14.222 3.492 15.946 1.00 30.48 328 ASN A N 1
ATOM 2521 C CA . ASN A 1 328 ? 15.612 3.189 16.308 1.00 30.48 328 ASN A CA 1
ATOM 2522 C C . ASN A 1 328 ? 16.597 3.588 15.199 1.00 30.48 328 ASN A C 1
ATOM 2524 O O . ASN A 1 328 ? 17.287 2.748 14.626 1.00 30.48 328 ASN A O 1
ATOM 2528 N N . ALA A 1 329 ? 16.712 4.889 14.944 1.00 31.14 329 ALA A N 1
ATOM 2529 C CA . ALA A 1 329 ? 17.858 5.474 14.253 1.00 31.14 329 ALA A CA 1
ATOM 2530 C C . ALA A 1 329 ? 18.690 6.303 15.244 1.00 31.14 329 ALA A C 1
ATOM 2532 O O . ALA A 1 329 ? 18.664 7.529 15.220 1.00 31.14 329 ALA A O 1
ATOM 2533 N N . SER A 1 330 ? 19.387 5.620 16.160 1.00 23.28 330 SER A N 1
ATOM 2534 C CA . SER A 1 330 ? 20.671 6.035 16.758 1.00 23.28 330 SER A CA 1
ATOM 2535 C C . SER A 1 330 ? 21.152 4.965 17.743 1.00 23.28 330 SER A C 1
ATOM 2537 O O . SER A 1 330 ? 20.476 4.666 18.726 1.00 23.28 330 SER A O 1
ATOM 2539 N N . PRO A 1 331 ? 22.364 4.444 17.531 1.00 25.48 331 PRO A N 1
ATOM 2540 C CA . PRO A 1 331 ? 23.396 4.681 18.520 1.00 25.48 331 PRO A CA 1
ATOM 2541 C C . PRO A 1 331 ? 24.590 5.363 17.866 1.00 25.48 331 PRO A C 1
ATOM 2543 O O . PRO A 1 331 ? 25.203 4.860 16.928 1.00 25.48 331 PRO A O 1
ATOM 2546 N N . THR A 1 332 ? 24.912 6.523 18.419 1.00 29.67 332 THR A N 1
ATOM 2547 C CA . THR A 1 332 ? 26.198 7.198 18.332 1.00 29.67 332 THR A CA 1
ATOM 2548 C C . THR A 1 332 ? 27.324 6.174 18.503 1.00 29.67 332 THR A C 1
ATOM 2550 O O . THR A 1 332 ? 27.564 5.696 19.610 1.00 29.67 332 THR A O 1
ATOM 2553 N N . VAL A 1 333 ? 28.022 5.826 17.421 1.00 27.30 333 VAL A N 1
ATOM 2554 C CA . VAL A 1 333 ? 29.358 5.230 17.511 1.00 27.30 333 VAL A CA 1
ATOM 2555 C C . VAL A 1 333 ? 30.345 6.355 17.263 1.00 27.30 333 VAL A C 1
ATOM 2557 O O . VAL A 1 333 ? 30.249 7.090 16.281 1.00 27.30 333 VAL A O 1
ATOM 2560 N N . GLY A 1 334 ? 31.208 6.537 18.257 1.00 24.75 334 GLY A N 1
ATOM 2561 C CA . GLY A 1 334 ? 32.156 7.623 18.352 1.00 24.75 334 GLY A CA 1
ATOM 2562 C C . GLY A 1 334 ? 33.102 7.704 17.163 1.00 24.75 334 GLY A C 1
ATOM 2563 O O . GLY A 1 334 ? 33.438 6.723 16.505 1.00 24.75 334 GLY A O 1
ATOM 2564 N N . ILE A 1 335 ? 33.531 8.936 16.944 1.00 28.45 335 ILE A N 1
ATOM 2565 C CA . ILE A 1 335 ? 34.681 9.310 16.141 1.00 28.45 335 ILE A CA 1
ATOM 2566 C C . ILE A 1 335 ? 35.905 8.575 16.703 1.00 28.45 335 ILE A C 1
ATOM 2568 O O . ILE A 1 335 ? 36.384 8.924 17.779 1.00 28.45 335 ILE A O 1
ATOM 2572 N N . GLU A 1 336 ? 36.429 7.607 15.959 1.00 24.23 336 GLU A N 1
ATOM 2573 C CA . GLU A 1 336 ? 37.844 7.244 16.012 1.00 24.23 336 GLU A CA 1
ATOM 2574 C C . GLU A 1 336 ? 38.433 7.323 14.597 1.00 24.23 336 GLU A C 1
ATOM 2576 O O . GLU A 1 336 ? 37.807 6.950 13.605 1.00 24.23 336 GLU A O 1
ATOM 2581 N N . SER A 1 337 ? 39.616 7.930 14.537 1.00 25.67 337 SER A N 1
ATOM 2582 C CA . SER A 1 337 ? 40.381 8.323 13.352 1.00 25.67 337 SER A CA 1
ATOM 2583 C C . SER A 1 337 ? 40.776 7.166 12.416 1.00 25.67 337 SER A C 1
ATOM 2585 O O . SER A 1 337 ? 40.803 6.009 12.832 1.00 25.67 337 SER A O 1
ATOM 2587 N N . PRO A 1 338 ? 41.137 7.476 11.151 1.00 29.55 338 PRO A N 1
ATOM 2588 C CA . PRO A 1 338 ? 41.383 6.489 10.112 1.00 29.55 338 PRO A CA 1
ATOM 2589 C C . PRO A 1 338 ? 42.831 5.998 10.159 1.00 29.55 338 PRO A C 1
ATOM 2591 O O . PRO A 1 338 ? 43.741 6.744 9.823 1.00 29.55 338 PRO A O 1
ATOM 2594 N N . ASP A 1 339 ? 43.042 4.741 10.531 1.00 28.86 339 ASP A N 1
ATOM 2595 C CA . ASP A 1 339 ? 44.252 4.003 10.163 1.00 28.86 339 ASP A CA 1
ATOM 2596 C C . ASP A 1 339 ? 44.011 2.503 10.344 1.00 28.86 339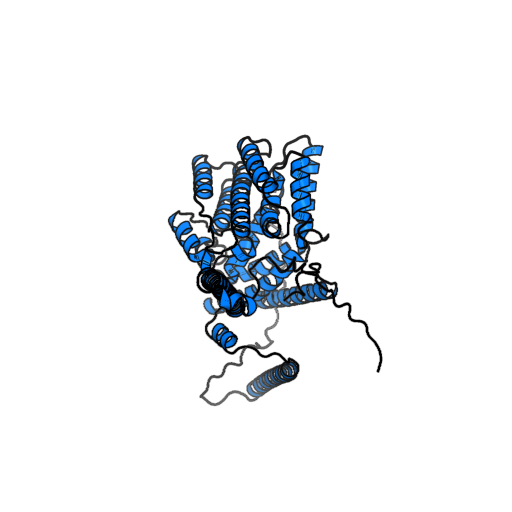 ASP A C 1
ATOM 2598 O O . ASP A 1 339 ? 44.010 2.002 11.466 1.00 28.86 339 ASP A O 1
ATOM 2602 N N . SER A 1 340 ? 43.747 1.802 9.233 1.00 26.53 340 SER A N 1
ATOM 2603 C CA . SER A 1 340 ? 44.092 0.388 8.959 1.00 26.53 340 SER A CA 1
ATOM 2604 C C . SER A 1 340 ? 43.198 -0.200 7.855 1.00 26.53 340 SER A C 1
ATOM 2606 O O . SER A 1 340 ? 42.188 -0.858 8.090 1.00 26.53 340 SER A O 1
ATOM 2608 N N . MET A 1 341 ? 43.603 0.012 6.603 1.00 27.62 341 MET A N 1
ATOM 2609 C CA . MET A 1 341 ? 43.171 -0.810 5.469 1.00 27.62 341 MET A CA 1
ATOM 2610 C C . MET A 1 341 ? 43.957 -2.135 5.477 1.00 27.62 341 MET A C 1
ATOM 2612 O O . MET A 1 341 ? 45.180 -2.091 5.634 1.00 27.62 341 MET A O 1
ATOM 2616 N N . PRO A 1 342 ? 43.337 -3.293 5.196 1.00 28.16 342 PRO A N 1
ATOM 2617 C CA . PRO A 1 342 ? 44.015 -4.410 4.554 1.00 28.16 342 PRO A CA 1
ATOM 2618 C C . PRO A 1 342 ? 43.619 -4.503 3.064 1.00 28.16 342 PRO A C 1
ATOM 2620 O O . PRO A 1 342 ? 42.661 -3.862 2.627 1.00 28.16 342 PRO A O 1
ATOM 2623 N N . PRO A 1 343 ? 44.415 -5.214 2.249 1.00 30.19 343 PRO A N 1
ATOM 2624 C CA . PRO A 1 343 ? 44.829 -4.713 0.947 1.00 30.19 343 PRO A CA 1
ATOM 2625 C C . PRO A 1 343 ? 43.875 -5.066 -0.196 1.00 30.19 343 PRO A C 1
ATOM 2627 O O . PRO A 1 343 ? 43.221 -6.107 -0.220 1.00 30.19 343 PRO A O 1
ATOM 2630 N N . THR A 1 344 ? 43.894 -4.194 -1.197 1.00 31.30 344 THR A N 1
ATOM 2631 C CA . THR A 1 344 ? 43.505 -4.448 -2.585 1.00 31.30 344 THR A CA 1
ATOM 2632 C C . THR A 1 344 ? 44.091 -5.761 -3.119 1.00 31.30 344 THR A C 1
ATOM 2634 O O . THR A 1 344 ? 45.289 -6.003 -2.953 1.00 31.30 344 THR A O 1
ATOM 2637 N N . PRO A 1 345 ? 43.335 -6.559 -3.892 1.00 28.75 345 PRO A N 1
ATOM 2638 C CA . PRO A 1 345 ? 43.937 -7.446 -4.872 1.00 28.75 345 PRO A CA 1
ATOM 2639 C C . PRO A 1 345 ? 44.292 -6.627 -6.120 1.00 28.75 345 PRO A C 1
ATOM 2641 O O . PRO A 1 345 ? 43.440 -5.969 -6.719 1.00 28.75 345 PRO A O 1
ATOM 2644 N N . MET A 1 346 ? 45.572 -6.654 -6.492 1.00 27.41 346 MET A N 1
ATOM 2645 C CA . MET A 1 346 ? 46.073 -6.148 -7.771 1.00 27.41 346 MET A CA 1
ATOM 2646 C C . MET A 1 346 ? 45.543 -6.972 -8.967 1.00 27.41 346 MET A C 1
ATOM 2648 O O . MET A 1 346 ? 45.136 -8.121 -8.791 1.00 27.41 346 MET A O 1
ATOM 2652 N N . PRO A 1 347 ? 45.546 -6.386 -10.180 1.00 38.41 347 PRO A N 1
ATOM 2653 C CA . PRO A 1 347 ? 44.843 -6.892 -11.360 1.00 38.41 347 PRO A CA 1
ATOM 2654 C C . PRO A 1 347 ? 45.649 -7.971 -12.092 1.00 38.41 347 PRO A C 1
ATOM 2656 O O . PRO A 1 347 ? 46.852 -8.048 -11.875 1.00 38.41 347 PRO A O 1
ATOM 2659 N N . LEU A 1 348 ? 44.999 -8.740 -12.983 1.00 25.81 348 LEU A N 1
ATOM 2660 C CA . LEU A 1 348 ? 45.525 -9.344 -14.234 1.00 25.81 348 LEU A CA 1
ATOM 2661 C C . LEU A 1 348 ? 44.486 -10.339 -14.819 1.00 25.81 348 LEU A C 1
ATOM 2663 O O . LEU A 1 348 ? 43.733 -10.924 -14.045 1.00 25.81 348 LEU A O 1
ATOM 2667 N N . PRO A 1 349 ? 44.508 -10.682 -16.124 1.00 28.92 349 PRO A N 1
ATOM 2668 C CA . PRO A 1 349 ? 44.872 -9.913 -17.310 1.00 28.92 349 PRO A CA 1
ATOM 2669 C C . PRO A 1 349 ? 43.667 -9.727 -18.261 1.00 28.92 349 PRO A C 1
ATOM 2671 O O . PRO A 1 349 ? 42.676 -10.454 -18.229 1.00 28.92 349 PRO A O 1
ATOM 2674 N N . ALA A 1 350 ? 43.785 -8.756 -19.164 1.00 38.81 350 ALA A N 1
ATOM 2675 C CA . ALA A 1 350 ? 42.925 -8.634 -20.332 1.00 38.81 350 ALA A CA 1
ATOM 2676 C C . ALA A 1 350 ? 42.999 -9.917 -21.179 1.00 38.81 350 ALA A C 1
ATOM 2678 O O . ALA A 1 350 ? 44.088 -10.260 -21.633 1.00 38.81 350 ALA A O 1
ATOM 2679 N N . ASN A 1 351 ? 41.872 -10.620 -21.345 1.00 36.94 351 ASN A N 1
ATOM 2680 C CA . ASN A 1 351 ? 41.453 -11.325 -22.568 1.00 36.94 351 ASN A CA 1
ATOM 2681 C C . ASN A 1 351 ? 40.245 -12.241 -22.293 1.00 36.94 351 ASN A C 1
ATOM 2683 O O . ASN A 1 351 ? 40.406 -13.399 -21.921 1.00 36.94 351 ASN A O 1
ATOM 2687 N N . ALA A 1 352 ? 39.038 -11.740 -22.562 1.00 27.83 352 ALA A N 1
ATOM 2688 C CA . ALA A 1 352 ? 37.885 -12.549 -22.967 1.00 27.83 352 ALA A CA 1
ATOM 2689 C C . ALA A 1 352 ? 36.919 -11.652 -23.775 1.00 27.83 352 ALA A C 1
ATOM 2691 O O . ALA A 1 352 ? 36.711 -10.501 -23.388 1.00 27.83 352 ALA A O 1
ATOM 2692 N N . PRO A 1 353 ? 36.400 -12.106 -24.929 1.00 30.45 353 PRO A N 1
ATOM 2693 C CA . PRO A 1 353 ? 35.731 -11.237 -25.895 1.00 30.45 353 PRO A CA 1
ATOM 2694 C C . PRO A 1 353 ? 34.269 -10.924 -25.511 1.00 30.45 353 PRO A C 1
ATOM 2696 O O . PRO A 1 353 ? 33.629 -11.717 -24.821 1.00 30.45 353 PRO A O 1
ATOM 2699 N N . PRO A 1 354 ? 33.712 -9.798 -25.993 1.00 31.36 354 PRO A N 1
ATOM 2700 C CA . PRO A 1 354 ? 32.328 -9.399 -25.747 1.00 31.36 354 PRO A CA 1
ATOM 2701 C C . PRO A 1 354 ? 31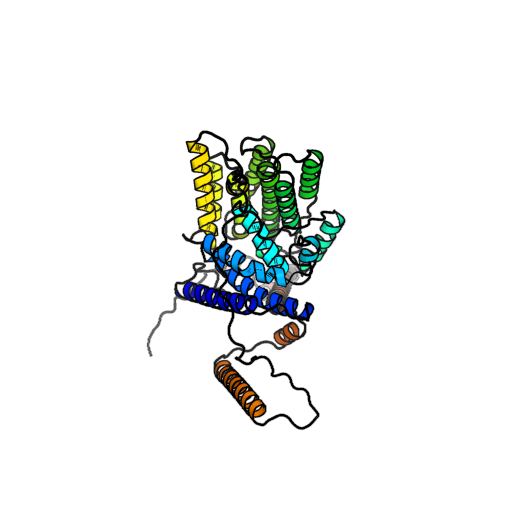.346 -10.174 -26.644 1.00 31.36 354 PRO A C 1
ATOM 2703 O O . PRO A 1 354 ? 31.502 -10.196 -27.865 1.00 31.36 354 PRO A O 1
ATOM 2706 N N . LEU A 1 355 ? 30.292 -10.753 -26.062 1.00 28.22 355 LEU A N 1
ATOM 2707 C CA . LEU A 1 355 ? 29.141 -11.298 -26.795 1.00 28.22 355 LEU A CA 1
ATOM 2708 C C . LEU A 1 355 ? 27.950 -10.331 -26.722 1.00 28.22 355 LEU A C 1
ATOM 2710 O O . LEU A 1 355 ? 26.931 -10.597 -26.102 1.00 28.22 355 LEU A O 1
ATOM 2714 N N . HIS A 1 356 ? 28.081 -9.201 -27.408 1.00 34.66 356 HIS A N 1
ATOM 2715 C CA . HIS A 1 356 ? 26.945 -8.467 -27.958 1.00 34.66 356 HIS A CA 1
ATOM 2716 C C . HIS A 1 356 ? 27.319 -8.117 -29.388 1.00 34.66 356 HIS A C 1
ATOM 2718 O O . HIS A 1 356 ? 28.222 -7.309 -29.579 1.00 34.66 356 HIS A O 1
ATOM 2724 N N . GLN A 1 357 ? 26.660 -8.736 -30.370 1.00 31.70 357 GLN A N 1
ATOM 2725 C CA . GLN A 1 357 ? 26.402 -8.162 -31.696 1.00 31.70 357 GLN A CA 1
ATOM 2726 C C . GLN A 1 357 ? 25.748 -9.203 -32.609 1.00 31.70 357 GLN A C 1
ATOM 2728 O O . GLN A 1 357 ? 26.434 -9.952 -33.304 1.00 31.70 357 GLN A O 1
ATOM 2733 N N . VAL A 1 358 ? 24.420 -9.163 -32.696 1.00 30.94 358 VAL A N 1
ATOM 2734 C CA . VAL A 1 358 ? 23.735 -9.430 -33.964 1.00 30.94 358 VAL A CA 1
ATOM 2735 C C . VAL A 1 358 ? 22.693 -8.329 -34.157 1.00 30.94 358 VAL A C 1
ATOM 2737 O O . VAL A 1 358 ? 21.559 -8.423 -33.708 1.00 30.94 358 VAL A O 1
ATOM 2740 N N . GLN A 1 359 ? 23.117 -7.244 -34.800 1.00 33.22 359 GLN A N 1
ATOM 2741 C CA . GLN A 1 359 ? 22.240 -6.339 -35.540 1.00 33.22 359 GLN A CA 1
ATOM 2742 C C . GLN A 1 359 ? 22.895 -6.103 -36.912 1.00 33.22 359 GLN A C 1
ATOM 2744 O O . GLN A 1 359 ? 24.128 -6.016 -36.980 1.00 33.22 359 GLN A O 1
ATOM 2749 N N . PRO A 1 360 ? 22.121 -6.067 -38.010 1.00 34.19 360 PRO A N 1
ATOM 2750 C CA . PRO A 1 360 ? 22.663 -6.039 -39.359 1.00 34.19 360 PRO A CA 1
ATOM 2751 C C . PRO A 1 360 ? 22.982 -4.599 -39.773 1.00 34.19 360 PRO A C 1
ATOM 2753 O O . PRO A 1 360 ? 22.123 -3.725 -39.719 1.00 34.19 360 PRO A O 1
ATOM 2756 N N . ALA A 1 361 ? 24.205 -4.360 -40.240 1.00 29.81 361 ALA A N 1
ATOM 2757 C CA . ALA A 1 361 ? 24.525 -3.176 -41.026 1.00 29.81 361 ALA A CA 1
ATOM 2758 C C . ALA A 1 361 ? 25.313 -3.613 -42.262 1.00 29.81 361 ALA A C 1
ATOM 2760 O O . ALA A 1 361 ? 26.427 -4.130 -42.190 1.00 29.81 361 ALA A O 1
ATOM 2761 N N . SER A 1 362 ? 24.639 -3.462 -43.393 1.00 34.66 362 SER A N 1
ATOM 2762 C CA . SER A 1 362 ? 25.108 -3.616 -44.759 1.00 34.66 362 SER A CA 1
ATOM 2763 C C . SER A 1 362 ? 26.246 -2.648 -45.111 1.00 34.66 362 SER A C 1
ATOM 2765 O O . SER A 1 362 ? 26.230 -1.498 -44.683 1.00 34.66 362 SER A O 1
ATOM 2767 N N . ALA A 1 363 ? 27.117 -3.114 -46.014 1.00 37.06 363 ALA A N 1
ATOM 2768 C CA . ALA A 1 363 ? 28.045 -2.362 -46.870 1.00 37.06 363 ALA A CA 1
ATOM 2769 C C . ALA A 1 363 ? 29.348 -1.815 -46.248 1.00 37.06 363 ALA A C 1
ATOM 2771 O O . ALA A 1 363 ? 29.466 -0.632 -45.954 1.00 37.06 363 ALA A O 1
ATOM 2772 N N . THR A 1 364 ? 30.387 -2.656 -46.177 1.00 27.38 364 THR A N 1
ATOM 2773 C CA . THR A 1 364 ? 31.660 -2.537 -46.941 1.00 27.38 364 THR A CA 1
ATOM 2774 C C . THR A 1 364 ? 32.619 -3.686 -46.564 1.00 27.38 364 THR A C 1
ATOM 2776 O O . THR A 1 364 ? 32.464 -4.268 -45.490 1.00 27.38 364 THR A O 1
ATOM 2779 N N . PRO A 1 365 ? 33.514 -4.116 -47.478 1.00 45.88 365 PRO A N 1
ATOM 2780 C CA . PRO A 1 365 ? 34.155 -5.427 -47.424 1.00 45.88 365 PRO A CA 1
ATOM 2781 C C . PRO A 1 365 ? 35.463 -5.417 -46.620 1.00 45.88 365 PRO A C 1
ATOM 2783 O O . PRO A 1 365 ? 36.135 -4.397 -46.539 1.00 45.88 365 PRO A O 1
ATOM 2786 N N . GLU A 1 366 ? 35.816 -6.606 -46.121 1.00 45.81 366 GLU A N 1
ATOM 2787 C CA . GLU A 1 366 ? 37.046 -6.989 -45.401 1.00 45.81 366 GLU A CA 1
ATOM 2788 C C . GLU A 1 366 ? 36.971 -6.945 -43.862 1.00 45.81 366 GLU A C 1
ATOM 2790 O O . GLU A 1 366 ? 37.388 -6.003 -43.196 1.00 45.81 366 GLU A O 1
ATOM 2795 N N . LEU A 1 367 ? 36.487 -8.054 -43.281 1.00 41.19 367 LEU A N 1
ATOM 2796 C CA . LEU A 1 367 ? 36.691 -8.414 -41.873 1.00 41.19 367 LEU A CA 1
ATOM 2797 C C . LEU A 1 367 ? 37.267 -9.843 -41.765 1.00 41.19 367 LEU A C 1
ATOM 2799 O O . LEU A 1 367 ? 36.937 -10.696 -42.594 1.00 41.19 367 LEU A O 1
ATOM 2803 N N . PRO A 1 368 ? 38.120 -10.128 -40.759 1.00 41.88 368 PRO A N 1
ATOM 2804 C CA . PRO A 1 368 ? 38.920 -11.351 -40.683 1.00 41.88 368 PRO A CA 1
ATOM 2805 C C . PRO A 1 368 ? 38.060 -12.607 -40.480 1.00 41.88 368 PRO A C 1
ATOM 2807 O O . PRO A 1 368 ? 37.111 -12.601 -39.694 1.00 41.88 368 PRO A O 1
ATOM 2810 N N . ALA A 1 369 ? 38.453 -13.716 -41.113 1.00 44.44 369 ALA A N 1
ATOM 2811 C CA . ALA A 1 369 ? 37.727 -14.994 -41.136 1.00 44.44 369 ALA A CA 1
ATOM 2812 C C . ALA A 1 369 ? 37.299 -15.545 -39.752 1.00 44.44 369 ALA A C 1
ATOM 2814 O O . ALA A 1 369 ? 36.295 -16.248 -39.651 1.00 44.44 369 ALA A O 1
ATOM 2815 N N . GLY A 1 370 ? 38.008 -15.196 -38.670 1.00 47.53 370 GLY A N 1
ATOM 2816 C CA . GLY A 1 370 ? 37.679 -15.622 -37.301 1.00 47.53 370 GLY A CA 1
ATOM 2817 C C . GLY A 1 370 ? 36.432 -14.960 -36.695 1.00 47.53 370 GLY A C 1
ATOM 2818 O O . GLY A 1 370 ? 35.707 -15.607 -35.942 1.00 47.53 370 GLY A O 1
ATOM 2819 N N . LEU A 1 371 ? 36.133 -13.703 -37.052 1.00 40.34 371 LEU A N 1
ATOM 2820 C CA . LEU A 1 371 ? 34.952 -12.982 -36.548 1.00 40.34 371 LEU A CA 1
ATOM 2821 C C . LEU A 1 371 ? 33.668 -13.420 -37.278 1.00 40.34 371 LEU A C 1
ATOM 2823 O O . LEU A 1 371 ? 32.583 -13.428 -36.697 1.00 40.34 371 LEU A O 1
ATOM 2827 N N . VAL A 1 372 ? 33.811 -13.844 -38.540 1.00 39.62 372 VAL A N 1
ATOM 2828 C CA . VAL A 1 372 ? 32.735 -14.439 -39.346 1.00 39.62 372 VAL A CA 1
ATOM 2829 C C . VAL A 1 372 ? 32.301 -15.776 -38.742 1.00 39.62 372 VAL A C 1
ATOM 2831 O O . VAL A 1 372 ? 31.111 -15.989 -38.547 1.00 39.62 372 VAL A O 1
ATOM 2834 N N . GLY A 1 373 ? 33.246 -16.634 -38.338 1.00 42.59 373 GLY A N 1
ATOM 2835 C CA . GLY A 1 373 ? 32.934 -17.921 -37.703 1.00 42.59 373 GLY A CA 1
ATOM 2836 C C . GLY A 1 373 ? 32.199 -17.804 -36.359 1.00 42.59 373 GLY A C 1
ATOM 2837 O O . GLY A 1 373 ? 31.315 -18.609 -36.075 1.00 42.59 373 GLY A O 1
ATOM 2838 N N . ALA A 1 374 ? 32.516 -16.792 -35.543 1.00 43.91 374 ALA A N 1
ATOM 2839 C CA . ALA A 1 374 ? 31.827 -16.542 -34.272 1.00 43.91 374 ALA A CA 1
ATOM 2840 C C . ALA A 1 374 ? 30.402 -15.990 -34.468 1.00 43.91 374 ALA A C 1
ATOM 2842 O O . ALA A 1 374 ? 29.482 -16.394 -33.759 1.00 43.91 374 ALA A O 1
ATOM 2843 N N . ARG A 1 375 ? 30.200 -15.116 -35.466 1.00 44.97 375 ARG A N 1
ATOM 2844 C CA . ARG A 1 375 ? 28.868 -14.618 -35.848 1.00 44.97 375 ARG A CA 1
ATOM 2845 C C . ARG A 1 375 ? 27.987 -15.705 -36.459 1.00 44.97 375 ARG A C 1
ATOM 2847 O O . ARG A 1 375 ? 26.805 -15.750 -36.139 1.00 44.97 375 ARG A O 1
ATOM 2854 N N . VAL A 1 376 ? 28.557 -16.584 -37.287 1.00 47.59 376 VAL A N 1
ATOM 2855 C CA . VAL A 1 376 ? 27.844 -17.742 -37.846 1.00 47.59 376 VAL A CA 1
ATOM 2856 C C . VAL A 1 376 ? 27.387 -18.665 -36.716 1.00 47.59 376 VAL A C 1
ATOM 2858 O O . VAL A 1 376 ? 26.201 -18.927 -36.624 1.00 47.59 376 VAL A O 1
ATOM 2861 N N . LYS A 1 377 ? 28.255 -19.001 -35.750 1.00 51.88 377 LYS A N 1
ATOM 2862 C CA . LYS A 1 377 ? 27.864 -19.828 -34.591 1.00 51.88 377 LYS A CA 1
ATOM 2863 C C . LYS A 1 377 ? 26.776 -19.210 -33.703 1.00 51.88 377 LYS A C 1
ATOM 2865 O O . LYS A 1 377 ? 25.908 -19.933 -33.230 1.00 51.88 377 LYS A O 1
ATOM 2870 N N . ALA A 1 378 ? 26.812 -17.898 -33.456 1.00 49.41 378 ALA A N 1
ATOM 2871 C CA . ALA A 1 378 ? 25.768 -17.219 -32.678 1.00 49.41 378 ALA A CA 1
ATOM 2872 C C . ALA A 1 378 ? 24.435 -17.138 -33.444 1.00 49.41 378 ALA A C 1
ATOM 2874 O O . ALA A 1 378 ? 23.366 -17.247 -32.847 1.00 49.41 378 ALA A O 1
ATOM 2875 N N . SER A 1 379 ? 24.500 -16.981 -34.769 1.00 49.06 379 SER A N 1
ATOM 2876 C CA . SER A 1 379 ? 23.330 -17.075 -35.643 1.00 49.06 379 SER A CA 1
ATOM 2877 C C . SER A 1 379 ? 22.771 -18.497 -35.664 1.00 49.06 379 SER A C 1
ATOM 2879 O O . SER A 1 379 ? 21.560 -18.654 -35.586 1.00 49.06 379 SER A O 1
ATOM 2881 N N . ASP A 1 380 ? 23.628 -19.519 -35.708 1.00 56.75 380 ASP A N 1
ATOM 2882 C CA . ASP A 1 380 ? 23.223 -20.926 -35.692 1.00 56.75 380 ASP A CA 1
ATOM 2883 C C . ASP A 1 380 ? 22.509 -21.276 -34.376 1.00 56.75 380 ASP A C 1
ATOM 2885 O O . ASP A 1 380 ? 21.457 -21.902 -34.404 1.00 56.75 380 ASP A O 1
ATOM 2889 N N . GLN A 1 381 ? 23.004 -20.782 -33.233 1.00 63.84 381 GLN A N 1
ATOM 2890 C CA . GLN A 1 381 ? 22.353 -20.947 -31.923 1.00 63.84 381 GLN A CA 1
ATOM 2891 C C . GLN A 1 381 ? 21.016 -20.198 -31.813 1.00 63.84 381 GLN A C 1
ATOM 2893 O O . GLN A 1 381 ? 20.069 -20.701 -31.214 1.00 63.84 381 GLN A O 1
ATOM 2898 N N . LEU A 1 382 ? 20.906 -18.992 -32.386 1.00 62.53 382 LEU A N 1
ATOM 2899 C CA . LEU A 1 382 ? 19.635 -18.260 -32.444 1.00 62.53 382 LEU A CA 1
ATOM 2900 C C . LEU A 1 382 ? 18.614 -19.002 -33.320 1.00 62.53 382 LEU A C 1
ATOM 2902 O O . LEU A 1 382 ? 17.448 -19.104 -32.952 1.00 62.53 382 LEU A O 1
ATOM 2906 N N . VAL A 1 383 ? 19.056 -19.528 -34.465 1.00 69.25 383 VAL A N 1
ATOM 2907 C CA . VAL A 1 383 ? 18.229 -20.335 -35.372 1.00 69.25 383 VAL A CA 1
ATOM 2908 C C . VAL A 1 383 ? 17.790 -21.631 -34.689 1.00 69.25 383 VAL A C 1
ATOM 2910 O O . VAL A 1 383 ? 16.630 -22.012 -34.818 1.00 69.25 383 VAL A O 1
ATOM 2913 N N . GLU A 1 384 ? 18.667 -22.263 -33.908 1.00 74.94 384 GLU A N 1
ATOM 2914 C CA . GLU A 1 384 ? 18.342 -23.449 -33.112 1.00 74.94 384 GLU A CA 1
ATOM 2915 C C . GLU A 1 384 ? 17.276 -23.140 -32.047 1.00 74.94 384 GLU A C 1
ATOM 2917 O O . GLU A 1 384 ? 16.247 -23.811 -32.008 1.00 74.94 384 GLU A O 1
ATOM 2922 N N . HIS A 1 385 ? 17.435 -22.065 -31.263 1.00 67.44 385 HIS A N 1
ATOM 2923 C CA . HIS A 1 385 ? 16.436 -21.656 -30.265 1.00 67.44 385 HIS A CA 1
ATOM 2924 C C . HIS A 1 385 ? 15.094 -21.227 -30.881 1.00 67.44 385 HIS A C 1
ATOM 2926 O O . HIS A 1 385 ? 14.039 -21.526 -30.321 1.00 67.44 385 HIS A O 1
ATOM 2932 N N . LEU A 1 386 ? 15.100 -20.543 -32.031 1.00 63.41 386 LEU A N 1
ATOM 2933 C CA . LEU A 1 386 ? 13.869 -20.209 -32.758 1.00 63.41 386 LEU A CA 1
ATOM 2934 C C . LEU A 1 386 ? 13.185 -21.471 -33.305 1.00 63.41 386 LEU A C 1
ATOM 2936 O O . LEU A 1 386 ? 11.962 -21.579 -33.224 1.00 63.41 386 LEU A O 1
ATOM 2940 N N . GLY A 1 387 ? 13.964 -22.450 -33.774 1.00 71.50 387 GLY A N 1
ATOM 2941 C CA . GLY A 1 387 ? 13.462 -23.762 -34.183 1.00 71.50 387 GLY A CA 1
ATOM 2942 C C . GLY A 1 387 ? 12.855 -24.554 -33.020 1.00 71.50 387 GLY A C 1
ATOM 2943 O O . GLY A 1 387 ? 11.804 -25.180 -33.173 1.00 71.50 387 GLY A O 1
ATOM 2944 N N . GLU A 1 388 ? 13.448 -24.488 -31.825 1.00 76.81 388 GLU A N 1
ATOM 2945 C CA . GLU A 1 388 ? 12.848 -25.059 -30.615 1.00 76.81 388 GLU A CA 1
ATOM 2946 C C . GLU A 1 388 ? 11.543 -24.353 -30.228 1.00 76.81 388 GLU A C 1
ATOM 2948 O O . GLU A 1 388 ? 10.573 -25.027 -29.866 1.00 76.81 388 GLU A O 1
ATOM 2953 N N . LEU A 1 389 ? 11.484 -23.023 -30.352 1.00 67.88 389 LEU A N 1
ATOM 2954 C CA . LEU A 1 389 ? 10.288 -22.231 -30.065 1.00 67.88 389 LEU A CA 1
ATOM 2955 C C . LEU A 1 389 ? 9.138 -22.571 -31.025 1.00 67.88 389 LEU A C 1
ATOM 2957 O O . LEU A 1 389 ? 8.002 -22.725 -30.587 1.00 67.88 389 LEU A O 1
ATOM 2961 N N . GLU A 1 390 ? 9.421 -22.766 -32.314 1.00 71.06 390 GLU A N 1
ATOM 2962 C CA . GLU A 1 390 ? 8.441 -23.197 -33.321 1.00 71.06 390 GLU A CA 1
ATOM 2963 C C . GLU A 1 390 ? 7.944 -24.634 -33.057 1.00 71.06 390 GLU A C 1
ATOM 2965 O O . GLU A 1 390 ? 6.745 -24.936 -33.130 1.00 71.06 390 GLU A O 1
ATOM 2970 N N . ARG A 1 391 ? 8.845 -25.523 -32.621 1.00 78.00 391 ARG A N 1
ATOM 2971 C CA . ARG A 1 391 ? 8.504 -26.894 -32.204 1.00 78.00 391 ARG A CA 1
ATOM 2972 C C . ARG A 1 391 ? 7.684 -26.950 -30.907 1.00 78.00 391 ARG A C 1
ATOM 2974 O O . ARG A 1 391 ? 6.990 -27.936 -30.658 1.00 78.00 391 ARG A O 1
ATOM 2981 N N . LEU A 1 392 ? 7.798 -25.944 -30.042 1.00 77.50 392 LEU A N 1
ATOM 2982 C CA . LEU A 1 392 ? 6.981 -25.806 -28.833 1.00 77.50 392 LEU A CA 1
ATOM 2983 C C . LEU A 1 392 ? 5.649 -25.107 -29.129 1.00 77.50 392 LEU A C 1
ATOM 2985 O O . LEU A 1 392 ? 4.624 -25.529 -28.601 1.00 77.50 392 LEU A O 1
ATOM 2989 N N . SER A 1 393 ? 5.650 -24.112 -30.017 1.00 69.31 393 SER A N 1
ATOM 2990 C CA . SER A 1 393 ? 4.457 -23.407 -30.498 1.00 69.31 393 SER A CA 1
ATOM 2991 C C . SER A 1 393 ? 3.470 -24.361 -31.173 1.00 69.31 393 SER A C 1
ATOM 2993 O O . SER A 1 393 ? 2.290 -24.361 -30.846 1.00 69.31 393 SER A O 1
ATOM 2995 N N . SER A 1 394 ? 3.960 -25.290 -32.001 1.00 71.12 394 SER A N 1
ATOM 2996 C CA . SER A 1 394 ? 3.140 -26.347 -32.624 1.00 71.12 394 SER A CA 1
ATOM 2997 C C . SER A 1 394 ? 2.470 -27.323 -31.640 1.00 71.12 394 SER A C 1
ATOM 2999 O O . SER A 1 394 ? 1.644 -28.133 -32.055 1.00 71.12 394 SER A O 1
ATOM 3001 N N . LYS A 1 395 ? 2.796 -27.261 -30.340 1.00 76.81 395 LYS A N 1
ATOM 3002 C CA . LYS A 1 395 ? 2.132 -28.036 -29.275 1.00 76.81 395 LYS A CA 1
ATOM 3003 C C . LYS A 1 395 ? 1.072 -27.238 -28.513 1.00 76.81 395 LYS A C 1
ATOM 3005 O O . LYS A 1 395 ? 0.409 -27.807 -27.648 1.00 76.81 395 LYS A O 1
ATOM 3010 N N . LEU A 1 396 ? 0.937 -25.942 -28.786 1.00 70.94 396 LEU A N 1
ATOM 3011 C CA . LEU A 1 396 ? -0.065 -25.075 -28.182 1.00 70.94 396 LEU A CA 1
ATOM 3012 C C . LEU A 1 396 ? -1.281 -24.994 -29.111 1.00 70.94 396 LEU A C 1
ATOM 3014 O O . LEU A 1 396 ? -1.251 -24.308 -30.126 1.00 70.94 396 LEU A O 1
ATOM 3018 N N . ASP A 1 397 ? -2.363 -25.677 -28.743 1.00 70.25 397 ASP A N 1
ATOM 3019 C CA . ASP A 1 397 ? -3.661 -25.550 -29.416 1.00 70.25 397 ASP A CA 1
ATOM 3020 C C . ASP A 1 397 ? -4.420 -24.344 -28.841 1.00 70.25 397 ASP A C 1
ATOM 3022 O O . ASP A 1 397 ? -5.342 -24.479 -28.035 1.00 70.25 397 ASP A O 1
ATOM 3026 N N . MET A 1 398 ? -3.945 -23.133 -29.152 1.00 74.56 398 MET A N 1
ATOM 3027 C CA . MET A 1 398 ? -4.606 -21.898 -28.733 1.00 74.56 398 MET A CA 1
ATOM 3028 C C . MET A 1 398 ? -4.781 -20.931 -29.900 1.00 74.56 398 MET A C 1
ATOM 3030 O O . MET A 1 398 ? -3.831 -20.579 -30.594 1.00 74.56 398 MET A O 1
ATOM 3034 N N . ASN A 1 399 ? -6.010 -20.449 -30.072 1.00 74.00 399 ASN A N 1
ATOM 3035 C CA . ASN A 1 399 ? -6.319 -19.383 -31.014 1.00 74.00 399 ASN A CA 1
ATOM 3036 C C . ASN A 1 399 ? -6.255 -18.043 -30.283 1.00 74.00 399 ASN A C 1
ATOM 3038 O O . ASN A 1 399 ? -7.031 -17.797 -29.359 1.00 74.00 399 ASN A O 1
ATOM 3042 N N . VAL A 1 400 ? -5.338 -17.176 -30.709 1.00 75.19 400 VAL A N 1
ATOM 3043 C CA . VAL A 1 400 ? -5.205 -15.815 -30.178 1.00 75.19 400 VAL A CA 1
ATOM 3044 C C . VAL A 1 400 ? -5.926 -14.845 -31.124 1.00 75.19 400 VAL A C 1
ATOM 3046 O O . VAL A 1 400 ? -5.597 -14.812 -32.312 1.00 75.19 400 VAL A O 1
ATOM 3049 N N . PRO A 1 401 ? -6.911 -14.059 -30.647 1.00 80.06 401 PRO A N 1
ATOM 3050 C CA . PRO A 1 401 ? -7.610 -13.083 -31.480 1.00 80.06 401 PRO A CA 1
ATOM 3051 C C . PRO A 1 401 ? -6.660 -12.044 -32.091 1.00 80.06 401 PRO A C 1
ATOM 3053 O O . PRO A 1 401 ? -5.759 -11.548 -31.418 1.00 80.06 401 PRO A O 1
ATOM 3056 N N . LEU A 1 402 ? -6.901 -11.648 -33.347 1.00 80.69 402 LEU A N 1
ATOM 3057 C CA . LEU A 1 402 ? -6.083 -10.645 -34.052 1.00 80.69 402 LEU A CA 1
ATOM 3058 C C . LEU A 1 402 ? -6.028 -9.291 -33.333 1.00 80.69 402 LEU A C 1
ATOM 3060 O O . LEU A 1 402 ? -5.035 -8.573 -33.425 1.00 80.69 402 LEU A O 1
ATOM 3064 N N . ASP A 1 403 ? -7.074 -8.955 -32.583 1.00 76.94 403 ASP A N 1
ATOM 3065 C CA . ASP A 1 403 ? -7.127 -7.729 -31.791 1.00 76.94 403 ASP A CA 1
ATOM 3066 C C . ASP A 1 403 ? -6.063 -7.698 -30.694 1.00 76.94 403 ASP A C 1
ATOM 3068 O O . ASP A 1 403 ? -5.500 -6.640 -30.429 1.00 76.94 403 ASP A O 1
ATOM 3072 N N . VAL A 1 404 ? -5.719 -8.855 -30.120 1.00 79.88 404 VAL A N 1
ATOM 3073 C CA . VAL A 1 404 ? -4.665 -8.963 -29.103 1.00 79.88 404 VAL A CA 1
ATOM 3074 C C . VAL A 1 404 ? -3.313 -8.599 -29.703 1.00 79.88 404 VAL A C 1
ATOM 3076 O O . VAL A 1 404 ? -2.566 -7.835 -29.098 1.00 79.88 404 VAL A O 1
ATOM 3079 N N . PHE A 1 405 ? -3.025 -9.063 -30.922 1.00 75.81 405 PHE A N 1
ATOM 3080 C CA . PHE A 1 405 ? -1.809 -8.675 -31.640 1.00 75.81 405 PHE A CA 1
ATOM 3081 C C . PHE A 1 405 ? -1.785 -7.178 -31.954 1.00 75.81 405 PHE A C 1
ATOM 3083 O O . PHE A 1 405 ? -0.760 -6.533 -31.768 1.00 75.81 405 PHE A O 1
ATOM 3090 N N . ARG A 1 406 ? -2.927 -6.598 -32.337 1.00 79.06 406 ARG A N 1
ATOM 3091 C CA . ARG A 1 406 ? -3.053 -5.155 -32.586 1.00 79.06 406 ARG A CA 1
ATOM 3092 C C . ARG A 1 406 ? -2.770 -4.319 -31.335 1.00 79.06 406 ARG A C 1
ATOM 3094 O O . ARG A 1 406 ? -2.132 -3.275 -31.437 1.00 79.06 406 ARG A O 1
ATOM 3101 N N . ASP A 1 407 ? -3.251 -4.756 -30.174 1.00 77.00 407 ASP A N 1
ATOM 3102 C CA . ASP A 1 407 ? -2.986 -4.080 -28.903 1.00 77.00 407 ASP A CA 1
ATOM 3103 C C . ASP A 1 407 ? -1.514 -4.207 -28.500 1.00 77.00 407 ASP A C 1
ATOM 3105 O O . ASP A 1 407 ? -0.923 -3.216 -28.074 1.00 77.00 407 ASP A O 1
ATOM 3109 N N . ILE A 1 408 ? -0.893 -5.368 -28.731 1.00 71.19 408 ILE A N 1
ATOM 3110 C CA . ILE A 1 408 ? 0.552 -5.560 -28.540 1.00 71.19 408 ILE A CA 1
ATOM 3111 C C . ILE A 1 408 ? 1.350 -4.618 -29.458 1.00 71.19 408 ILE A C 1
ATOM 3113 O O . ILE A 1 408 ? 2.221 -3.895 -28.973 1.00 71.19 408 ILE A O 1
ATOM 3117 N N . ASP A 1 409 ? 1.008 -4.540 -30.748 1.00 76.94 409 ASP A N 1
ATOM 3118 C CA . ASP A 1 409 ? 1.661 -3.652 -31.725 1.00 76.94 409 ASP A CA 1
ATOM 3119 C C . ASP A 1 409 ? 1.511 -2.163 -31.365 1.00 76.94 409 ASP A C 1
ATOM 3121 O O . ASP A 1 409 ? 2.368 -1.338 -31.688 1.00 76.94 409 ASP A O 1
ATOM 3125 N N . GLN A 1 410 ? 0.421 -1.803 -30.682 1.00 76.38 410 GLN A N 1
ATOM 3126 C CA . GLN A 1 410 ? 0.134 -0.443 -30.216 1.00 76.38 410 GLN A CA 1
ATOM 3127 C C . GLN A 1 410 ? 0.604 -0.175 -28.778 1.00 76.38 410 GLN A C 1
ATOM 3129 O O . GLN A 1 410 ? 0.303 0.891 -28.236 1.00 76.38 410 GLN A O 1
ATOM 3134 N N . ASN A 1 411 ? 1.333 -1.110 -28.162 1.00 69.94 411 ASN A N 1
ATOM 3135 C CA . ASN A 1 411 ? 1.816 -1.030 -26.783 1.00 69.94 411 ASN A CA 1
ATOM 3136 C C . ASN A 1 411 ? 0.691 -0.793 -25.748 1.00 69.94 411 ASN A C 1
ATOM 3138 O O . ASN A 1 411 ? 0.846 -0.041 -24.783 1.00 69.94 411 ASN A O 1
ATOM 3142 N N . LYS A 1 412 ? -0.467 -1.417 -25.974 1.00 68.56 412 LYS A N 1
ATOM 3143 C CA . LYS A 1 412 ? -1.622 -1.449 -25.071 1.00 68.56 412 LYS A CA 1
ATOM 3144 C C . LYS A 1 412 ? -1.661 -2.775 -24.320 1.00 68.56 412 LYS A C 1
ATOM 3146 O O . LYS A 1 412 ? -1.191 -3.795 -24.811 1.00 68.56 412 LYS A O 1
ATOM 3151 N N . ASN A 1 413 ? -2.251 -2.768 -23.124 1.00 71.06 413 ASN A N 1
ATOM 3152 C CA . ASN A 1 413 ? -2.409 -3.985 -22.332 1.00 71.06 413 ASN A CA 1
ATOM 3153 C C . ASN A 1 413 ? -3.415 -4.939 -23.014 1.00 71.06 413 ASN A C 1
ATOM 3155 O O . ASN A 1 413 ? -4.601 -4.601 -23.063 1.00 71.06 413 ASN A O 1
ATOM 3159 N N . PRO A 1 414 ? -2.996 -6.136 -23.467 1.00 71.38 414 PRO A N 1
ATOM 3160 C CA . PRO A 1 414 ? -3.874 -7.072 -24.171 1.00 71.38 414 PRO A CA 1
ATOM 3161 C C . PRO A 1 414 ? -5.025 -7.608 -23.302 1.00 71.38 414 PRO A C 1
ATOM 3163 O O . PRO A 1 414 ? -6.040 -8.061 -23.829 1.00 71.38 414 PRO A O 1
ATOM 3166 N N . ASN A 1 415 ? -4.934 -7.498 -21.970 1.00 75.25 415 ASN A N 1
ATOM 3167 C CA . ASN A 1 415 ? -6.030 -7.858 -21.063 1.00 75.25 415 ASN A CA 1
ATOM 3168 C C . ASN A 1 415 ? -7.222 -6.892 -21.143 1.00 75.25 415 ASN A C 1
ATOM 3170 O O . ASN A 1 415 ? -8.319 -7.237 -20.694 1.00 75.25 415 ASN A O 1
ATOM 3174 N N . ASN A 1 416 ? -7.043 -5.706 -21.735 1.00 75.75 416 ASN A N 1
ATOM 3175 C CA . ASN A 1 416 ? -8.140 -4.770 -21.966 1.00 75.75 416 ASN A CA 1
ATOM 3176 C C . ASN A 1 416 ? -9.178 -5.345 -22.929 1.00 75.75 416 ASN A C 1
ATOM 3178 O O . ASN A 1 416 ? -10.364 -5.116 -22.726 1.00 75.75 416 ASN A O 1
ATOM 3182 N N . ILE A 1 417 ? -8.764 -6.139 -23.920 1.00 77.94 417 ILE A N 1
ATOM 3183 C CA . ILE A 1 417 ? -9.697 -6.796 -24.845 1.00 77.94 417 ILE A CA 1
ATOM 3184 C C . ILE A 1 417 ? -10.578 -7.778 -24.089 1.00 77.94 417 ILE A C 1
ATOM 3186 O O . ILE A 1 417 ? -11.794 -7.744 -24.237 1.00 77.94 417 ILE A O 1
ATOM 3190 N N . THR A 1 418 ? -9.986 -8.603 -23.223 1.00 73.50 418 THR A N 1
ATOM 3191 C CA . THR A 1 418 ? -10.740 -9.543 -22.387 1.00 73.50 418 THR A CA 1
ATOM 3192 C C . THR A 1 418 ? -11.749 -8.811 -21.507 1.00 73.50 418 THR A C 1
ATOM 3194 O O . THR A 1 418 ? -12.896 -9.238 -21.403 1.00 73.50 418 THR A O 1
ATOM 3197 N N . LYS A 1 419 ? -11.348 -7.688 -20.901 1.00 79.38 419 LYS A N 1
ATOM 3198 C CA . LYS A 1 419 ? -12.238 -6.864 -20.077 1.00 79.38 419 LYS A CA 1
ATOM 3199 C C . LYS A 1 419 ? -13.377 -6.251 -20.899 1.00 79.38 419 LYS A C 1
ATOM 3201 O O . LYS A 1 419 ? -14.532 -6.426 -20.532 1.00 79.38 419 LYS A O 1
ATOM 3206 N N . ASN A 1 420 ? -13.057 -5.598 -22.013 1.00 75.25 420 ASN A N 1
ATOM 3207 C CA . ASN A 1 420 ? -14.044 -4.950 -22.876 1.00 75.25 420 ASN A CA 1
ATOM 3208 C C . ASN A 1 420 ? -15.037 -5.969 -23.440 1.00 75.25 420 ASN A C 1
ATOM 3210 O O . ASN A 1 420 ? -16.233 -5.726 -23.414 1.00 75.25 420 ASN A O 1
ATOM 3214 N N . LEU A 1 421 ? -14.567 -7.150 -23.855 1.00 76.31 421 LEU A N 1
ATOM 3215 C CA . LEU A 1 421 ? -15.438 -8.205 -24.365 1.00 76.31 421 LEU A CA 1
ATOM 3216 C C . LEU A 1 421 ? -16.405 -8.715 -23.286 1.00 76.31 421 LEU A C 1
ATOM 3218 O O . LEU A 1 421 ? -17.570 -8.973 -23.579 1.00 76.31 421 LEU A O 1
ATOM 3222 N N . ILE A 1 422 ? -15.941 -8.855 -22.038 1.00 76.62 422 ILE A N 1
ATOM 3223 C CA . ILE A 1 422 ? -16.796 -9.234 -20.903 1.00 76.62 422 ILE A CA 1
ATOM 3224 C C . ILE A 1 422 ? -17.834 -8.142 -20.626 1.00 76.62 422 ILE A C 1
ATOM 3226 O O . ILE A 1 422 ? -19.009 -8.466 -20.448 1.00 76.62 422 ILE A O 1
ATOM 3230 N N . ASP A 1 423 ? -17.415 -6.877 -20.612 1.00 79.50 423 ASP A N 1
ATOM 3231 C CA . ASP A 1 423 ? -18.290 -5.734 -20.346 1.00 79.50 423 ASP A CA 1
ATOM 3232 C C . ASP A 1 423 ? -19.348 -5.569 -21.456 1.00 79.50 423 ASP A C 1
ATOM 3234 O O . ASP A 1 423 ? -20.538 -5.451 -21.155 1.00 79.50 423 ASP A O 1
ATOM 3238 N N . ASP A 1 424 ? -18.949 -5.670 -22.726 1.00 78.94 424 ASP A N 1
ATOM 3239 C CA . ASP A 1 424 ? -19.839 -5.592 -23.888 1.00 78.94 424 ASP A CA 1
ATOM 3240 C C . ASP A 1 424 ? -20.823 -6.769 -23.916 1.00 78.94 424 ASP A C 1
ATOM 3242 O O . ASP A 1 424 ? -22.028 -6.571 -24.074 1.00 78.94 424 ASP A O 1
ATOM 3246 N N . THR A 1 425 ? -20.345 -7.993 -23.659 1.00 76.44 425 THR A N 1
ATOM 3247 C CA . THR A 1 425 ? -21.206 -9.187 -23.595 1.00 76.44 425 THR A CA 1
ATOM 3248 C C . THR A 1 425 ? -22.207 -9.086 -22.442 1.00 76.44 425 THR A C 1
ATOM 3250 O O . THR A 1 425 ? -23.365 -9.490 -22.569 1.00 76.44 425 THR A O 1
ATOM 3253 N N . ALA A 1 426 ? -21.793 -8.550 -21.292 1.00 70.62 426 ALA A N 1
ATOM 3254 C CA . ALA A 1 426 ? -22.683 -8.339 -20.156 1.00 70.62 426 ALA A CA 1
ATOM 3255 C C . ALA A 1 426 ? -23.745 -7.272 -20.461 1.00 70.62 426 ALA A C 1
ATOM 3257 O O . ALA A 1 426 ? -24.922 -7.481 -20.150 1.00 70.62 426 ALA A O 1
ATOM 3258 N N . ALA A 1 427 ? -23.353 -6.163 -21.094 1.00 74.12 427 ALA A N 1
ATOM 3259 C CA . ALA A 1 427 ? -24.265 -5.105 -21.510 1.00 74.12 427 ALA A CA 1
ATOM 3260 C C . ALA A 1 427 ? -25.279 -5.607 -22.550 1.00 74.12 427 ALA A C 1
ATOM 3262 O O . ALA A 1 427 ? -26.481 -5.371 -22.406 1.00 74.12 427 ALA A O 1
ATOM 3263 N N . GLU A 1 428 ? -24.821 -6.360 -23.551 1.00 76.38 428 GLU A N 1
ATOM 3264 C CA . GLU A 1 428 ? -25.675 -6.937 -24.587 1.00 76.38 428 GLU A CA 1
ATOM 3265 C C . GLU A 1 428 ? -26.654 -7.964 -24.003 1.00 76.38 428 GLU A C 1
ATOM 3267 O O . GLU A 1 428 ? -27.854 -7.894 -24.272 1.00 76.38 428 GLU A O 1
ATOM 3272 N N . ASN A 1 429 ? -26.198 -8.842 -23.103 1.00 77.81 429 ASN A N 1
ATOM 3273 C CA . ASN A 1 429 ? -27.075 -9.792 -22.414 1.00 77.81 429 ASN A CA 1
ATOM 3274 C C . ASN A 1 429 ? -28.153 -9.096 -21.571 1.00 77.81 429 ASN A C 1
ATOM 3276 O O . ASN A 1 429 ? -29.314 -9.508 -21.581 1.00 77.81 429 ASN A O 1
ATOM 3280 N N . GLN A 1 430 ? -27.806 -8.029 -20.846 1.00 74.12 430 GLN A N 1
ATOM 3281 C CA . GLN A 1 430 ? -28.790 -7.250 -20.089 1.00 74.12 430 GLN A CA 1
ATOM 3282 C C . GLN A 1 430 ? -29.796 -6.556 -21.009 1.00 74.12 430 GLN A C 1
ATOM 3284 O O . GLN A 1 430 ? -30.994 -6.549 -20.720 1.00 74.12 430 GLN A O 1
ATOM 3289 N N . TRP A 1 431 ? -29.329 -6.015 -22.133 1.00 75.12 431 TRP A N 1
ATOM 3290 C CA . TRP A 1 431 ? -30.187 -5.376 -23.123 1.00 75.12 431 TRP A CA 1
ATOM 3291 C C . TRP A 1 431 ? -31.159 -6.367 -23.777 1.00 75.12 431 TRP A C 1
ATOM 3293 O O . TRP A 1 431 ? -32.353 -6.076 -23.887 1.00 75.12 431 TRP A O 1
ATOM 3303 N N . ILE A 1 432 ? -30.684 -7.562 -24.145 1.00 72.25 432 ILE A N 1
ATOM 3304 C CA . ILE A 1 432 ? -31.520 -8.642 -24.687 1.00 72.25 432 ILE A CA 1
ATOM 3305 C C . ILE A 1 432 ? -32.559 -9.083 -23.652 1.00 72.25 432 ILE A C 1
ATOM 3307 O O . ILE A 1 432 ? -33.742 -9.163 -23.984 1.00 72.25 432 ILE A O 1
ATOM 3311 N N . ASN A 1 433 ? -32.157 -9.293 -22.395 1.00 67.88 433 ASN A N 1
ATOM 3312 C CA . ASN A 1 433 ? -33.084 -9.644 -21.316 1.00 67.88 433 ASN A CA 1
ATOM 3313 C C . ASN A 1 433 ? -34.151 -8.561 -21.096 1.00 67.88 433 ASN A C 1
ATOM 3315 O O . ASN A 1 433 ? -35.329 -8.878 -20.946 1.00 67.88 433 ASN A O 1
ATOM 3319 N N . GLY A 1 434 ? -33.769 -7.282 -21.150 1.00 74.38 434 GLY A N 1
ATOM 3320 C CA . GLY A 1 434 ? -34.712 -6.165 -21.077 1.00 74.38 434 GLY A CA 1
ATOM 3321 C C . GLY A 1 434 ? -35.714 -6.157 -22.236 1.00 74.38 434 GLY A C 1
ATOM 3322 O O . GLY A 1 434 ? -36.909 -5.954 -22.019 1.00 74.38 434 GLY A O 1
ATOM 3323 N N . ARG A 1 435 ? -35.260 -6.435 -23.467 1.00 77.00 435 ARG A N 1
ATOM 3324 C CA . ARG A 1 435 ? -36.149 -6.568 -24.635 1.00 77.00 435 ARG A CA 1
ATOM 3325 C C . ARG A 1 435 ? -37.096 -7.753 -24.508 1.00 77.00 435 ARG A C 1
ATOM 3327 O O . ARG A 1 435 ? -38.270 -7.605 -24.839 1.00 77.00 435 ARG A O 1
ATOM 3334 N N . LEU A 1 436 ? -36.609 -8.900 -24.040 1.00 73.00 436 LEU A N 1
ATOM 3335 C CA . LEU A 1 436 ? -37.436 -10.088 -23.848 1.00 73.00 436 LEU A CA 1
ATOM 3336 C C . LEU A 1 436 ? -38.538 -9.812 -22.819 1.00 73.00 436 LEU A C 1
ATOM 3338 O O . LEU A 1 436 ? -39.712 -10.024 -23.110 1.00 73.00 436 LEU A O 1
ATOM 3342 N N . HIS A 1 437 ? -38.176 -9.210 -21.684 1.00 76.69 437 HIS A N 1
ATOM 3343 C CA . HIS A 1 437 ? -39.127 -8.819 -20.648 1.00 76.69 437 HIS A CA 1
ATOM 3344 C C . HIS A 1 437 ? -40.174 -7.807 -21.147 1.00 76.69 437 HIS A C 1
ATOM 3346 O O . HIS A 1 437 ? -41.359 -7.915 -20.828 1.00 76.69 437 HIS A O 1
ATOM 3352 N N . ALA A 1 438 ? -39.768 -6.836 -21.973 1.00 71.62 438 ALA A N 1
ATOM 3353 C CA . ALA A 1 438 ? -40.696 -5.883 -22.582 1.00 71.62 438 ALA A CA 1
ATOM 3354 C C . ALA A 1 438 ? -41.681 -6.565 -23.550 1.00 71.62 438 ALA A C 1
ATOM 3356 O O . ALA A 1 438 ? -42.861 -6.218 -23.566 1.00 71.62 438 ALA A O 1
ATOM 3357 N N . ILE A 1 439 ? -41.217 -7.550 -24.329 1.00 77.56 439 ILE A N 1
ATOM 3358 C CA . ILE A 1 439 ? -42.068 -8.340 -25.231 1.00 77.56 439 ILE A CA 1
ATOM 3359 C C . ILE A 1 439 ? -43.054 -9.202 -24.436 1.00 77.56 439 ILE A C 1
ATOM 3361 O O . ILE A 1 439 ? -44.229 -9.251 -24.791 1.00 77.56 439 ILE A O 1
ATOM 3365 N N . GLU A 1 440 ? -42.608 -9.850 -23.359 1.00 74.12 440 GLU A N 1
ATOM 3366 C CA . GLU A 1 440 ? -43.477 -10.625 -22.464 1.00 74.12 440 GLU A CA 1
ATOM 3367 C C . GLU A 1 440 ? -44.548 -9.740 -21.828 1.00 74.12 440 GLU A C 1
ATOM 3369 O O . GLU A 1 440 ? -45.733 -10.056 -21.906 1.00 74.12 440 GLU A O 1
ATOM 3374 N N . THR A 1 441 ? -44.150 -8.579 -21.305 1.00 76.44 441 THR A N 1
ATOM 3375 C CA . THR A 1 441 ? -45.078 -7.602 -20.720 1.00 76.44 441 THR A CA 1
ATOM 3376 C C . THR A 1 441 ? -46.096 -7.122 -21.753 1.00 76.44 441 THR A C 1
ATOM 3378 O O . THR A 1 441 ? -47.294 -7.081 -21.478 1.00 76.44 441 THR A O 1
ATOM 3381 N N . TYR A 1 442 ? -45.646 -6.802 -22.970 1.00 76.12 442 TYR A N 1
ATOM 3382 C CA . TYR A 1 442 ? -46.536 -6.395 -24.055 1.00 76.12 442 TYR A CA 1
ATOM 3383 C C . TYR A 1 442 ? -47.512 -7.509 -24.449 1.00 76.12 442 TYR A C 1
ATOM 3385 O O . TYR A 1 442 ? -48.704 -7.247 -24.607 1.00 76.12 442 TYR A O 1
ATOM 3393 N N . ARG A 1 443 ? -47.033 -8.752 -24.577 1.00 80.38 443 ARG A N 1
ATOM 3394 C CA . ARG A 1 443 ? -47.872 -9.924 -24.856 1.00 80.38 443 ARG A CA 1
ATOM 3395 C C . ARG A 1 443 ? -48.938 -10.098 -23.779 1.00 80.38 443 ARG A C 1
ATOM 3397 O O . ARG A 1 443 ? -50.086 -10.370 -24.115 1.00 80.38 443 ARG A O 1
ATOM 3404 N N . ASP A 1 444 ? -48.572 -9.936 -22.513 1.00 79.38 444 ASP A N 1
ATOM 3405 C CA . ASP A 1 444 ? -49.484 -10.121 -21.389 1.00 79.38 444 ASP A CA 1
ATOM 3406 C C . ASP A 1 444 ? -50.548 -9.012 -21.344 1.00 79.38 444 ASP A C 1
ATOM 3408 O O . ASP A 1 444 ? -51.737 -9.311 -21.224 1.00 79.38 444 ASP A O 1
ATOM 3412 N N . MET A 1 445 ? -50.149 -7.751 -21.550 1.00 78.75 445 MET A N 1
ATOM 3413 C CA . MET A 1 445 ? -51.071 -6.613 -21.670 1.00 78.75 445 MET A CA 1
ATOM 3414 C C . MET A 1 445 ? -52.021 -6.759 -22.863 1.00 78.75 445 MET A C 1
ATOM 3416 O O . MET A 1 445 ? -53.221 -6.519 -22.737 1.00 78.75 445 MET A O 1
ATOM 3420 N N . LEU A 1 446 ? -51.497 -7.168 -24.022 1.00 78.62 446 LEU A N 1
ATOM 3421 C CA . LEU A 1 446 ? -52.301 -7.419 -25.216 1.00 78.62 446 LEU A CA 1
ATOM 3422 C C . LEU A 1 446 ? -53.263 -8.588 -24.989 1.00 78.62 446 LEU A C 1
ATOM 3424 O O . LEU A 1 446 ? -54.427 -8.506 -25.370 1.00 78.62 446 LEU A O 1
ATOM 3428 N N . GLY A 1 447 ? -52.791 -9.657 -24.347 1.00 80.06 447 GLY A N 1
ATOM 3429 C CA . GLY A 1 447 ? -53.613 -10.796 -23.963 1.00 80.06 447 GLY A CA 1
ATOM 3430 C C . GLY A 1 447 ? -54.779 -10.370 -23.077 1.00 80.06 447 GLY A C 1
ATOM 3431 O O . GLY A 1 447 ? -55.905 -10.782 -23.333 1.00 80.06 447 GLY A O 1
ATOM 3432 N N . GLU A 1 448 ? -54.538 -9.501 -22.095 1.00 81.44 448 GLU A N 1
ATOM 3433 C CA . GLU A 1 448 ? -55.592 -8.994 -21.215 1.00 81.44 448 GLU A CA 1
ATOM 3434 C C . GLU A 1 448 ? -56.601 -8.110 -21.952 1.00 81.44 448 GLU A C 1
ATOM 3436 O O . GLU A 1 448 ? -57.803 -8.362 -21.880 1.00 81.44 448 GLU A O 1
ATOM 3441 N N . ALA A 1 449 ? -56.126 -7.162 -22.763 1.00 81.19 449 ALA A N 1
ATOM 3442 C CA . ALA A 1 449 ? -56.996 -6.318 -23.580 1.00 81.19 449 ALA A CA 1
ATOM 3443 C C . ALA A 1 449 ? -57.863 -7.143 -24.554 1.00 81.19 449 ALA A C 1
ATOM 3445 O O . ALA A 1 449 ? -59.036 -6.836 -24.774 1.00 81.19 449 ALA A O 1
ATOM 3446 N N . LEU A 1 450 ? -57.313 -8.223 -25.124 1.00 80.50 450 LEU A N 1
ATOM 3447 C CA . LEU A 1 450 ? -58.065 -9.143 -25.981 1.00 80.50 450 LEU A CA 1
ATOM 3448 C C . LEU A 1 450 ? -59.123 -9.932 -25.198 1.00 80.50 450 LEU A C 1
ATOM 3450 O O . LEU A 1 450 ? -60.224 -10.121 -25.717 1.00 80.50 450 LEU A O 1
ATOM 3454 N N . ARG A 1 451 ? -58.836 -10.364 -23.960 1.00 81.00 451 ARG A N 1
ATOM 3455 C CA . ARG A 1 451 ? -59.828 -11.039 -23.100 1.00 81.00 451 ARG A CA 1
ATOM 3456 C C . ARG A 1 451 ? -60.974 -10.113 -22.706 1.00 81.00 451 ARG A C 1
ATOM 3458 O O . ARG A 1 451 ? -62.111 -10.584 -22.662 1.00 81.00 451 ARG A O 1
ATOM 3465 N N . GLU A 1 452 ? -60.672 -8.844 -22.430 1.00 82.69 452 GLU A N 1
ATOM 3466 C CA . GLU A 1 452 ? -61.648 -7.823 -22.036 1.00 82.69 452 GLU A CA 1
ATOM 3467 C C . GLU A 1 452 ? -62.572 -7.443 -23.201 1.00 82.69 452 GLU A C 1
ATOM 3469 O O . GLU A 1 452 ? -63.795 -7.467 -23.066 1.00 82.69 452 GLU A O 1
ATOM 3474 N N . HIS A 1 453 ? -62.001 -7.134 -24.368 1.00 84.81 453 HIS A N 1
ATOM 3475 C CA . HIS A 1 453 ? -62.769 -6.601 -25.496 1.00 84.81 453 HIS A CA 1
ATOM 3476 C C . HIS A 1 453 ? -63.340 -7.672 -26.437 1.00 84.81 453 HIS A C 1
ATOM 3478 O O . HIS A 1 453 ? -64.305 -7.394 -27.151 1.00 84.81 453 HIS A O 1
ATOM 3484 N N . PHE A 1 454 ? -62.799 -8.897 -26.432 1.00 83.50 454 PHE A N 1
ATOM 3485 C CA . PHE A 1 454 ? -63.246 -9.991 -27.305 1.00 83.50 454 PHE A CA 1
ATOM 3486 C C . PHE A 1 454 ? -63.404 -11.326 -26.547 1.00 83.50 454 PHE A C 1
ATOM 3488 O O . PHE A 1 454 ? -62.640 -12.269 -26.771 1.00 83.50 454 PHE A O 1
ATOM 3495 N N . PRO A 1 455 ? -64.446 -11.476 -25.703 1.00 81.38 455 PRO A N 1
ATOM 3496 C CA . PRO A 1 455 ? -64.635 -12.659 -24.854 1.00 81.38 455 PRO A CA 1
ATOM 3497 C C . PRO A 1 455 ? -64.708 -13.998 -25.608 1.00 81.38 455 PRO A C 1
ATOM 3499 O O . PRO A 1 455 ? -64.321 -15.034 -25.074 1.00 81.38 455 PRO A O 1
ATOM 3502 N N . ALA A 1 456 ? -65.148 -13.991 -26.871 1.00 80.44 456 ALA A N 1
ATOM 3503 C CA . ALA A 1 456 ? -65.206 -15.186 -27.716 1.00 80.44 456 ALA A CA 1
ATOM 3504 C C . ALA A 1 456 ? -63.822 -15.791 -28.037 1.00 80.44 456 ALA A C 1
ATOM 3506 O O . ALA A 1 456 ? -63.741 -16.967 -28.383 1.00 80.44 456 ALA A O 1
ATOM 3507 N N . LEU A 1 457 ? -62.739 -15.012 -27.921 1.00 78.38 457 LEU A N 1
ATOM 3508 C CA . LEU A 1 457 ? -61.367 -15.460 -28.189 1.00 78.38 457 LEU A CA 1
ATOM 3509 C C . LEU A 1 457 ? -60.670 -16.056 -26.957 1.00 78.38 457 LEU A C 1
ATOM 3511 O O . LEU A 1 457 ? -59.608 -16.659 -27.098 1.00 78.38 457 LEU A O 1
ATOM 3515 N N . GLN A 1 458 ? -61.264 -15.946 -25.762 1.00 75.88 458 GLN A N 1
ATOM 3516 C CA . GLN A 1 458 ? -60.687 -16.454 -24.510 1.00 75.88 458 GLN A CA 1
ATOM 3517 C C . GLN A 1 458 ? -60.251 -17.935 -24.542 1.00 75.88 458 GLN A C 1
ATOM 3519 O O . GLN A 1 458 ? -59.181 -18.214 -24.005 1.00 75.88 458 GLN A O 1
ATOM 3524 N N . PRO A 1 459 ? -60.971 -18.879 -25.192 1.00 80.44 459 PRO A N 1
ATOM 3525 C CA . PRO A 1 459 ? -60.554 -20.286 -25.248 1.00 80.44 459 PRO A CA 1
ATOM 3526 C C . PRO A 1 459 ? -59.252 -20.527 -26.025 1.00 80.44 459 PRO A C 1
ATOM 3528 O O . PRO A 1 459 ? -58.656 -21.595 -25.909 1.00 80.44 459 PRO A O 1
ATOM 3531 N N . HIS A 1 460 ? -58.833 -19.560 -26.847 1.00 79.00 460 HIS A N 1
ATOM 3532 C CA . HIS A 1 460 ? -57.671 -19.658 -27.730 1.00 79.00 460 HIS A CA 1
ATOM 3533 C C . HIS A 1 460 ? -56.486 -18.802 -27.263 1.00 79.00 460 HIS A C 1
ATOM 3535 O O . HIS A 1 460 ? -55.434 -18.819 -27.902 1.00 79.00 460 HIS A O 1
ATOM 3541 N N . LEU A 1 461 ? -56.644 -18.047 -26.172 1.00 77.38 461 LEU A N 1
ATOM 3542 C CA . LEU A 1 461 ? -55.583 -17.222 -25.606 1.00 77.38 461 LEU A CA 1
ATOM 3543 C C . LEU A 1 461 ? -54.791 -18.008 -24.547 1.00 77.38 461 LEU A C 1
ATOM 3545 O O . LEU A 1 461 ? -55.366 -18.840 -23.842 1.00 77.38 461 LEU A O 1
ATOM 3549 N N . PRO A 1 462 ? -53.482 -17.734 -24.386 1.00 71.69 462 PRO A N 1
ATOM 3550 C CA . PRO A 1 462 ? -52.700 -18.286 -23.283 1.00 71.69 462 PRO A CA 1
ATOM 3551 C C . PRO A 1 462 ? -53.340 -17.928 -21.929 1.00 71.69 462 PRO A C 1
ATOM 3553 O O . PRO A 1 462 ? -54.010 -16.895 -21.836 1.00 71.69 462 PRO A O 1
ATOM 3556 N N . PRO A 1 463 ? -53.145 -18.724 -20.864 1.00 69.12 463 PRO A N 1
ATOM 3557 C CA . PRO A 1 463 ? -53.657 -18.393 -19.535 1.00 69.12 463 PRO A CA 1
ATOM 3558 C C . PRO A 1 463 ? -53.049 -17.079 -18.999 1.00 69.12 463 PRO A C 1
ATOM 3560 O O . PRO A 1 463 ? -51.945 -16.704 -19.404 1.00 69.12 463 PRO A O 1
ATOM 3563 N N . PRO A 1 464 ? -53.754 -16.350 -18.112 1.00 64.44 464 PRO A N 1
ATOM 3564 C CA . PRO A 1 464 ? -53.254 -15.103 -17.539 1.00 64.44 464 PRO A CA 1
ATOM 3565 C C . PRO A 1 464 ? -51.989 -15.330 -16.684 1.00 64.44 464 PRO A C 1
ATOM 3567 O O . PRO A 1 464 ? -51.853 -16.382 -16.044 1.00 64.44 464 PRO A O 1
ATOM 3570 N N . PRO A 1 465 ? -51.055 -14.359 -16.662 1.00 59.41 465 PRO A N 1
ATOM 3571 C CA . PRO A 1 465 ? -49.810 -14.474 -15.908 1.00 59.41 465 PRO A CA 1
ATOM 3572 C C . PRO A 1 465 ? -50.107 -14.634 -14.408 1.00 59.41 465 PRO A C 1
ATOM 3574 O O . PRO A 1 465 ? -50.794 -13.812 -13.807 1.00 59.41 465 PRO A O 1
ATOM 3577 N N . GLY A 1 466 ? -49.613 -15.728 -13.816 1.00 58.47 466 GLY A N 1
ATOM 3578 C CA . GLY A 1 466 ? -49.833 -16.095 -12.407 1.00 58.47 466 GLY A CA 1
ATOM 3579 C C . GLY A 1 466 ? -50.630 -17.387 -12.169 1.00 58.47 466 GLY A C 1
ATOM 3580 O O . GLY A 1 466 ? -50.692 -17.845 -11.032 1.00 58.47 466 GLY A O 1
ATOM 3581 N N . ALA A 1 467 ? -51.195 -18.013 -13.210 1.00 49.53 467 ALA A N 1
ATOM 3582 C CA . ALA A 1 467 ? -51.865 -19.319 -13.091 1.00 49.53 467 ALA A CA 1
ATOM 3583 C C . ALA A 1 467 ? -50.909 -20.528 -13.184 1.00 49.53 467 ALA A C 1
ATOM 3585 O O . ALA A 1 467 ? -51.283 -21.638 -12.806 1.00 49.53 467 ALA A O 1
ATOM 3586 N N . ASN A 1 468 ? -49.667 -20.321 -13.633 1.00 41.34 468 ASN A N 1
ATOM 3587 C CA . ASN A 1 468 ? -48.617 -21.329 -13.526 1.00 41.34 468 ASN A CA 1
ATOM 3588 C C . ASN A 1 468 ? -47.959 -21.177 -12.155 1.00 41.34 468 ASN A C 1
ATOM 3590 O O . ASN A 1 468 ? -47.280 -20.184 -11.890 1.00 41.34 468 ASN A O 1
ATOM 3594 N N . GLY A 1 469 ? -48.207 -22.151 -11.277 1.00 38.25 469 GLY A N 1
ATOM 3595 C CA . GLY A 1 469 ? -47.509 -22.275 -10.005 1.00 38.25 469 GLY A CA 1
ATOM 3596 C C . GLY A 1 469 ? -45.997 -22.173 -10.197 1.00 38.25 469 GLY A C 1
ATOM 3597 O O . GLY A 1 469 ? -45.479 -22.529 -11.254 1.00 38.25 469 GLY A O 1
ATOM 3598 N N . LYS A 1 470 ? -45.332 -21.640 -9.165 1.00 34.31 470 LYS A N 1
ATOM 3599 C CA . LYS A 1 470 ? -43.879 -21.623 -8.964 1.00 34.31 470 LYS A CA 1
ATOM 3600 C C . LYS A 1 470 ? -43.140 -22.573 -9.916 1.00 34.31 470 LYS A C 1
ATOM 3602 O O . LYS A 1 470 ? -43.176 -23.785 -9.721 1.00 34.31 470 LYS A O 1
ATOM 3607 N N . LEU A 1 471 ? -42.395 -22.020 -10.871 1.00 35.69 471 LEU A N 1
ATOM 3608 C CA . LEU A 1 471 ? -41.127 -22.655 -11.197 1.00 35.69 471 LEU A CA 1
ATOM 3609 C C . LEU A 1 471 ? -40.241 -22.443 -9.969 1.00 35.69 471 LEU A C 1
ATOM 3611 O O . LEU A 1 471 ? -39.561 -21.427 -9.836 1.00 35.69 471 LEU A O 1
ATOM 3615 N N . ASP A 1 472 ? -40.323 -23.387 -9.034 1.00 31.47 472 ASP A N 1
ATOM 3616 C CA . ASP A 1 472 ? -39.182 -23.691 -8.192 1.00 31.47 472 ASP A CA 1
ATOM 3617 C C . ASP A 1 472 ? -38.020 -23.936 -9.158 1.00 31.47 472 ASP A C 1
ATOM 3619 O O . ASP A 1 472 ? -38.077 -24.818 -10.016 1.00 31.47 472 ASP A O 1
ATOM 3623 N N . ALA A 1 473 ? -36.993 -23.096 -9.071 1.00 35.22 473 ALA A N 1
ATOM 3624 C CA . ALA A 1 473 ? -35.710 -23.378 -9.682 1.00 35.22 473 ALA A CA 1
ATOM 3625 C C . ALA A 1 473 ? -35.123 -24.587 -8.943 1.00 35.22 473 ALA A C 1
ATOM 3627 O O . ALA A 1 473 ? -34.341 -24.443 -8.004 1.00 35.22 473 ALA A O 1
ATOM 3628 N N . VAL A 1 474 ? -35.560 -25.783 -9.333 1.00 31.61 474 VAL A N 1
ATOM 3629 C CA . VAL A 1 474 ? -34.833 -27.014 -9.070 1.00 31.61 474 VAL A CA 1
ATOM 3630 C C . VAL A 1 474 ? -33.582 -26.915 -9.928 1.00 31.61 474 VAL A C 1
ATOM 3632 O O . VAL A 1 474 ? -33.608 -27.087 -11.144 1.00 31.61 474 VAL A O 1
ATOM 3635 N N . VAL A 1 475 ? -32.488 -26.535 -9.281 1.00 33.59 475 VAL A N 1
ATOM 3636 C CA . VAL A 1 475 ? -31.153 -26.860 -9.761 1.00 33.59 475 VAL A CA 1
ATOM 3637 C C . VAL A 1 475 ? -31.058 -28.378 -9.644 1.00 33.59 475 VAL A C 1
ATOM 3639 O O . VAL A 1 475 ? -30.795 -28.892 -8.561 1.00 33.59 475 VAL A O 1
ATOM 3642 N N . GLU A 1 476 ? -31.363 -29.100 -10.722 1.00 30.25 476 GLU A N 1
ATOM 3643 C CA . GLU A 1 476 ? -30.885 -30.473 -10.852 1.00 30.25 476 GLU A CA 1
ATOM 3644 C C . GLU A 1 476 ? -29.368 -30.390 -11.034 1.00 30.25 476 GLU A C 1
ATOM 3646 O O . GLU A 1 476 ? -28.852 -29.947 -12.062 1.00 30.25 476 GLU A O 1
ATOM 3651 N N . GLU A 1 477 ? -28.652 -30.743 -9.968 1.00 32.94 477 GLU A N 1
ATOM 3652 C CA . GLU A 1 477 ? -27.299 -31.263 -10.072 1.00 32.94 477 GLU A CA 1
ATOM 3653 C C . GLU A 1 477 ? -27.372 -32.553 -10.900 1.00 32.94 477 GLU A C 1
ATOM 3655 O O . GLU A 1 477 ? -27.830 -33.586 -10.417 1.00 32.94 477 GLU A O 1
ATOM 3660 N N . GLU A 1 478 ? -26.931 -32.503 -12.158 1.00 30.92 478 GLU A N 1
ATOM 3661 C CA . GLU A 1 478 ? -26.515 -33.713 -12.867 1.00 30.92 478 GLU A CA 1
ATOM 3662 C C . GLU A 1 478 ? -25.242 -34.244 -12.190 1.00 30.92 478 GLU A C 1
ATOM 3664 O O . GLU A 1 478 ? -24.115 -33.863 -12.521 1.00 30.92 478 GLU A O 1
ATOM 3669 N N . GLU A 1 479 ? -25.422 -35.140 -11.220 1.00 33.59 479 GLU A N 1
ATOM 3670 C CA . GLU A 1 479 ? -24.423 -36.158 -10.919 1.00 33.59 479 GLU A CA 1
ATOM 3671 C C . GLU A 1 479 ? -24.292 -37.069 -12.146 1.00 33.59 479 GLU A C 1
ATOM 3673 O O . GLU A 1 479 ? -25.196 -37.827 -12.500 1.00 33.59 479 GLU A O 1
ATOM 3678 N N . GLY A 1 480 ? -23.142 -36.984 -12.815 1.00 32.53 480 GLY A N 1
ATOM 3679 C CA . GLY A 1 480 ? -22.768 -37.902 -13.880 1.00 32.53 480 GLY A CA 1
ATOM 3680 C C . GLY A 1 480 ? -22.644 -39.327 -13.345 1.00 32.53 480 GLY A C 1
ATOM 3681 O O . GLY A 1 480 ? -21.630 -39.693 -12.750 1.00 32.53 480 GLY A O 1
ATOM 3682 N N . MET A 1 481 ? -23.662 -40.145 -13.600 1.00 28.64 481 MET A N 1
ATOM 3683 C CA . MET A 1 481 ? -23.584 -41.591 -13.450 1.00 28.64 481 MET A CA 1
A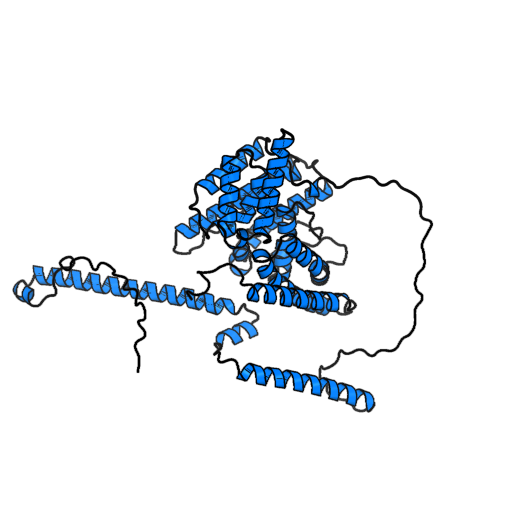TOM 3684 C C . MET A 1 481 ? -22.947 -42.188 -14.710 1.00 28.64 481 MET A C 1
ATOM 3686 O O . MET A 1 481 ? -23.542 -42.230 -15.785 1.00 28.64 481 MET A O 1
ATOM 3690 N N . ILE A 1 482 ? -21.709 -42.648 -14.545 1.00 38.31 482 ILE A N 1
ATOM 3691 C CA . ILE A 1 482 ? -21.021 -43.593 -15.426 1.00 38.31 482 ILE A CA 1
ATOM 3692 C C . ILE A 1 482 ? -21.882 -44.857 -15.535 1.00 38.31 482 ILE A C 1
ATOM 3694 O O . ILE A 1 482 ? -22.143 -45.481 -14.507 1.00 38.31 482 ILE A O 1
ATOM 3698 N N . VAL A 1 483 ? -22.262 -45.270 -16.749 1.00 34.31 483 VAL A N 1
ATOM 3699 C CA . VAL A 1 483 ? -22.600 -46.674 -17.031 1.00 34.31 483 VAL A CA 1
ATOM 3700 C C . VAL A 1 483 ? -22.077 -47.079 -18.410 1.00 34.31 483 VAL A C 1
ATOM 3702 O O . VAL A 1 483 ? -22.307 -46.402 -19.408 1.00 34.31 483 VAL A O 1
ATOM 3705 N N . ASP A 1 484 ? -21.362 -48.199 -18.376 1.00 35.25 484 ASP A N 1
ATOM 3706 C CA . ASP A 1 484 ? -20.739 -49.002 -19.425 1.00 35.25 484 ASP A CA 1
ATOM 3707 C C . ASP A 1 484 ? -21.423 -49.048 -20.799 1.00 35.25 484 ASP A C 1
ATOM 3709 O O . ASP A 1 484 ? -22.615 -49.350 -20.919 1.00 35.25 484 ASP A O 1
ATOM 3713 N N . SER A 1 485 ? -20.597 -48.935 -21.845 1.00 35.38 485 SER A N 1
ATOM 3714 C CA . SER A 1 485 ? -20.507 -49.897 -22.961 1.00 35.38 485 SER A CA 1
ATOM 3715 C C . SER A 1 485 ? -19.165 -49.769 -23.676 1.00 35.38 485 SER A C 1
ATOM 3717 O O . SER A 1 485 ? -18.768 -48.618 -23.967 1.00 35.38 485 SER A O 1
#

pLDDT: mean 75.77, std 20.88, range [23.28, 98.06]

Secondary structure (DSSP, 8-state):
--SSSS--SPPHHHHHHHHHHHHHHHHHHHHHHHSPPPSSHHHHHHHHHHHHHHHHHHHHHHHHHS-HHHHHHHHHHHHHHHHHHSSSPTTSPEEHHHHHHSS-HHHHHHHHHHHHHHHHHTPPPSSPEE----HHHHHHHHHHHHHH-SHHHHS--HHHHHHHHHHHHHHHHHTT---HHHHHHHHHHHHHPPP-----S-HHHHHHHHHHHHHHHHHHHHHIIIIIS---TTSHHHHHHHHHHHHHHHHSPPSHHHHHHHHHHHHHHHTT--SHHHHHHHHHHHHTSHHHHSTTSHHHHHHHHHHHHHHHHHHHTS---S-HHHH-------------PPP-PPP---------------------HHHHHHHHHHHHHHHHHHHHHHHHHTT---PPPHHHHHHHHTT--THHHHHHHHHHHHHHHHHHHHHHHHHHHHHHHHHHHHHHH-GGGGGGSPPPTT-S-----------------

Organism: Thanatephorus cucumeris (strain AG1-IB / isolate 7/3/14) (NCBI:txid1108050)